Protein AF-A0A7V5EX51-F1 (afdb_monomer_lite)

Secondary structure (DSSP, 8-state):
--------------------------------------------------------------------------------------------------------------------------------TGGGGGSPPP----PPPP--------------------------------------------------------PPP-PPPP-----------------BTTTSS-EEEEETT--EEEE-HHHHHHTTTTEEEE--SSTTHHHHHHHHHHHHHHHHTT---SHHHHHHHHHH-S--HHHHHHHHHTT-SSTTBTT-SSS-TT-----SPEEEGGGSSSSS--TTPPPSS--SGGGT-TTT--EEHHHHHHHHHHHHHH----TT----TTTTSEEEE---SSHHHHHHTT----BGGGTBSSS-SS---TTSSPPPPTT-B---SSHHHHHS--SEEEEEEEEEETTEEEEEEEEEEE--B--HHHHTTGGGT-TT--EEEETT--EEE----TTS-GGGGHHHHT-SEEEEETTEEEE--HHHHHHHHHHTTS-----SEEEEEEEE--SSTT---EEEEEEEE--HHHHT-HHHHHHHHHHHHHHHHHHHHHHHHHHHHHHHTTSSGGGHHHHHHHHHHHHHHHHHHHHHHHHHHHHHHHHHHTT-TTHHHHHHHHHHHHHHHHHHHHHGGGGGSHHHHHHHHHHHHHHHHHHTSPPTT--

Structure (mmCIF, N/CA/C/O backbone):
data_AF-A0A7V5EX51-F1
#
_entry.id   AF-A0A7V5EX51-F1
#
loop_
_atom_site.group_PDB
_atom_site.id
_atom_site.type_symbol
_atom_site.label_atom_id
_atom_site.label_alt_id
_atom_site.label_comp_id
_atom_site.label_asym_id
_atom_site.label_entity_id
_atom_site.label_seq_id
_atom_site.pdbx_PDB_ins_code
_atom_site.Cartn_x
_atom_site.Cartn_y
_atom_site.Cartn_z
_atom_site.occupancy
_atom_site.B_iso_or_equiv
_atom_site.auth_seq_id
_atom_site.auth_comp_id
_atom_site.auth_asym_id
_atom_site.auth_atom_id
_atom_site.pdbx_PDB_model_num
ATOM 1 N N . MET A 1 1 ? -29.051 7.532 -65.664 1.00 37.16 1 MET A N 1
ATOM 2 C CA . MET A 1 1 ? -28.065 6.720 -64.922 1.00 37.16 1 MET A CA 1
ATOM 3 C C . MET A 1 1 ? -28.415 6.859 -63.443 1.00 37.16 1 MET A C 1
ATOM 5 O O . MET A 1 1 ? -27.952 7.794 -62.809 1.00 37.16 1 MET A O 1
ATOM 9 N N . ASP A 1 2 ? -29.380 6.133 -62.875 1.00 32.47 2 ASP A N 1
ATOM 10 C CA . ASP A 1 2 ? -29.766 4.717 -63.064 1.00 32.47 2 ASP A CA 1
ATOM 11 C C . ASP A 1 2 ? -28.610 3.771 -62.708 1.00 32.47 2 ASP A C 1
ATOM 13 O O . ASP A 1 2 ? -27.514 3.953 -63.230 1.00 32.47 2 ASP A O 1
ATOM 17 N N . LEU A 1 3 ? -28.776 2.773 -61.828 1.00 32.16 3 LEU A N 1
ATOM 18 C CA . LEU A 1 3 ? -30.020 2.095 -61.399 1.00 32.16 3 LEU A CA 1
ATOM 19 C C . LEU A 1 3 ? -30.335 2.190 -59.881 1.00 32.16 3 LEU A C 1
ATOM 21 O O . LEU A 1 3 ? -29.539 2.686 -59.087 1.00 32.16 3 LEU A O 1
ATOM 25 N N . ARG A 1 4 ? -31.529 1.711 -59.486 1.00 31.92 4 ARG A N 1
ATOM 26 C CA . ARG A 1 4 ? -32.067 1.641 -58.102 1.00 31.92 4 ARG A CA 1
ATOM 27 C C . ARG A 1 4 ? -32.339 0.169 -57.657 1.00 31.92 4 ARG A C 1
ATOM 29 O O . ARG A 1 4 ? -32.122 -0.725 -58.470 1.00 31.92 4 ARG A O 1
ATOM 36 N N . PRO A 1 5 ? -32.722 -0.119 -56.385 1.00 53.47 5 PRO A N 1
ATOM 37 C CA . PRO A 1 5 ? -32.244 -1.329 -55.688 1.00 53.47 5 PRO A CA 1
ATOM 38 C C . PRO A 1 5 ? -33.285 -2.417 -55.332 1.00 53.47 5 PRO A C 1
ATOM 40 O O . PRO A 1 5 ? -34.492 -2.192 -55.350 1.00 53.47 5 PRO A O 1
ATOM 43 N N . LEU A 1 6 ? -32.758 -3.554 -54.856 1.00 32.75 6 LEU A N 1
ATOM 44 C CA . LEU A 1 6 ? -33.371 -4.597 -54.007 1.00 32.75 6 LEU A CA 1
ATOM 45 C C . LEU A 1 6 ? -32.292 -5.038 -52.980 1.00 32.75 6 LEU A C 1
ATOM 47 O O . LEU A 1 6 ? -31.112 -4.851 -53.259 1.00 32.75 6 LEU A O 1
ATOM 51 N N . GLY A 1 7 ? -32.554 -5.615 -51.801 1.00 30.53 7 GLY A N 1
ATOM 52 C CA . GLY A 1 7 ? -33.793 -5.978 -51.097 1.00 30.53 7 GLY A CA 1
ATOM 53 C C . GLY A 1 7 ? -33.469 -6.347 -49.625 1.00 30.53 7 GLY A C 1
ATOM 54 O O . GLY A 1 7 ? -32.300 -6.424 -49.255 1.00 30.53 7 GLY A O 1
ATOM 55 N N . ALA A 1 8 ? -34.472 -6.507 -48.754 1.00 32.81 8 ALA A N 1
ATOM 56 C CA . ALA A 1 8 ? -34.288 -6.431 -47.294 1.00 32.81 8 ALA A CA 1
ATOM 57 C C . ALA A 1 8 ? -33.859 -7.726 -46.551 1.00 32.81 8 ALA A C 1
ATOM 59 O O . ALA A 1 8 ? -34.330 -8.811 -46.861 1.00 32.81 8 ALA A O 1
ATOM 60 N N . ALA A 1 9 ? -33.083 -7.517 -45.473 1.00 35.59 9 ALA A N 1
ATOM 61 C CA . ALA A 1 9 ? -33.096 -8.176 -44.150 1.00 35.59 9 ALA A CA 1
ATOM 62 C C . ALA A 1 9 ? -33.060 -9.721 -43.983 1.00 35.59 9 ALA A C 1
ATOM 64 O O . ALA A 1 9 ? -33.923 -10.455 -44.452 1.00 35.59 9 ALA A O 1
ATOM 65 N N . ALA A 1 10 ? -32.180 -10.181 -43.079 1.00 32.25 10 ALA A N 1
ATOM 66 C CA . ALA A 1 10 ? -32.257 -11.489 -42.414 1.00 32.25 10 ALA A CA 1
ATOM 67 C C . ALA A 1 10 ? -31.877 -11.380 -40.917 1.00 32.25 10 ALA A C 1
ATOM 69 O O . ALA A 1 10 ? -31.056 -10.545 -40.541 1.00 32.25 10 ALA A O 1
ATOM 70 N N . LYS A 1 11 ? -32.477 -12.219 -40.059 1.00 36.12 11 LYS A N 1
ATOM 71 C CA . LYS A 1 11 ? -32.168 -12.356 -38.616 1.00 36.12 11 LYS A CA 1
ATOM 72 C C . LYS A 1 11 ? -31.493 -13.712 -38.334 1.00 36.12 11 LYS A C 1
ATOM 74 O O . LYS A 1 11 ? -31.750 -14.656 -39.078 1.00 36.12 11 LYS A O 1
ATOM 79 N N . PRO A 1 12 ? -30.699 -13.846 -37.252 1.00 39.47 12 PRO A N 1
ATOM 80 C CA . PRO A 1 12 ? -30.144 -15.135 -36.837 1.00 39.47 12 PRO A CA 1
ATOM 81 C C . PRO A 1 12 ? -31.242 -16.118 -36.367 1.00 39.47 12 PRO A C 1
ATOM 83 O O . PRO A 1 12 ? -32.309 -15.680 -35.918 1.00 39.47 12 PRO A O 1
ATOM 86 N N . PRO A 1 13 ? -31.006 -17.441 -36.467 1.00 47.66 13 PRO A N 1
ATOM 87 C CA . PRO A 1 13 ? -32.028 -18.465 -36.253 1.00 47.66 13 PRO A CA 1
ATOM 88 C C . PRO A 1 13 ? -32.374 -18.715 -34.774 1.00 47.66 13 PRO A C 1
ATOM 90 O O . PRO A 1 13 ? -31.564 -18.512 -33.872 1.00 47.66 13 PRO A O 1
ATOM 93 N N . ARG A 1 14 ? -33.588 -19.233 -34.541 1.00 40.75 14 ARG A N 1
ATOM 94 C CA . ARG A 1 14 ? -34.043 -19.833 -33.271 1.00 40.75 14 ARG A CA 1
ATOM 95 C C . ARG A 1 14 ? -34.273 -21.345 -33.455 1.00 40.75 14 ARG A C 1
ATOM 97 O O . ARG A 1 14 ? -34.634 -21.745 -34.562 1.00 40.75 14 ARG A O 1
ATOM 104 N N . PRO A 1 15 ? -34.117 -22.175 -32.406 1.00 46.31 15 PRO A N 1
ATOM 105 C CA . PRO A 1 15 ? -34.367 -23.618 -32.478 1.00 46.31 15 PRO A CA 1
ATOM 106 C C . PRO A 1 15 ? -35.873 -23.974 -32.533 1.00 46.31 15 PRO A C 1
ATOM 108 O O . PRO A 1 15 ? -36.706 -23.168 -32.103 1.00 46.31 15 PRO A O 1
ATOM 111 N N . PRO A 1 16 ? -36.239 -25.172 -33.039 1.00 52.22 16 PRO A N 1
ATOM 112 C CA . PRO A 1 16 ? -37.628 -25.633 -33.153 1.00 52.22 16 PRO A CA 1
ATOM 113 C C . PRO A 1 16 ? -38.208 -26.231 -31.839 1.00 52.22 16 PRO A C 1
ATOM 115 O O . PRO A 1 16 ? -37.434 -26.565 -30.940 1.00 52.22 16 PRO A O 1
ATOM 118 N N . PRO A 1 17 ? -39.549 -26.385 -31.695 1.00 51.62 17 PRO A N 1
ATOM 119 C CA . PRO A 1 17 ? -40.201 -26.702 -30.409 1.00 51.62 17 PRO A CA 1
ATOM 120 C C . PRO A 1 17 ? -41.064 -27.997 -30.368 1.00 51.62 17 PRO A C 1
ATOM 122 O O . PRO A 1 17 ? -41.338 -28.597 -31.401 1.00 51.62 17 PRO A O 1
ATOM 125 N N . ALA A 1 18 ? -41.635 -28.277 -29.174 1.00 37.06 18 ALA A N 1
ATOM 126 C CA . ALA A 1 18 ? -42.811 -29.139 -28.868 1.00 37.06 18 ALA A CA 1
ATOM 127 C C . ALA A 1 18 ? -42.600 -30.682 -28.754 1.00 37.06 18 ALA A C 1
ATOM 129 O O . ALA A 1 18 ? -41.751 -31.225 -29.443 1.00 37.06 18 ALA A O 1
ATOM 130 N N . ARG A 1 19 ? -43.345 -31.467 -27.933 1.00 35.38 19 ARG A N 1
ATOM 131 C CA . ARG A 1 19 ? -44.308 -31.202 -26.814 1.00 35.38 19 ARG A CA 1
ATOM 132 C C . ARG A 1 19 ? -44.606 -32.489 -25.975 1.00 35.38 19 ARG A C 1
ATOM 134 O O . ARG A 1 19 ? -44.679 -33.562 -26.547 1.00 35.38 19 ARG A O 1
ATOM 141 N N . LEU A 1 20 ? -44.946 -32.307 -24.682 1.00 31.34 20 LEU A N 1
ATOM 142 C CA . LEU A 1 20 ? -45.872 -33.098 -23.810 1.00 31.34 20 LEU A CA 1
ATOM 143 C C . LEU A 1 20 ? -45.603 -34.586 -23.397 1.00 31.34 20 LEU A C 1
ATOM 145 O O . LEU A 1 20 ? -45.755 -35.496 -24.195 1.00 31.34 20 LEU A O 1
ATOM 149 N N . SER A 1 21 ? -45.363 -34.784 -22.080 1.00 36.44 21 SER A N 1
ATOM 150 C CA . SER A 1 21 ? -46.028 -35.671 -21.066 1.00 36.44 21 SER A CA 1
ATOM 151 C C . SER A 1 21 ? -46.704 -37.016 -21.454 1.00 36.44 21 SER A C 1
ATOM 153 O O . SER A 1 21 ? -47.440 -37.019 -22.437 1.00 36.44 21 SER A O 1
ATOM 155 N N . PRO A 1 22 ? -46.651 -38.106 -20.619 1.00 46.88 22 PRO A N 1
ATOM 156 C CA . PRO A 1 22 ? -47.034 -38.085 -19.180 1.00 46.88 22 PRO A CA 1
ATOM 157 C C . PRO A 1 22 ? -46.298 -39.054 -18.186 1.00 46.88 22 PRO A C 1
ATOM 159 O O . PRO A 1 22 ? -45.337 -39.730 -18.531 1.00 46.88 22 PRO A O 1
ATOM 162 N N . ARG A 1 23 ? -46.770 -39.101 -16.918 1.00 35.53 23 ARG A N 1
ATOM 163 C CA . ARG A 1 23 ? -46.466 -40.086 -15.825 1.00 35.53 23 ARG A CA 1
ATOM 164 C C . ARG A 1 23 ? -47.560 -41.211 -15.787 1.00 35.53 23 ARG A C 1
ATOM 166 O O . ARG A 1 23 ? -48.481 -41.069 -16.591 1.00 35.53 23 ARG A O 1
ATOM 173 N N . PRO A 1 24 ? -47.648 -42.199 -14.837 1.00 52.09 24 PRO A N 1
ATOM 174 C CA . PRO A 1 24 ? -46.779 -42.627 -13.712 1.00 52.09 24 PRO A CA 1
ATOM 175 C C . PRO A 1 24 ? -46.415 -44.167 -13.709 1.00 52.09 24 PRO A C 1
ATOM 177 O O . PRO A 1 24 ? -45.742 -44.566 -14.649 1.00 52.09 24 PRO A O 1
ATOM 180 N N . PRO A 1 25 ? -46.693 -45.036 -12.690 1.00 58.69 25 PRO A N 1
ATOM 181 C CA . PRO A 1 25 ? -45.692 -45.523 -11.706 1.00 58.69 25 PRO A CA 1
ATOM 182 C C . PRO A 1 25 ? -45.546 -47.066 -11.534 1.00 58.69 25 PRO A C 1
ATOM 184 O O . PRO A 1 25 ? -46.473 -47.796 -11.865 1.00 58.69 25 PRO A O 1
ATOM 187 N N . CYS A 1 26 ? -44.459 -47.542 -10.881 1.00 27.17 26 CYS A N 1
ATOM 188 C CA . CYS A 1 26 ? -44.299 -48.785 -10.052 1.00 27.17 26 CYS A CA 1
ATOM 189 C C . CYS A 1 26 ? -42.793 -49.131 -9.848 1.00 27.17 26 CYS A C 1
ATOM 191 O O . CYS A 1 26 ? -41.982 -48.593 -10.589 1.00 27.17 26 CYS A O 1
ATOM 193 N N . ARG A 1 27 ? -42.313 -50.058 -8.985 1.00 31.66 27 ARG A N 1
ATOM 194 C CA . ARG A 1 27 ? -42.601 -50.523 -7.589 1.00 31.66 27 ARG A CA 1
ATOM 195 C C . ARG A 1 27 ? -41.537 -51.604 -7.207 1.00 31.66 27 ARG A C 1
ATOM 197 O O . ARG A 1 27 ? -40.925 -52.146 -8.113 1.00 31.66 27 ARG A O 1
ATOM 204 N N . HIS A 1 28 ? -41.447 -51.995 -5.915 1.00 30.05 28 HIS A N 1
ATOM 205 C CA . HIS A 1 28 ? -40.775 -53.214 -5.349 1.00 30.05 28 HIS A CA 1
ATOM 206 C C . HIS A 1 28 ? -39.236 -53.205 -5.117 1.00 30.05 28 HIS A C 1
ATOM 208 O O . HIS A 1 28 ? -38.525 -52.576 -5.883 1.00 30.05 28 HIS A O 1
ATOM 214 N N . ARG A 1 29 ? -38.654 -53.908 -4.107 1.00 32.22 29 ARG A N 1
ATOM 215 C CA . ARG A 1 29 ? -39.117 -54.424 -2.770 1.00 32.22 29 ARG A CA 1
ATOM 216 C C . ARG A 1 29 ? -37.902 -54.921 -1.925 1.00 32.22 29 ARG A C 1
ATOM 218 O O . ARG A 1 29 ? -36.939 -55.386 -2.513 1.00 32.22 29 ARG A O 1
ATOM 225 N N . GLY A 1 30 ? -38.009 -54.942 -0.584 1.00 27.41 30 GLY A N 1
ATOM 226 C CA . GLY A 1 30 ? -37.037 -55.538 0.381 1.00 27.41 30 GLY A CA 1
ATOM 227 C C . GLY A 1 30 ? -36.750 -54.577 1.561 1.00 27.41 30 GLY A C 1
ATOM 228 O O . GLY A 1 30 ? -36.487 -53.418 1.272 1.00 27.41 30 GLY A O 1
ATOM 229 N N . VAL A 1 31 ? -36.924 -54.835 2.876 1.00 31.06 31 VAL A N 1
ATOM 230 C CA . VAL A 1 31 ? -36.868 -56.034 3.771 1.00 31.06 31 VAL A CA 1
ATOM 231 C C . VAL A 1 31 ? -35.411 -56.419 4.107 1.00 31.06 31 VAL A C 1
ATOM 233 O O . VAL A 1 31 ? -34.656 -56.637 3.171 1.00 31.06 31 VAL A O 1
ATOM 236 N N . ASP A 1 32 ? -34.924 -56.494 5.363 1.00 29.88 32 ASP A N 1
ATOM 237 C CA . ASP A 1 32 ? -35.535 -56.452 6.724 1.00 29.88 32 ASP A CA 1
ATOM 238 C C . ASP A 1 32 ? -34.681 -55.599 7.723 1.00 29.88 32 ASP A C 1
ATOM 240 O O . ASP A 1 32 ? -33.525 -55.307 7.440 1.00 29.88 32 ASP A O 1
ATOM 244 N N . ARG A 1 33 ? -35.243 -54.972 8.780 1.00 32.25 33 ARG A N 1
ATOM 245 C CA . ARG A 1 33 ? -35.137 -55.301 10.243 1.00 32.25 33 ARG A CA 1
ATOM 246 C C . ARG A 1 33 ? -33.731 -55.709 10.758 1.00 32.25 33 ARG A C 1
ATOM 248 O O . ARG A 1 33 ? -33.068 -56.526 10.150 1.00 32.25 33 ARG A O 1
ATOM 255 N N . VAL A 1 34 ? -33.249 -55.222 11.918 1.00 29.34 34 VAL A N 1
ATOM 256 C CA . VAL A 1 34 ? -33.768 -55.487 13.289 1.00 29.34 34 VAL A CA 1
ATOM 257 C C . VAL A 1 34 ? -33.457 -54.347 14.304 1.00 29.34 34 VAL A C 1
ATOM 259 O O . VAL A 1 34 ? -32.324 -53.909 14.418 1.00 29.34 34 VAL A O 1
ATOM 262 N N . ARG A 1 35 ? -34.512 -53.900 15.024 1.00 33.06 35 ARG A N 1
ATOM 263 C CA . ARG A 1 35 ? -34.721 -53.613 16.487 1.00 33.06 35 ARG A CA 1
ATOM 264 C C . ARG A 1 35 ? -33.523 -53.422 17.463 1.00 33.06 35 ARG A C 1
ATOM 266 O O . ARG A 1 35 ? -32.490 -54.024 17.255 1.00 33.06 35 ARG A O 1
ATOM 273 N N . LEU A 1 36 ? -33.630 -52.838 18.678 1.00 31.81 36 LEU A N 1
ATOM 274 C CA . LEU A 1 36 ? -34.553 -51.955 19.464 1.00 31.81 36 LEU A CA 1
ATOM 275 C C . LEU A 1 36 ? -33.786 -51.592 20.779 1.00 31.81 36 LEU A C 1
ATOM 277 O O . LEU A 1 36 ? -32.977 -52.397 21.221 1.00 31.81 36 LEU A O 1
ATOM 281 N N . ARG A 1 37 ? -33.999 -50.473 21.497 1.00 28.03 37 ARG A N 1
ATOM 282 C CA . ARG A 1 37 ? -35.202 -50.105 22.290 1.00 28.03 37 ARG A CA 1
ATOM 283 C C . ARG A 1 37 ? -35.220 -48.609 22.679 1.00 28.03 37 ARG A C 1
ATOM 285 O O . ARG A 1 37 ? -34.178 -47.992 22.835 1.00 28.03 37 ARG A O 1
ATOM 292 N N . ARG A 1 38 ? -36.425 -48.080 22.952 1.00 32.69 38 ARG A N 1
ATOM 293 C CA . ARG A 1 38 ? -36.694 -46.818 23.688 1.00 32.69 38 ARG A CA 1
ATOM 294 C C . ARG A 1 38 ? -37.084 -47.091 25.153 1.00 32.69 38 ARG A C 1
ATOM 296 O O . ARG A 1 38 ? -37.624 -48.169 25.412 1.00 32.69 38 ARG A O 1
ATOM 303 N N . ARG A 1 39 ? -37.026 -46.057 26.014 1.00 30.02 39 ARG A N 1
ATOM 304 C CA . ARG A 1 39 ? -38.131 -45.491 26.855 1.00 30.02 39 ARG A CA 1
ATOM 305 C C . ARG A 1 39 ? -37.597 -44.235 27.593 1.00 30.02 39 ARG A C 1
ATOM 307 O O . ARG A 1 39 ? -36.432 -44.236 27.952 1.00 30.02 39 ARG A O 1
ATOM 314 N N . HIS A 1 40 ? -38.260 -43.066 27.561 1.00 30.84 40 HIS A N 1
ATOM 315 C CA . HIS A 1 40 ? -39.415 -42.608 28.383 1.00 30.84 40 HIS A CA 1
ATOM 316 C C . HIS A 1 40 ? -39.141 -42.688 29.899 1.00 30.84 40 HIS A C 1
ATOM 318 O O . HIS A 1 40 ? -38.806 -43.776 30.352 1.00 30.84 40 HIS A O 1
ATOM 324 N N . GLY A 1 41 ? -39.321 -41.658 30.743 1.00 27.23 41 GLY A N 1
ATOM 325 C CA . GLY A 1 41 ? -39.676 -40.216 30.621 1.00 27.23 41 GLY A CA 1
ATOM 326 C C . GLY A 1 41 ? -39.102 -39.480 31.868 1.00 27.23 41 GLY A C 1
ATOM 327 O O . GLY A 1 41 ? -38.334 -40.107 32.584 1.00 27.23 41 GLY A O 1
ATOM 328 N N . GLY A 1 42 ? -39.357 -38.221 32.249 1.00 27.81 42 GLY A N 1
ATOM 329 C CA . GLY A 1 42 ? -40.384 -37.223 31.919 1.00 27.81 42 GLY A CA 1
ATOM 330 C C . GLY A 1 42 ? -40.899 -36.552 33.221 1.00 27.81 42 GLY A C 1
ATOM 331 O O . GLY A 1 42 ? -41.134 -37.269 34.186 1.00 27.81 42 GLY A O 1
ATOM 332 N N . VAL A 1 43 ? -41.145 -35.227 33.214 1.00 28.92 43 VAL A N 1
ATOM 333 C CA . VAL A 1 43 ? -41.754 -34.382 34.292 1.00 28.92 43 VAL A CA 1
ATOM 334 C C . VAL A 1 43 ? -40.820 -33.827 35.405 1.00 28.92 43 VAL A C 1
ATOM 336 O O . VAL A 1 43 ? -39.900 -34.482 35.880 1.00 28.92 43 VAL A O 1
ATOM 339 N N . GLU A 1 44 ? -41.087 -32.564 35.774 1.00 30.08 44 GLU A N 1
ATOM 340 C CA . GLU A 1 44 ? -40.418 -31.655 36.736 1.00 30.08 44 GLU A CA 1
ATOM 341 C C . GLU A 1 44 ? -40.947 -31.774 38.212 1.00 30.08 44 GLU A C 1
ATOM 343 O O . GLU A 1 44 ? -41.672 -32.720 38.515 1.00 30.08 44 GLU A O 1
ATOM 348 N N . PRO A 1 45 ? -40.793 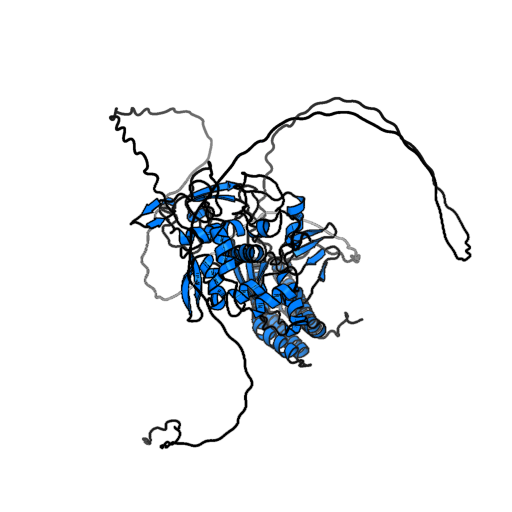-30.775 39.129 1.00 63.75 45 PRO A N 1
ATOM 349 C CA . PRO A 1 45 ? -39.579 -30.260 39.807 1.00 63.75 45 PRO A CA 1
ATOM 350 C C . PRO A 1 45 ? -39.736 -30.195 41.360 1.00 63.75 45 PRO A C 1
ATOM 352 O O . PRO A 1 45 ? -40.841 -30.402 41.860 1.00 63.75 45 PRO A O 1
ATOM 355 N N . ARG A 1 46 ? -38.705 -29.756 42.134 1.00 27.62 46 ARG A N 1
ATOM 356 C CA . ARG A 1 46 ? -38.856 -28.814 43.301 1.00 27.62 46 ARG A CA 1
ATOM 357 C C . ARG A 1 46 ? -37.577 -28.452 44.111 1.00 27.62 46 ARG A C 1
ATOM 359 O O . ARG A 1 46 ? -37.006 -29.284 44.791 1.00 27.62 46 ARG A O 1
ATOM 366 N N . ARG A 1 47 ? -37.315 -27.133 44.185 1.00 31.02 47 ARG A N 1
ATOM 367 C CA . ARG A 1 47 ? -37.082 -26.270 45.386 1.00 31.02 47 ARG A CA 1
ATOM 368 C C . ARG A 1 47 ? -36.004 -26.570 46.475 1.00 31.02 47 ARG A C 1
ATOM 370 O O . ARG A 1 47 ? -36.194 -27.446 47.303 1.00 31.02 47 ARG A O 1
ATOM 377 N N . ARG A 1 48 ? -35.164 -25.525 46.679 1.00 27.92 48 ARG A N 1
ATOM 378 C CA . ARG A 1 48 ? -34.679 -24.888 47.952 1.00 27.92 48 ARG A CA 1
ATOM 379 C C . ARG A 1 48 ? -33.476 -25.476 48.746 1.00 27.92 48 ARG A C 1
ATOM 381 O O . ARG A 1 48 ? -33.649 -26.449 49.456 1.00 27.92 48 ARG A O 1
ATOM 388 N N . ARG A 1 49 ? -32.357 -24.708 48.742 1.00 29.17 49 ARG A N 1
ATOM 389 C CA . ARG A 1 49 ? -31.746 -23.878 49.844 1.00 29.17 49 ARG A CA 1
ATOM 390 C C . ARG A 1 49 ? -31.538 -24.483 51.267 1.00 29.17 49 ARG A C 1
ATOM 392 O O . ARG A 1 49 ? -32.420 -25.219 51.689 1.00 29.17 49 ARG A O 1
ATOM 399 N N . PRO A 1 50 ? -30.618 -23.934 52.118 1.00 55.66 50 PRO A N 1
ATOM 400 C CA . PRO A 1 50 ? -29.454 -23.032 51.885 1.00 55.66 50 PRO A CA 1
ATOM 401 C C . PRO A 1 50 ? -28.201 -23.349 52.783 1.00 55.66 50 PRO A C 1
ATOM 403 O O . PRO A 1 50 ? -28.118 -24.432 53.343 1.00 55.66 50 PRO A O 1
ATOM 406 N N . GLU A 1 51 ? -27.316 -22.346 52.981 1.00 29.61 51 GLU A N 1
ATOM 407 C CA . GLU A 1 51 ? -26.357 -22.128 54.112 1.00 29.61 51 GLU A CA 1
ATOM 408 C C . GLU A 1 51 ? -24.905 -22.657 53.976 1.00 29.61 51 GLU A C 1
ATOM 410 O O . GLU A 1 51 ? -24.700 -23.708 53.384 1.00 29.61 51 GLU A O 1
ATOM 415 N N . ARG A 1 52 ? -23.842 -22.001 54.503 1.00 31.28 52 ARG A N 1
ATOM 416 C CA . ARG A 1 52 ? -23.568 -20.582 54.907 1.00 31.28 52 ARG A CA 1
ATOM 417 C C . ARG A 1 52 ? -22.055 -20.389 55.202 1.00 31.28 52 ARG A C 1
ATOM 419 O O . ARG A 1 52 ? -21.461 -21.333 55.691 1.00 31.28 52 ARG A O 1
ATOM 426 N N . LEU A 1 53 ? -21.556 -19.140 55.079 1.00 29.94 53 LEU A N 1
ATOM 427 C CA . LEU A 1 53 ? -20.421 -18.502 55.818 1.00 29.94 53 LEU A CA 1
ATOM 428 C C . LEU A 1 53 ? -19.019 -19.185 55.738 1.00 29.94 53 LEU A C 1
ATOM 430 O O . LEU A 1 53 ? -18.899 -20.371 55.992 1.00 29.94 53 LEU A O 1
ATOM 434 N N . ASP A 1 54 ? -17.906 -18.559 55.324 1.00 30.70 54 ASP A N 1
ATOM 435 C CA . ASP A 1 54 ? -17.253 -17.256 55.637 1.00 30.70 54 ASP A CA 1
ATOM 436 C C . ASP A 1 54 ? -16.036 -17.426 56.581 1.00 30.70 54 ASP A C 1
ATOM 438 O O . ASP A 1 54 ? -16.209 -17.945 57.685 1.00 30.70 54 ASP A O 1
ATOM 442 N N . ARG A 1 55 ? -14.843 -16.969 56.134 1.00 28.59 55 ARG A N 1
ATOM 443 C CA . ARG A 1 55 ? -13.758 -16.281 56.894 1.00 28.59 55 ARG A CA 1
ATOM 444 C C . ARG A 1 55 ? -12.355 -16.404 56.270 1.00 28.59 55 ARG A C 1
ATOM 446 O O . ARG A 1 55 ? -11.764 -17.478 56.242 1.00 28.59 55 ARG A O 1
ATOM 453 N N . SER A 1 56 ? -11.778 -15.248 55.948 1.00 32.78 56 SER A N 1
ATOM 454 C CA . SER A 1 56 ? -10.343 -14.927 56.142 1.00 32.78 56 SER A CA 1
ATOM 455 C C . SER A 1 56 ? -10.200 -14.177 57.500 1.00 32.78 56 SER A C 1
ATOM 457 O O . SER A 1 56 ? -11.230 -14.035 58.169 1.00 32.78 56 SER A O 1
ATOM 459 N N . PRO A 1 57 ? -9.043 -13.611 57.941 1.00 50.66 57 PRO A N 1
ATOM 460 C CA . PRO A 1 57 ? -7.664 -13.610 57.396 1.00 50.66 57 PRO A CA 1
ATOM 461 C C . PRO A 1 57 ? -6.544 -13.906 58.446 1.00 50.66 57 PRO A C 1
ATOM 463 O O . PRO A 1 57 ? -6.861 -14.087 59.620 1.00 50.66 57 PRO A O 1
ATOM 466 N N . ARG A 1 58 ? -5.246 -13.879 58.044 1.00 32.16 58 ARG A N 1
ATOM 467 C CA . ARG A 1 58 ? -4.138 -13.034 58.612 1.00 32.16 58 ARG A CA 1
ATOM 468 C C . ARG A 1 58 ? -2.684 -13.560 58.448 1.00 32.16 58 ARG A C 1
ATOM 470 O O . ARG A 1 58 ? -2.391 -14.702 58.766 1.00 32.16 58 ARG A O 1
ATOM 477 N N . ASP A 1 59 ? -1.818 -12.639 58.005 1.00 29.69 59 ASP A N 1
ATOM 478 C CA . ASP A 1 59 ? -0.501 -12.194 58.534 1.00 29.69 59 ASP A CA 1
ATOM 479 C C . ASP A 1 59 ? 0.727 -13.147 58.725 1.00 29.69 59 ASP A C 1
ATOM 481 O O . ASP A 1 59 ? 0.802 -13.925 59.670 1.00 29.69 59 ASP A O 1
ATOM 485 N N . ILE A 1 60 ? 1.731 -12.972 57.835 1.00 33.56 60 ILE A N 1
ATOM 486 C CA . ILE A 1 60 ? 3.193 -12.654 58.024 1.00 33.56 60 ILE A CA 1
ATOM 487 C C . ILE A 1 60 ? 3.719 -12.656 59.493 1.00 33.56 60 ILE A C 1
ATOM 489 O O . ILE A 1 60 ? 3.021 -12.057 60.313 1.00 33.56 60 ILE A O 1
ATOM 493 N N . PRO A 1 61 ? 4.935 -13.180 59.867 1.00 44.81 61 PRO A N 1
ATOM 494 C CA . PRO A 1 61 ? 6.285 -13.104 59.215 1.00 44.81 61 PRO A CA 1
ATOM 495 C C . PRO A 1 61 ? 7.080 -14.454 59.166 1.00 44.81 61 PRO A C 1
ATOM 497 O O . PRO A 1 61 ? 6.505 -15.485 59.495 1.00 44.81 61 PRO A O 1
ATOM 500 N N . GLY A 1 62 ? 8.374 -14.576 58.790 1.00 29.19 62 GLY A N 1
ATOM 501 C CA . GLY A 1 62 ? 9.384 -13.663 58.194 1.00 29.19 62 GLY A CA 1
ATOM 502 C C . GLY A 1 62 ? 10.859 -14.146 58.368 1.00 29.19 62 GLY A C 1
ATOM 503 O O . GLY A 1 62 ? 11.100 -15.063 59.141 1.00 29.19 62 GLY A O 1
ATOM 504 N N . GLU A 1 63 ? 11.794 -13.478 57.666 1.00 31.52 63 GLU A N 1
ATOM 505 C CA . GLU A 1 63 ? 13.275 -13.380 57.861 1.00 31.52 63 GLU A CA 1
ATOM 506 C C . GLU A 1 63 ? 14.273 -14.569 57.669 1.00 31.52 63 GLU A C 1
ATOM 508 O O . GLU A 1 63 ? 13.956 -15.747 57.797 1.00 31.52 63 GLU A O 1
ATOM 513 N N . ASP A 1 64 ? 15.506 -14.139 57.335 1.00 30.47 64 ASP A N 1
ATOM 514 C CA . ASP A 1 64 ? 16.877 -14.696 57.432 1.00 30.47 64 ASP A CA 1
ATOM 515 C C . ASP A 1 64 ? 17.442 -15.906 56.633 1.00 30.47 64 ASP A C 1
ATOM 517 O O . ASP A 1 64 ? 17.214 -17.079 56.908 1.00 30.47 64 ASP A O 1
ATOM 521 N N . ASP A 1 65 ? 18.315 -15.533 55.681 1.00 30.00 65 ASP A N 1
ATOM 522 C CA . ASP A 1 65 ? 19.772 -15.798 55.595 1.00 30.00 65 ASP A CA 1
ATOM 523 C C . ASP A 1 65 ? 20.364 -17.229 55.684 1.00 30.00 65 ASP A C 1
ATOM 525 O O . ASP A 1 65 ? 20.137 -18.002 56.610 1.00 30.00 65 ASP A O 1
ATOM 529 N N . GLY A 1 66 ? 21.266 -17.554 54.739 1.00 28.44 66 GLY A N 1
ATOM 530 C CA . GLY A 1 66 ? 22.003 -18.828 54.747 1.00 28.44 66 GLY A CA 1
ATOM 531 C C . GLY A 1 66 ? 22.866 -19.124 53.512 1.00 28.44 66 GLY A C 1
ATOM 532 O O . GLY A 1 66 ? 22.473 -19.888 52.633 1.00 28.44 66 GLY A O 1
ATOM 533 N N . ARG A 1 67 ? 24.095 -18.590 53.455 1.00 30.11 67 ARG A N 1
ATOM 534 C CA . ARG A 1 67 ? 25.159 -19.133 52.578 1.00 30.11 67 ARG A CA 1
ATOM 535 C C . ARG A 1 67 ? 25.880 -20.289 53.277 1.00 30.11 67 ARG A C 1
ATOM 537 O O . ARG A 1 67 ? 26.205 -20.131 54.446 1.00 30.11 67 ARG A O 1
ATOM 544 N N . VAL A 1 68 ? 26.292 -21.324 52.531 1.00 29.94 68 VAL A N 1
ATOM 545 C CA . VAL A 1 68 ? 27.662 -21.914 52.499 1.00 29.94 68 VAL A CA 1
ATOM 546 C C . VAL A 1 68 ? 27.697 -23.103 51.514 1.00 29.94 68 VAL A C 1
ATOM 548 O O . VAL A 1 68 ? 26.661 -23.521 51.007 1.00 29.94 68 VAL A O 1
ATOM 551 N N . ALA A 1 69 ? 28.896 -23.553 51.128 1.00 28.31 69 ALA A N 1
ATOM 552 C CA . ALA A 1 69 ? 29.149 -24.467 50.012 1.00 28.31 69 ALA A CA 1
ATOM 553 C C . ALA A 1 69 ? 29.509 -25.912 50.426 1.00 28.31 69 ALA A C 1
ATOM 555 O O . ALA A 1 69 ? 29.941 -26.153 51.550 1.00 28.31 69 ALA A O 1
ATOM 556 N N . GLY A 1 70 ? 29.457 -26.819 49.441 1.00 27.03 70 GLY A N 1
ATOM 557 C CA . GLY A 1 70 ? 30.011 -28.181 49.477 1.00 27.03 70 GLY A CA 1
ATOM 558 C C . GLY A 1 70 ? 28.981 -29.293 49.744 1.00 27.03 70 GLY A C 1
ATOM 559 O O . GLY A 1 70 ? 27.925 -29.026 50.302 1.00 27.03 70 GLY A O 1
ATOM 560 N N . SER A 1 71 ? 29.220 -30.554 49.364 1.00 27.55 71 SER A N 1
ATOM 561 C CA . SER A 1 71 ? 30.228 -31.098 48.427 1.00 27.55 71 SER A CA 1
ATOM 562 C C . SER A 1 71 ? 30.036 -32.614 48.223 1.00 27.55 71 SER A C 1
ATOM 564 O O . SER A 1 71 ? 29.671 -33.297 49.170 1.00 27.55 71 SER A O 1
ATOM 566 N N . GLN A 1 72 ? 30.457 -33.110 47.049 1.00 29.83 72 GLN A N 1
ATOM 567 C CA . GLN A 1 72 ? 30.880 -34.497 46.750 1.00 29.83 72 GLN A CA 1
ATOM 568 C C . GLN A 1 72 ? 29.854 -35.636 46.521 1.00 29.83 72 GLN A C 1
ATOM 570 O O . GLN A 1 72 ? 28.749 -35.651 47.047 1.00 29.83 72 GLN A O 1
ATOM 575 N N . ASP A 1 73 ? 30.355 -36.581 45.707 1.00 29.02 73 ASP A N 1
ATOM 576 C CA . ASP A 1 73 ? 29.978 -37.980 45.418 1.00 29.02 73 ASP A CA 1
ATOM 577 C C . ASP A 1 73 ? 28.668 -38.249 44.630 1.00 29.02 73 ASP A C 1
ATOM 579 O O . ASP A 1 73 ? 27.574 -37.936 45.080 1.00 29.02 73 ASP A O 1
ATOM 583 N N . ALA A 1 74 ? 28.715 -38.659 43.346 1.00 30.02 74 ALA A N 1
ATOM 584 C CA . ALA A 1 74 ? 29.124 -39.954 42.728 1.00 30.02 74 ALA A CA 1
ATOM 585 C C . ALA A 1 74 ? 27.883 -40.867 42.474 1.00 30.02 74 ALA A C 1
ATOM 587 O O . ALA A 1 74 ? 26.878 -40.713 43.151 1.00 30.02 74 ALA A O 1
ATOM 588 N N . VAL A 1 75 ? 27.793 -41.779 41.488 1.00 30.98 75 VAL A N 1
ATOM 589 C CA . VAL A 1 75 ? 28.780 -42.675 40.837 1.00 30.98 75 VAL A CA 1
ATOM 590 C C . VAL A 1 75 ? 28.394 -42.995 39.369 1.00 30.98 75 VAL A C 1
ATOM 592 O O . VAL A 1 75 ? 27.231 -43.273 39.101 1.00 30.98 75 VAL A O 1
ATOM 595 N N . GLY A 1 76 ? 29.393 -43.125 38.476 1.00 27.28 76 GLY A N 1
ATOM 596 C CA . GLY A 1 76 ? 29.371 -44.013 37.286 1.00 27.28 76 GLY A CA 1
ATOM 597 C C . GLY A 1 76 ? 28.618 -43.550 36.019 1.00 27.28 76 GLY A C 1
ATOM 598 O O . GLY A 1 76 ? 27.743 -42.699 36.085 1.00 27.28 76 GLY A O 1
ATOM 599 N N . SER A 1 77 ? 28.899 -44.067 34.812 1.00 30.20 77 SER A N 1
ATOM 600 C CA . SER A 1 77 ? 30.034 -44.893 34.337 1.00 30.20 77 SER A CA 1
ATOM 601 C C . SER A 1 77 ? 30.198 -44.753 32.809 1.00 30.20 77 SER A C 1
ATOM 603 O O . SER A 1 77 ? 29.205 -44.661 32.094 1.00 30.20 77 SER A O 1
ATOM 605 N N . ALA A 1 78 ? 31.438 -44.785 32.307 1.00 31.08 78 ALA A N 1
ATOM 606 C CA . ALA A 1 78 ? 31.769 -44.927 30.873 1.00 31.08 78 ALA A CA 1
ATOM 607 C C . ALA A 1 78 ? 31.992 -46.428 30.519 1.00 31.08 78 ALA A C 1
ATOM 609 O O . ALA A 1 78 ? 31.959 -47.240 31.452 1.00 31.08 78 ALA A O 1
ATOM 610 N N . PRO A 1 79 ? 32.182 -46.855 29.244 1.00 55.34 79 PRO A N 1
ATOM 611 C CA . PRO A 1 79 ? 33.301 -46.456 28.360 1.00 55.34 79 PRO A CA 1
ATOM 612 C C . PRO A 1 79 ? 32.832 -46.202 26.883 1.00 55.34 79 PRO A C 1
ATOM 614 O O . PRO A 1 79 ? 31.640 -46.014 26.679 1.00 55.34 79 PRO A O 1
ATOM 617 N N . ASP A 1 80 ? 33.634 -46.113 25.804 1.00 30.28 80 ASP A N 1
ATOM 618 C CA . ASP A 1 80 ? 35.017 -46.561 25.541 1.00 30.28 80 ASP A CA 1
ATOM 619 C C . ASP A 1 80 ? 35.658 -45.845 24.311 1.00 30.28 80 ASP A C 1
ATOM 621 O O . ASP A 1 80 ? 35.021 -45.811 23.267 1.00 30.28 80 ASP A O 1
ATOM 625 N N . ARG A 1 81 ? 36.927 -45.384 24.434 1.00 33.03 81 ARG A N 1
ATOM 626 C CA . ARG A 1 81 ? 38.034 -45.333 23.412 1.00 33.03 81 ARG A CA 1
ATOM 627 C C . ARG A 1 81 ? 37.831 -44.574 22.064 1.00 33.03 81 ARG A C 1
ATOM 629 O O . ARG A 1 81 ? 36.709 -44.377 21.637 1.00 33.03 81 ARG A O 1
ATOM 636 N N . ARG A 1 82 ? 38.826 -44.153 21.251 1.00 32.09 82 ARG A N 1
ATOM 637 C CA . ARG A 1 82 ? 40.315 -43.926 21.194 1.00 32.09 82 ARG A CA 1
ATOM 638 C C . ARG A 1 82 ? 40.586 -43.326 19.773 1.00 32.09 82 ARG A C 1
ATOM 640 O O . ARG A 1 82 ? 39.685 -43.421 18.946 1.00 32.09 82 ARG A O 1
ATOM 647 N N . ASP A 1 83 ? 41.716 -42.754 19.340 1.00 33.00 83 ASP A N 1
ATOM 648 C CA . ASP A 1 83 ? 43.010 -42.326 19.915 1.00 33.00 83 ASP A CA 1
ATOM 649 C C . ASP A 1 83 ? 43.652 -41.264 18.966 1.00 33.00 83 ASP A C 1
ATOM 651 O O . ASP A 1 83 ? 43.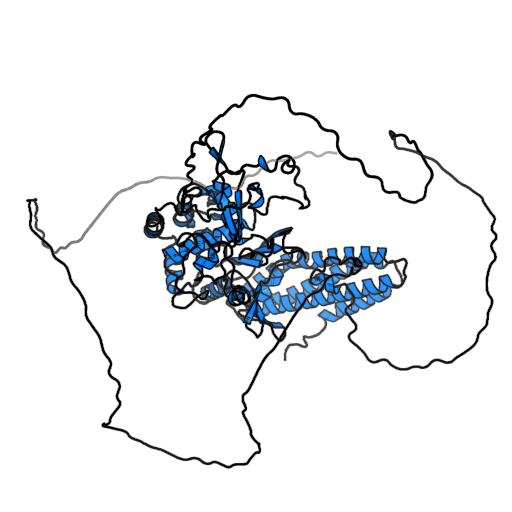161 -41.049 17.859 1.00 33.00 83 ASP A O 1
ATOM 655 N N . ASP A 1 84 ? 44.774 -40.675 19.400 1.00 29.94 84 ASP A N 1
ATOM 656 C CA . ASP A 1 84 ? 45.879 -40.065 18.623 1.00 29.94 84 ASP A CA 1
ATOM 657 C C . ASP A 1 84 ? 45.756 -38.734 17.827 1.00 29.94 84 ASP A C 1
ATOM 659 O O . ASP A 1 84 ? 44.935 -38.516 16.939 1.00 29.94 84 ASP A O 1
ATOM 663 N N . ALA A 1 85 ? 46.756 -37.879 18.093 1.00 33.12 85 ALA A N 1
ATOM 664 C CA . ALA A 1 85 ? 47.298 -36.799 17.257 1.00 33.12 85 ALA A CA 1
ATOM 665 C C . ALA A 1 85 ? 48.845 -36.889 17.317 1.00 33.12 85 ALA A C 1
ATOM 667 O O . ALA A 1 85 ? 49.365 -37.465 18.277 1.00 33.12 85 ALA A O 1
ATOM 668 N N . PRO A 1 86 ? 49.608 -36.366 16.332 1.00 48.69 86 PRO A N 1
ATOM 669 C CA . PRO A 1 86 ? 50.132 -34.982 16.401 1.00 48.69 86 PRO A CA 1
ATOM 670 C C . PRO A 1 86 ? 50.226 -34.303 15.002 1.00 48.69 86 PRO A C 1
ATOM 672 O O . PRO A 1 86 ? 49.862 -34.905 13.999 1.00 48.69 86 PRO A O 1
ATOM 675 N N . GLY A 1 87 ? 50.683 -33.057 14.800 1.00 30.53 87 GLY A N 1
ATOM 676 C CA . GLY A 1 87 ? 51.137 -32.002 15.723 1.00 30.53 87 GLY A CA 1
ATOM 677 C C . GLY A 1 87 ? 52.585 -31.530 15.469 1.00 30.53 87 GLY A C 1
ATOM 678 O O . GLY A 1 87 ? 53.509 -32.285 15.743 1.00 30.53 87 GLY A O 1
ATOM 679 N N . ASP A 1 88 ? 52.791 -30.278 15.022 1.00 28.38 88 ASP A N 1
ATOM 680 C CA . ASP A 1 88 ? 54.072 -29.540 15.157 1.00 28.38 88 ASP A CA 1
ATOM 681 C C . ASP A 1 88 ? 53.862 -27.998 15.129 1.00 28.38 88 ASP A C 1
ATOM 683 O O . ASP A 1 88 ? 52.767 -27.507 14.843 1.00 28.38 88 ASP A O 1
ATOM 687 N N . HIS A 1 89 ? 54.898 -27.228 15.476 1.00 32.00 89 HIS A N 1
ATOM 688 C CA . HIS A 1 89 ? 54.877 -25.804 15.835 1.00 32.00 89 HIS A CA 1
ATOM 689 C C . HIS A 1 89 ? 55.694 -24.890 14.899 1.00 32.00 89 HIS A C 1
ATOM 691 O O . HIS A 1 89 ? 56.681 -25.321 14.309 1.00 32.00 89 HIS A O 1
ATOM 697 N N . ARG A 1 90 ? 55.402 -23.570 14.938 1.00 28.19 90 ARG A N 1
ATOM 698 C CA . ARG A 1 90 ? 56.328 -22.472 15.369 1.00 28.19 90 ARG A CA 1
ATOM 699 C C . ARG A 1 90 ? 55.678 -21.085 15.165 1.00 28.19 90 ARG A C 1
ATOM 701 O O . ARG A 1 90 ? 55.238 -20.760 14.074 1.00 28.19 90 ARG A O 1
ATOM 708 N N . THR A 1 91 ? 55.353 -20.342 16.234 1.00 31.80 91 THR A N 1
ATOM 709 C CA . THR A 1 91 ? 56.143 -19.231 16.846 1.00 31.80 91 THR A CA 1
ATOM 710 C C . THR A 1 91 ? 56.582 -18.121 15.869 1.00 31.80 91 THR A C 1
ATOM 712 O O . THR A 1 91 ? 57.302 -18.423 14.928 1.00 31.80 91 THR A O 1
ATOM 715 N N . GLY A 1 92 ? 56.302 -16.820 16.053 1.00 28.75 92 GLY A N 1
ATOM 716 C CA . GLY A 1 92 ? 55.552 -16.086 17.096 1.00 28.75 92 GLY A CA 1
ATOM 717 C C . GLY A 1 92 ? 56.365 -14.928 17.714 1.00 28.75 92 GLY A C 1
ATOM 718 O O . GLY A 1 92 ? 57.577 -15.052 17.780 1.00 28.75 92 GLY A O 1
ATOM 719 N N . HIS A 1 93 ? 55.729 -13.837 18.180 1.00 29.48 93 HIS A N 1
ATOM 720 C CA . HIS A 1 93 ? 56.235 -12.912 19.226 1.00 29.48 93 HIS A CA 1
ATOM 721 C C . HIS A 1 93 ? 55.195 -11.826 19.603 1.00 29.48 93 HIS A C 1
ATOM 723 O O . HIS A 1 93 ? 54.419 -11.381 18.764 1.00 29.48 93 HIS A O 1
ATOM 729 N N . GLY A 1 94 ? 55.203 -11.386 20.870 1.00 26.83 94 GLY A N 1
ATOM 730 C CA . GLY A 1 94 ? 54.554 -10.151 21.359 1.00 26.83 94 GLY A CA 1
ATOM 731 C C . GLY A 1 94 ? 55.601 -9.120 21.825 1.00 26.83 94 GLY A C 1
ATOM 732 O O . GLY A 1 94 ? 56.791 -9.358 21.609 1.00 26.83 94 GLY A O 1
ATOM 733 N N . PRO A 1 95 ? 55.213 -8.040 22.543 1.00 44.59 95 PRO A N 1
ATOM 734 C CA . PRO A 1 95 ? 54.905 -8.220 23.970 1.00 44.59 95 PRO A CA 1
ATOM 735 C C . PRO A 1 95 ? 53.793 -7.319 24.575 1.00 44.59 95 PRO A C 1
ATOM 737 O O . PRO A 1 95 ? 53.151 -6.508 23.918 1.00 44.59 95 PRO A O 1
ATOM 740 N N . ARG A 1 96 ? 53.574 -7.513 25.887 1.00 29.20 96 ARG A N 1
ATOM 741 C CA . ARG A 1 96 ? 52.686 -6.763 26.815 1.00 29.20 96 ARG A CA 1
ATOM 742 C C . ARG A 1 96 ? 53.301 -5.370 27.154 1.00 29.20 96 ARG A C 1
ATOM 744 O O . ARG A 1 96 ? 54.422 -5.121 26.738 1.00 29.20 96 ARG A O 1
ATOM 751 N N . ARG A 1 97 ? 52.738 -4.427 27.939 1.00 30.06 97 ARG A N 1
ATOM 752 C CA . ARG A 1 97 ? 51.755 -4.414 29.065 1.00 30.06 97 ARG A CA 1
ATOM 753 C C . ARG A 1 97 ? 51.310 -2.938 29.303 1.00 30.06 97 ARG A C 1
ATOM 755 O O . ARG A 1 97 ? 52.083 -2.041 28.996 1.00 30.06 97 ARG A O 1
ATOM 762 N N . SER A 1 98 ? 50.149 -2.603 29.888 1.00 27.80 98 SER A N 1
ATOM 763 C CA . SER A 1 98 ? 49.991 -2.295 31.338 1.00 27.80 98 SER A CA 1
ATOM 764 C C . SER A 1 98 ? 48.686 -1.497 31.631 1.00 27.80 98 SER A C 1
ATOM 766 O O . SER A 1 98 ? 48.029 -1.037 30.704 1.00 27.80 98 SER A O 1
ATOM 768 N N . ARG A 1 99 ? 48.305 -1.338 32.916 1.00 32.44 99 ARG A N 1
ATOM 769 C CA . ARG A 1 99 ? 47.194 -0.489 33.430 1.00 32.44 99 ARG A CA 1
ATOM 770 C C . ARG A 1 99 ? 47.746 0.628 34.337 1.00 32.44 99 ARG A C 1
ATOM 772 O O . ARG A 1 99 ? 48.726 0.371 35.034 1.00 32.44 99 ARG A O 1
ATOM 779 N N . ARG A 1 100 ? 47.049 1.771 34.461 1.00 26.72 100 ARG A N 1
ATOM 780 C CA . ARG A 1 100 ? 47.102 2.696 35.626 1.00 26.72 100 ARG A CA 1
ATOM 781 C C . ARG A 1 100 ? 45.800 3.512 35.770 1.00 26.72 100 ARG A C 1
ATOM 783 O O . ARG A 1 100 ? 44.941 3.430 34.899 1.00 26.72 100 ARG A O 1
ATOM 790 N N . VAL A 1 101 ? 45.641 4.222 36.895 1.00 30.73 101 VAL A N 1
ATOM 791 C CA . VAL A 1 101 ? 44.408 4.907 37.359 1.00 30.73 101 VAL A CA 1
ATOM 792 C C . VAL A 1 101 ? 44.763 6.269 37.990 1.00 30.73 101 VAL A C 1
ATOM 794 O O . VAL A 1 101 ? 45.799 6.354 38.646 1.00 30.73 101 VAL A O 1
ATOM 797 N N . GLY A 1 102 ? 43.911 7.298 37.837 1.00 25.30 102 GLY A N 1
ATOM 798 C CA . GLY A 1 102 ? 43.985 8.587 38.562 1.00 25.30 102 GLY A CA 1
ATOM 799 C C . GLY A 1 102 ? 43.338 9.782 37.823 1.00 25.30 102 GLY A C 1
ATOM 800 O O . GLY A 1 102 ? 43.480 9.879 36.609 1.00 25.30 102 GLY A O 1
ATOM 801 N N . GLY A 1 103 ? 42.629 10.671 38.541 1.00 21.70 103 GLY A N 1
ATOM 802 C CA . GLY A 1 103 ? 42.087 11.969 38.052 1.00 21.70 103 GLY A CA 1
ATOM 803 C C . GLY A 1 103 ? 42.878 13.184 38.598 1.00 21.70 103 GLY A C 1
ATOM 804 O O . GLY A 1 103 ? 44.026 12.957 38.986 1.00 21.70 103 GLY A O 1
ATOM 805 N N . PRO A 1 104 ? 42.322 14.425 38.727 1.00 40.94 104 PRO A N 1
ATOM 806 C CA . PRO A 1 104 ? 40.925 14.878 38.530 1.00 40.94 104 PRO A CA 1
ATOM 807 C C . PRO A 1 104 ? 40.742 16.226 37.730 1.00 40.94 104 PRO A C 1
ATOM 809 O O . PRO A 1 104 ? 41.626 16.645 36.995 1.00 40.94 104 PRO A O 1
ATOM 812 N N . HIS A 1 105 ? 39.556 16.858 37.871 1.00 27.50 105 HIS A N 1
ATOM 813 C CA . HIS A 1 105 ? 38.995 18.167 37.394 1.00 27.50 105 HIS A CA 1
ATOM 814 C C . HIS A 1 105 ? 39.905 19.444 37.460 1.00 27.50 105 HIS A C 1
ATOM 816 O O . HIS A 1 105 ? 40.915 19.348 38.157 1.00 27.50 105 HIS A O 1
ATOM 822 N N . PRO A 1 106 ? 39.578 20.658 36.878 1.00 34.34 106 PRO A N 1
ATOM 823 C CA . PRO A 1 106 ? 38.244 21.324 36.760 1.00 34.34 106 PRO A CA 1
ATOM 824 C C . PRO A 1 106 ? 37.967 22.184 35.444 1.00 34.34 106 PRO A C 1
ATOM 826 O O . PRO A 1 106 ? 38.158 21.589 34.388 1.00 34.34 106 PRO A O 1
ATOM 829 N N . PRO A 1 107 ? 37.363 23.424 35.373 1.00 36.69 107 PRO A N 1
ATOM 830 C CA . PRO A 1 107 ? 36.142 23.644 34.538 1.00 36.69 107 PRO A CA 1
ATOM 831 C C . PRO A 1 107 ? 35.993 24.964 33.681 1.00 36.69 107 PRO A C 1
ATOM 833 O O . PRO A 1 107 ? 36.845 25.843 33.722 1.00 36.69 107 PRO A O 1
ATOM 836 N N . ARG A 1 108 ? 34.797 25.145 33.057 1.00 23.70 108 ARG A N 1
ATOM 837 C CA . ARG A 1 108 ? 34.096 26.386 32.552 1.00 23.70 108 ARG A CA 1
ATOM 838 C C . ARG A 1 108 ? 34.145 26.792 31.047 1.00 23.70 108 ARG A C 1
ATOM 840 O O . ARG A 1 108 ? 35.174 27.198 30.536 1.00 23.70 108 ARG A O 1
ATOM 847 N N . ALA A 1 109 ? 32.947 26.735 30.428 1.00 22.45 109 ALA A N 1
ATOM 848 C CA . ALA A 1 109 ? 32.157 27.701 29.602 1.00 22.45 109 ALA A CA 1
ATOM 849 C C . ALA A 1 109 ? 32.753 29.065 29.115 1.00 22.45 109 ALA A C 1
ATOM 851 O O . ALA A 1 109 ? 33.717 29.518 29.724 1.00 22.45 109 ALA A O 1
ATOM 852 N N . PRO A 1 110 ? 32.128 29.809 28.145 1.00 30.27 110 PRO A N 1
ATOM 853 C CA . PRO A 1 110 ? 30.770 29.660 27.562 1.00 30.27 110 PRO A CA 1
ATOM 854 C C . PRO A 1 110 ? 30.650 29.759 26.008 1.00 30.27 110 PRO A C 1
ATOM 856 O O . PRO A 1 110 ? 31.637 29.857 25.288 1.00 30.27 110 PRO A O 1
ATOM 859 N N . PHE A 1 111 ? 29.405 29.751 25.502 1.00 25.91 111 PHE A N 1
ATOM 860 C CA . PHE A 1 111 ? 29.014 30.119 24.123 1.00 25.91 111 PHE A CA 1
ATOM 861 C C . PHE A 1 111 ? 29.078 31.641 23.873 1.00 25.91 111 PHE A C 1
ATOM 863 O O . PHE A 1 111 ? 28.806 32.414 24.789 1.00 25.91 111 PHE A O 1
ATOM 870 N N . ASP A 1 112 ? 29.258 32.051 22.609 1.00 23.06 112 ASP A N 1
ATOM 871 C CA . ASP A 1 112 ? 28.984 33.418 22.125 1.00 23.06 112 ASP A CA 1
ATOM 872 C C . ASP A 1 112 ? 28.248 33.408 20.757 1.00 23.06 112 ASP A C 1
ATOM 874 O O . ASP A 1 112 ? 28.084 32.350 20.139 1.00 23.06 112 ASP A O 1
ATOM 878 N N . ARG A 1 113 ? 27.731 34.559 20.300 1.00 25.52 113 ARG A N 1
ATOM 879 C CA . ARG A 1 113 ? 26.799 34.700 19.166 1.00 25.52 113 ARG A CA 1
ATOM 880 C C . ARG A 1 113 ? 27.308 35.607 18.038 1.00 25.52 113 ARG A C 1
ATOM 882 O O . ARG A 1 113 ? 27.533 36.792 18.246 1.00 25.52 113 ARG A O 1
ATOM 889 N N . GLY A 1 114 ? 27.147 35.122 16.804 1.00 21.91 114 GLY A N 1
ATOM 890 C CA . GLY A 1 114 ? 26.643 35.948 15.696 1.00 21.91 114 GLY A CA 1
ATOM 891 C C . GLY A 1 114 ? 27.642 36.370 14.612 1.00 21.91 114 GLY A C 1
ATOM 892 O O . GLY A 1 114 ? 28.668 36.982 14.874 1.00 21.91 114 GLY A O 1
ATOM 893 N N . GLY A 1 115 ? 27.261 36.116 13.357 1.00 22.16 115 GLY A N 1
ATOM 894 C CA . GLY A 1 115 ? 27.916 36.623 12.149 1.00 22.16 115 GLY A CA 1
ATOM 895 C C . GLY A 1 115 ? 27.057 36.301 10.913 1.00 22.16 115 GLY A C 1
ATOM 896 O O . GLY A 1 115 ? 26.649 35.148 10.767 1.00 22.16 115 GLY A O 1
ATOM 897 N N . PRO A 1 116 ? 26.703 37.273 10.048 1.00 25.23 116 PRO A N 1
ATOM 898 C CA . PRO A 1 116 ? 25.762 37.042 8.950 1.00 25.23 116 PRO A CA 1
ATOM 899 C C . PRO A 1 116 ? 26.448 36.452 7.704 1.00 25.23 116 PRO A C 1
ATOM 901 O O . PRO A 1 116 ? 27.076 37.166 6.925 1.00 25.23 116 PRO A O 1
ATOM 904 N N . GLY A 1 117 ? 26.290 35.145 7.482 1.00 22.77 117 GLY A N 1
ATOM 905 C CA . GLY A 1 117 ? 26.727 34.482 6.248 1.00 22.77 117 GLY A CA 1
ATOM 906 C C . GLY A 1 117 ? 25.810 34.802 5.061 1.00 22.77 117 GLY A C 1
ATOM 907 O O . GLY A 1 117 ? 24.616 34.507 5.097 1.00 22.77 117 GLY A O 1
ATOM 908 N N . VAL A 1 118 ? 26.358 35.387 3.991 1.00 21.81 118 VAL A N 1
ATOM 909 C CA . VAL A 1 118 ? 25.602 35.730 2.774 1.00 21.81 118 VAL A CA 1
ATOM 910 C C . VAL A 1 118 ? 25.247 34.466 1.984 1.00 21.81 118 VAL A C 1
ATOM 912 O O . VAL A 1 118 ? 26.093 33.862 1.325 1.00 21.81 118 VAL A O 1
ATOM 915 N N . CYS A 1 119 ? 23.972 34.077 2.004 1.00 20.73 119 CYS A N 1
ATOM 916 C CA . CYS A 1 119 ? 23.472 32.954 1.212 1.00 20.73 119 CYS A CA 1
ATOM 917 C C . CYS A 1 119 ? 23.391 33.303 -0.283 1.00 20.73 119 CYS A C 1
ATOM 919 O O . CYS A 1 119 ? 22.378 33.827 -0.756 1.00 20.73 119 CYS A O 1
ATOM 921 N N . HIS A 1 120 ? 24.412 32.932 -1.061 1.00 22.12 120 HIS A N 1
ATOM 922 C CA . HIS A 1 120 ? 24.274 32.835 -2.515 1.00 22.12 120 HIS A CA 1
ATOM 923 C C . HIS A 1 120 ? 23.173 31.821 -2.869 1.00 22.12 120 HIS A C 1
ATOM 925 O O . HIS A 1 120 ? 23.361 30.611 -2.730 1.00 22.12 120 HIS A O 1
ATOM 931 N N . ARG A 1 121 ? 22.035 32.307 -3.382 1.00 22.39 121 ARG A N 1
ATOM 932 C CA . ARG A 1 121 ? 20.993 31.466 -3.991 1.00 22.39 121 ARG A CA 1
ATOM 933 C C . ARG A 1 121 ? 21.536 30.783 -5.254 1.00 22.39 121 ARG A C 1
ATOM 935 O O . ARG A 1 121 ? 21.358 31.285 -6.360 1.00 22.39 121 ARG A O 1
ATOM 942 N N . ARG A 1 122 ? 22.150 29.606 -5.110 1.00 22.16 122 ARG A N 1
ATOM 943 C CA . ARG A 1 122 ? 22.219 28.642 -6.216 1.00 22.16 122 ARG A CA 1
ATOM 944 C C . ARG A 1 122 ? 20.817 28.074 -6.421 1.00 22.16 122 ARG A C 1
ATOM 946 O O . ARG A 1 122 ? 20.255 27.489 -5.499 1.00 22.16 122 ARG A O 1
ATOM 953 N N . GLY A 1 123 ? 20.257 28.252 -7.616 1.00 23.97 123 GLY A N 1
ATOM 954 C CA . GLY A 1 123 ? 18.987 27.638 -8.003 1.00 23.97 123 GLY A CA 1
ATOM 955 C C . GLY A 1 123 ? 19.143 26.124 -8.127 1.00 23.97 123 GLY A C 1
ATOM 956 O O . GLY A 1 123 ? 19.483 25.619 -9.195 1.00 23.97 123 GLY A O 1
ATOM 957 N N . ALA A 1 124 ? 18.930 25.400 -7.029 1.00 23.48 124 ALA A N 1
ATOM 958 C CA . ALA A 1 124 ? 18.963 23.944 -7.004 1.00 23.48 124 ALA A CA 1
ATOM 959 C C . ALA A 1 124 ? 17.702 23.383 -7.682 1.00 23.48 124 ALA A C 1
ATOM 961 O O . ALA A 1 124 ? 16.697 23.110 -7.031 1.00 23.48 124 ALA A O 1
ATOM 962 N N . ALA A 1 125 ? 17.757 23.242 -9.010 1.00 25.47 125 ALA A N 1
ATOM 963 C CA . ALA A 1 125 ? 16.716 22.573 -9.786 1.00 25.47 125 ALA A CA 1
ATOM 964 C C . ALA A 1 125 ? 16.412 21.178 -9.215 1.00 25.47 125 ALA A C 1
ATOM 966 O O . ALA A 1 125 ? 17.323 20.493 -8.741 1.00 25.47 125 ALA A O 1
ATOM 967 N N . VAL A 1 126 ? 15.146 20.756 -9.292 1.00 28.06 126 VAL A N 1
ATOM 968 C CA . VAL A 1 126 ? 14.680 19.471 -8.751 1.00 28.06 126 VAL A CA 1
ATOM 969 C C . VAL A 1 126 ? 15.487 18.322 -9.367 1.00 28.06 126 VAL A C 1
ATOM 971 O O . VAL A 1 126 ? 15.415 18.060 -10.567 1.00 28.06 126 VAL A O 1
ATOM 974 N N . GLY A 1 127 ? 16.313 17.680 -8.540 1.00 28.16 127 GLY A N 1
ATOM 975 C CA . GLY A 1 127 ? 17.143 16.542 -8.922 1.00 28.16 127 GLY A CA 1
ATOM 976 C C . GLY A 1 127 ? 16.364 15.243 -8.777 1.00 28.16 127 GLY A C 1
ATOM 977 O O . GLY A 1 127 ? 16.340 14.662 -7.695 1.00 28.16 127 GLY A O 1
ATOM 978 N N . PHE A 1 128 ? 15.723 14.809 -9.858 1.00 42.44 128 PHE A N 1
ATOM 979 C CA . PHE A 1 128 ? 15.074 13.501 -9.946 1.00 42.44 128 PHE A CA 1
ATOM 980 C C . PHE A 1 128 ? 16.118 12.401 -10.238 1.00 42.44 128 PHE A C 1
ATOM 982 O O . PHE A 1 128 ? 17.127 12.709 -10.883 1.00 42.44 128 PHE A O 1
ATOM 989 N N . PRO A 1 129 ? 15.903 11.135 -9.818 1.00 45.50 129 PRO A N 1
ATOM 990 C CA . PRO A 1 129 ? 16.928 10.087 -9.903 1.00 45.50 129 PRO A CA 1
ATOM 991 C C . PRO A 1 129 ? 17.429 9.819 -11.330 1.00 45.50 129 PRO A C 1
ATOM 993 O O . PRO A 1 129 ? 18.624 9.952 -11.592 1.00 45.50 129 PRO A O 1
ATOM 996 N N . ASP A 1 130 ? 16.522 9.513 -12.262 1.00 44.19 130 ASP A N 1
ATOM 997 C CA . ASP A 1 130 ? 16.879 9.164 -13.644 1.00 44.19 130 ASP A CA 1
ATOM 998 C C . ASP A 1 130 ? 17.352 10.412 -14.435 1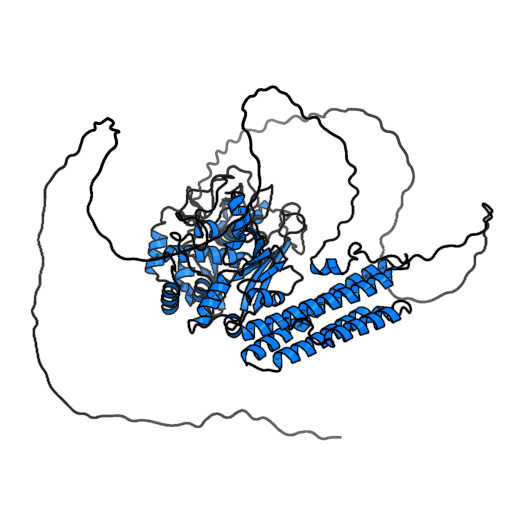.00 44.19 130 ASP A C 1
ATOM 1000 O O . ASP A 1 130 ? 18.297 10.327 -15.220 1.00 44.19 130 ASP A O 1
ATOM 1004 N N . TRP A 1 131 ? 16.781 11.601 -14.181 1.00 50.28 131 TRP A N 1
ATOM 1005 C CA . TRP A 1 131 ? 17.157 12.851 -14.874 1.00 50.28 131 TRP A CA 1
ATOM 1006 C C . TRP A 1 131 ? 18.514 13.429 -14.458 1.00 50.28 131 TRP A C 1
ATOM 1008 O O . TRP A 1 131 ? 19.082 14.239 -15.194 1.00 50.28 131 TRP A O 1
ATOM 1018 N N . GLY A 1 132 ? 19.078 13.003 -13.323 1.00 50.16 132 GLY A N 1
ATOM 1019 C CA . GLY A 1 132 ? 20.450 13.353 -12.941 1.00 50.16 132 GLY A CA 1
ATOM 1020 C C . GLY A 1 132 ? 21.496 12.921 -13.980 1.00 50.16 132 GLY A C 1
ATOM 1021 O O . GLY A 1 132 ? 22.545 13.550 -14.083 1.00 50.16 132 GLY A O 1
ATOM 1022 N N . LEU A 1 133 ? 21.182 11.904 -14.791 1.00 49.19 133 LEU A N 1
ATOM 1023 C CA . LEU A 1 133 ? 22.055 11.336 -15.823 1.00 49.19 133 LEU A CA 1
ATOM 1024 C C . LEU A 1 133 ? 22.164 12.188 -17.105 1.00 49.19 133 LEU A C 1
ATOM 1026 O O . LEU A 1 133 ? 23.076 11.960 -17.896 1.00 49.19 133 LEU A O 1
ATOM 1030 N N . LEU A 1 134 ? 21.285 13.181 -17.310 1.00 50.72 134 LEU A N 1
ATOM 1031 C CA . LEU A 1 134 ? 21.402 14.173 -18.398 1.00 50.72 134 LEU A CA 1
ATOM 1032 C C . LEU A 1 134 ? 22.344 15.343 -18.043 1.00 50.72 134 LEU A C 1
ATOM 1034 O O . LEU A 1 134 ? 22.485 16.297 -18.813 1.00 50.72 134 LEU A O 1
ATOM 1038 N N . ARG A 1 135 ? 22.983 15.298 -16.866 1.00 40.25 135 ARG A N 1
ATOM 1039 C CA . ARG A 1 135 ? 23.955 16.296 -16.406 1.00 40.25 135 ARG A CA 1
ATOM 1040 C C . ARG A 1 135 ? 25.361 15.694 -16.393 1.00 40.25 135 ARG A C 1
ATOM 1042 O O . ARG A 1 135 ? 25.510 14.541 -15.991 1.00 40.25 135 ARG A O 1
ATOM 1049 N N . PRO A 1 136 ? 26.398 16.455 -16.788 1.00 35.22 136 PRO A N 1
ATOM 1050 C CA . PRO A 1 136 ? 27.762 15.945 -16.815 1.00 35.22 136 PRO A CA 1
ATOM 1051 C C . PRO A 1 136 ? 28.219 15.552 -15.406 1.00 35.22 136 PRO A C 1
ATOM 1053 O O . PRO A 1 136 ? 28.240 16.372 -14.484 1.00 35.22 136 PRO A O 1
ATOM 1056 N N . GLY A 1 137 ? 28.581 14.278 -15.246 1.00 33.03 137 GLY A N 1
ATOM 1057 C CA . GLY A 1 137 ? 29.175 13.764 -14.017 1.00 33.03 137 GLY A CA 1
ATOM 1058 C C . GLY A 1 137 ? 30.555 14.374 -13.761 1.00 33.03 137 GLY A C 1
ATOM 1059 O O . GLY A 1 137 ? 31.295 14.682 -14.695 1.00 33.03 137 GLY A O 1
ATOM 1060 N N . GLY A 1 138 ? 30.911 14.534 -12.483 1.00 28.45 138 GLY A N 1
ATOM 1061 C CA . GLY A 1 138 ? 32.240 15.002 -12.084 1.00 28.45 138 GLY A CA 1
ATOM 1062 C C . GLY A 1 138 ? 33.357 14.106 -12.635 1.00 28.45 138 GLY A C 1
ATOM 1063 O O . GLY A 1 138 ? 33.185 12.898 -12.777 1.00 28.45 138 GLY A O 1
ATOM 1064 N N . THR A 1 139 ? 34.502 14.712 -12.949 1.00 26.03 139 THR A N 1
ATOM 1065 C CA . THR A 1 139 ? 35.612 14.102 -13.697 1.00 26.03 139 THR A CA 1
ATOM 1066 C C . THR A 1 139 ? 36.108 12.769 -13.121 1.00 26.03 139 THR A C 1
ATOM 1068 O O . THR A 1 139 ? 36.895 12.751 -12.173 1.00 26.03 139 THR A O 1
ATOM 1071 N N . GLY A 1 140 ? 35.747 11.660 -13.771 1.00 23.08 140 GLY A N 1
ATOM 1072 C CA . GLY A 1 140 ? 36.537 10.429 -13.736 1.00 23.08 140 GLY A CA 1
ATOM 1073 C C . GLY A 1 140 ? 37.791 10.616 -14.592 1.00 23.08 140 GLY A C 1
ATOM 1074 O O . GLY A 1 140 ? 37.687 10.926 -15.778 1.00 23.08 140 GLY A O 1
ATOM 1075 N N . GLY A 1 141 ? 38.975 10.505 -13.989 1.00 24.67 141 GLY A N 1
ATOM 1076 C CA . GLY A 1 141 ? 40.233 10.855 -14.651 1.00 24.67 141 GLY A CA 1
ATOM 1077 C C . GLY A 1 141 ? 40.691 9.842 -15.706 1.00 24.67 141 GLY A C 1
ATOM 1078 O O . GLY A 1 141 ? 40.717 8.643 -15.449 1.00 24.67 141 GLY A O 1
ATOM 1079 N N . TYR A 1 142 ? 41.149 10.351 -16.851 1.00 24.28 142 TYR A N 1
ATOM 1080 C CA . TYR A 1 142 ? 42.008 9.639 -17.805 1.00 24.28 142 TYR A CA 1
ATOM 1081 C C . TYR A 1 142 ? 43.319 10.428 -17.996 1.00 24.28 142 TYR A C 1
ATOM 1083 O O . TYR A 1 142 ? 43.328 11.648 -17.801 1.00 24.28 142 TYR A O 1
ATOM 1091 N N . PRO A 1 143 ? 44.447 9.763 -18.314 1.00 24.98 143 PRO A N 1
ATOM 1092 C CA . PRO A 1 143 ? 45.764 10.389 -18.273 1.00 24.98 143 PRO A CA 1
ATOM 1093 C C . PRO A 1 143 ? 45.956 11.396 -19.411 1.00 24.98 143 PRO A C 1
ATOM 1095 O O . PRO A 1 143 ? 45.616 11.131 -20.565 1.00 24.98 143 PRO A O 1
ATOM 1098 N N . ARG A 1 144 ? 46.559 12.546 -19.090 1.00 25.33 144 ARG A N 1
ATOM 1099 C CA . ARG A 1 144 ? 47.020 13.507 -20.099 1.00 25.33 144 ARG A CA 1
ATOM 1100 C C . ARG A 1 144 ? 48.166 12.900 -20.910 1.00 25.33 144 ARG A C 1
ATOM 1102 O O . ARG A 1 144 ? 49.043 12.252 -20.347 1.00 25.33 144 ARG A O 1
ATOM 1109 N N . ARG A 1 145 ? 48.185 13.173 -22.217 1.00 27.41 145 ARG A N 1
ATOM 1110 C CA . ARG A 1 145 ? 49.414 13.138 -23.019 1.00 27.41 145 ARG A CA 1
ATOM 1111 C C . ARG A 1 145 ? 49.992 14.545 -23.071 1.00 27.41 145 ARG A C 1
ATOM 1113 O O . ARG A 1 145 ? 49.259 15.483 -23.378 1.00 27.41 145 ARG A O 1
ATOM 1120 N N . ASP A 1 146 ? 51.284 14.672 -22.807 1.00 27.89 146 ASP A N 1
ATOM 1121 C CA . ASP A 1 146 ? 52.013 15.917 -23.022 1.00 27.89 146 ASP A CA 1
ATOM 1122 C C . ASP A 1 146 ? 52.306 16.121 -24.510 1.00 27.89 146 ASP A C 1
ATOM 1124 O O . ASP A 1 146 ? 52.905 15.260 -25.151 1.00 27.89 146 ASP A O 1
ATOM 1128 N N . HIS A 1 147 ? 51.967 17.299 -25.031 1.00 30.11 147 HIS A N 1
ATOM 1129 C CA . HIS A 1 147 ? 52.634 17.887 -26.192 1.00 30.11 147 HIS A CA 1
ATOM 1130 C C . HIS A 1 147 ? 52.835 19.383 -25.922 1.00 30.11 147 HIS A C 1
ATOM 1132 O O . HIS A 1 147 ? 51.920 20.074 -25.474 1.00 30.11 147 HIS A O 1
ATOM 1138 N N . GLY A 1 148 ? 54.070 19.855 -26.102 1.00 24.12 148 GLY A N 1
ATOM 1139 C CA . GLY A 1 148 ? 54.513 21.165 -25.623 1.00 24.12 148 GLY A CA 1
ATOM 1140 C C . GLY A 1 148 ? 54.228 22.328 -26.575 1.00 24.12 148 GLY A C 1
ATOM 1141 O O . GLY A 1 148 ? 54.041 22.155 -27.777 1.00 24.12 148 GLY A O 1
ATOM 1142 N N . SER A 1 149 ? 54.251 23.539 -26.020 1.00 25.80 149 SER A N 1
ATOM 1143 C CA . SER A 1 149 ? 54.207 24.798 -26.770 1.00 25.80 149 SER A CA 1
ATOM 1144 C C . SER A 1 149 ? 55.533 25.107 -27.473 1.00 25.80 149 SER A C 1
ATOM 1146 O O . SER A 1 149 ? 56.599 24.773 -26.952 1.00 25.80 149 SER A O 1
ATOM 1148 N N . PRO A 1 150 ? 55.489 25.932 -28.528 1.00 30.52 150 PRO A N 1
ATOM 1149 C CA . PRO A 1 150 ? 56.503 26.958 -28.755 1.00 30.52 150 PRO A CA 1
ATOM 1150 C C . PRO A 1 150 ? 55.950 28.386 -28.552 1.00 30.52 150 PRO A C 1
ATOM 1152 O O . PRO A 1 150 ? 54.757 28.647 -28.681 1.00 30.52 150 PRO A O 1
ATOM 1155 N N . ARG A 1 151 ? 56.853 29.318 -28.216 1.00 25.38 151 ARG A N 1
ATOM 1156 C CA . ARG A 1 151 ? 56.657 30.792 -28.234 1.00 25.38 151 ARG A CA 1
ATOM 1157 C C . ARG A 1 151 ? 56.829 31.282 -29.700 1.00 25.38 151 ARG A C 1
ATOM 1159 O O . ARG A 1 151 ? 57.280 30.483 -30.513 1.00 25.38 151 ARG A O 1
ATOM 1166 N N . ARG A 1 152 ? 56.579 32.519 -30.166 1.00 27.09 152 ARG A N 1
ATOM 1167 C CA . ARG A 1 152 ? 56.423 33.911 -29.639 1.00 27.09 152 ARG A CA 1
ATOM 1168 C C . ARG A 1 152 ? 55.674 34.719 -30.780 1.00 27.09 152 ARG A C 1
ATOM 1170 O O . ARG A 1 152 ? 55.302 34.063 -31.744 1.00 27.09 152 ARG A O 1
ATOM 1177 N N . VAL A 1 153 ? 55.379 36.034 -30.861 1.00 25.89 153 VAL A N 1
ATOM 1178 C CA . VAL A 1 153 ? 55.765 37.309 -30.200 1.00 25.89 153 VAL A CA 1
ATOM 1179 C C . VAL A 1 153 ? 54.614 38.342 -30.255 1.00 25.89 153 VAL A C 1
ATOM 1181 O O . VAL A 1 153 ? 53.770 38.289 -31.142 1.00 25.89 153 VAL A O 1
ATOM 1184 N N . ASP A 1 154 ? 54.659 39.296 -29.325 1.00 27.52 154 ASP A N 1
ATOM 1185 C CA . ASP A 1 154 ? 53.983 40.612 -29.262 1.00 27.52 154 ASP A CA 1
ATOM 1186 C C . ASP A 1 154 ? 54.525 41.618 -30.337 1.00 27.52 154 ASP A C 1
ATOM 1188 O O . ASP A 1 154 ? 55.451 41.228 -31.058 1.00 27.52 154 ASP A O 1
ATOM 1192 N N . PRO A 1 155 ? 54.088 42.911 -30.443 1.00 43.56 155 PRO A N 1
ATOM 1193 C CA . PRO A 1 155 ? 53.169 43.650 -29.554 1.00 43.56 155 PRO A CA 1
ATOM 1194 C C . PRO A 1 155 ? 52.133 44.634 -30.175 1.00 43.56 155 PRO A C 1
ATOM 1196 O O . PRO A 1 155 ? 52.370 45.261 -31.199 1.00 43.56 155 PRO A O 1
ATOM 1199 N N . GLY A 1 156 ? 51.073 44.900 -29.394 1.00 24.03 156 GLY A N 1
ATOM 1200 C CA . GLY A 1 156 ? 50.672 46.258 -28.965 1.00 24.03 156 GLY A CA 1
ATOM 1201 C C . GLY A 1 156 ? 49.837 47.174 -29.881 1.00 24.03 156 GLY A C 1
ATOM 1202 O O . GLY A 1 156 ? 50.250 47.499 -30.987 1.00 24.03 156 GLY A O 1
ATOM 1203 N N . ILE A 1 157 ? 48.730 47.705 -29.334 1.00 27.06 157 ILE A N 1
ATOM 1204 C CA . ILE A 1 157 ? 48.405 49.148 -29.156 1.00 27.06 157 ILE A CA 1
ATOM 1205 C C . ILE A 1 157 ? 47.021 49.281 -28.471 1.00 27.06 157 ILE A C 1
ATOM 1207 O O . ILE A 1 157 ? 46.193 48.380 -28.581 1.00 27.06 157 ILE A O 1
ATOM 1211 N N . ASP A 1 158 ? 46.818 50.366 -27.713 1.00 28.47 158 ASP A N 1
ATOM 1212 C CA . ASP A 1 158 ? 45.606 50.683 -26.923 1.00 28.47 158 ASP A CA 1
ATOM 1213 C C . ASP A 1 158 ? 44.746 51.782 -27.640 1.00 28.47 158 ASP A C 1
ATOM 1215 O O . ASP A 1 158 ? 44.899 51.923 -28.856 1.00 28.47 158 ASP A O 1
ATOM 1219 N N . PRO A 1 159 ? 43.773 52.498 -27.035 1.00 44.59 159 PRO A N 1
ATOM 1220 C CA . PRO A 1 159 ? 42.363 52.354 -27.397 1.00 44.59 159 PRO A CA 1
ATOM 1221 C C . PRO A 1 159 ? 41.754 53.579 -28.129 1.00 44.59 159 PRO A C 1
ATOM 1223 O O . PRO A 1 159 ? 42.452 54.467 -28.608 1.00 44.59 159 PRO A O 1
ATOM 1226 N N . ASP A 1 160 ? 40.415 53.615 -28.174 1.00 29.03 160 ASP A N 1
ATOM 1227 C CA . ASP A 1 160 ? 39.535 54.730 -28.564 1.00 29.03 160 ASP A CA 1
ATOM 1228 C C . ASP A 1 160 ? 39.601 55.274 -30.006 1.00 29.03 160 ASP A C 1
ATOM 1230 O O . ASP A 1 160 ? 40.393 56.157 -30.342 1.00 29.03 160 ASP A O 1
ATOM 1234 N N . ARG A 1 161 ? 38.574 54.919 -30.804 1.00 26.47 161 ARG A N 1
ATOM 1235 C CA . ARG A 1 161 ? 37.786 55.912 -31.570 1.00 26.47 161 ARG A CA 1
ATOM 1236 C C . ARG A 1 161 ? 36.454 55.377 -32.112 1.00 26.47 161 ARG A C 1
ATOM 1238 O O . ARG A 1 161 ? 36.398 54.343 -32.765 1.00 26.47 161 ARG A O 1
ATOM 1245 N N . VAL A 1 162 ? 35.400 56.170 -31.910 1.00 34.31 162 VAL A N 1
ATOM 1246 C CA . VAL A 1 162 ? 34.084 56.091 -32.573 1.00 34.31 162 VAL A CA 1
ATOM 1247 C C . VAL A 1 162 ? 33.870 57.438 -33.275 1.00 34.31 162 VAL A C 1
ATOM 1249 O O . VAL A 1 162 ? 34.060 58.476 -32.637 1.00 34.31 162 VAL A O 1
ATOM 1252 N N . PRO A 1 163 ? 33.617 57.448 -34.596 1.00 36.09 163 PRO A N 1
ATOM 1253 C CA . PRO A 1 163 ? 32.254 57.604 -35.136 1.00 36.09 163 PRO A CA 1
ATOM 1254 C C . PRO A 1 163 ? 31.974 56.656 -36.332 1.00 36.09 163 PRO A C 1
ATOM 1256 O O . PRO A 1 163 ? 32.901 56.101 -36.907 1.00 36.09 163 PRO A O 1
ATOM 1259 N N . GLY A 1 164 ? 30.742 56.396 -36.787 1.00 25.88 164 GLY A N 1
ATOM 1260 C CA . GLY A 1 164 ? 29.428 56.908 -36.374 1.00 25.88 164 GLY A CA 1
ATOM 1261 C C . GLY A 1 164 ? 28.776 57.817 -37.429 1.00 25.88 164 GLY A C 1
ATOM 1262 O O . GLY A 1 164 ? 29.149 58.981 -37.488 1.00 25.88 164 GLY A O 1
ATOM 1263 N N . LEU A 1 165 ? 27.818 57.297 -38.223 1.00 25.77 165 LEU A N 1
ATOM 1264 C CA . LEU A 1 165 ? 26.777 58.002 -39.021 1.00 25.77 165 LEU A CA 1
ATOM 1265 C C . LEU A 1 165 ? 26.023 57.007 -39.946 1.00 25.77 165 LEU A C 1
ATOM 1267 O O . LEU A 1 165 ? 26.603 55.997 -40.334 1.00 25.77 165 LEU A O 1
ATOM 1271 N N . GLY A 1 166 ? 24.780 57.326 -40.353 1.00 24.34 166 GLY A N 1
ATOM 1272 C CA . GLY A 1 166 ? 24.084 56.698 -41.503 1.00 24.34 166 GLY A CA 1
ATOM 1273 C C . GLY A 1 166 ? 22.683 56.109 -41.237 1.00 24.34 166 GLY A C 1
ATOM 1274 O O . GLY A 1 166 ? 22.573 55.014 -40.698 1.00 24.34 166 GLY A O 1
ATOM 1275 N N . ASN A 1 167 ? 21.619 56.795 -41.686 1.00 26.62 167 ASN A N 1
ATOM 1276 C CA . ASN A 1 167 ? 20.216 56.325 -41.687 1.00 26.62 167 ASN A CA 1
ATOM 1277 C C . ASN A 1 167 ? 19.663 56.218 -43.127 1.00 26.62 167 ASN A C 1
ATOM 1279 O O . ASN A 1 167 ? 19.910 57.136 -43.905 1.00 26.62 167 ASN A O 1
ATOM 1283 N N . ALA A 1 168 ? 18.854 55.188 -43.423 1.00 26.98 168 ALA A N 1
ATOM 1284 C CA . ALA A 1 168 ? 17.796 55.079 -44.465 1.00 26.98 168 ALA A CA 1
ATOM 1285 C C . ALA A 1 168 ? 17.243 53.625 -44.416 1.00 26.98 168 ALA A C 1
ATOM 1287 O O . ALA A 1 168 ? 18.036 52.712 -44.213 1.00 26.98 168 ALA A O 1
ATOM 1288 N N . ALA A 1 169 ? 15.931 53.348 -44.322 1.00 27.77 169 ALA A N 1
ATOM 1289 C CA . ALA A 1 169 ? 14.886 53.372 -45.373 1.00 27.77 169 ALA A CA 1
ATOM 1290 C C . ALA A 1 169 ? 15.091 52.279 -46.465 1.00 27.77 169 ALA A C 1
ATOM 1292 O O . ALA A 1 169 ? 16.225 52.041 -46.865 1.00 27.77 169 ALA A O 1
ATOM 1293 N N . ASP A 1 170 ? 14.075 51.564 -46.978 1.00 25.41 170 ASP A N 1
ATOM 1294 C CA . ASP A 1 170 ? 12.609 51.774 -46.916 1.00 25.41 170 ASP A CA 1
ATOM 1295 C C . ASP A 1 170 ? 11.786 50.460 -47.145 1.00 25.41 170 ASP A C 1
ATOM 1297 O O . ASP A 1 170 ? 12.380 49.386 -47.243 1.00 25.41 170 ASP A O 1
ATOM 1301 N N . ALA A 1 171 ? 10.451 50.578 -47.299 1.00 29.38 171 ALA A N 1
ATOM 1302 C CA . ALA A 1 171 ? 9.400 49.567 -47.588 1.00 29.38 171 ALA A CA 1
ATOM 1303 C C . ALA A 1 171 ? 8.892 48.711 -46.392 1.00 29.38 171 ALA A C 1
ATOM 1305 O O . ALA A 1 171 ? 9.675 48.269 -45.558 1.00 29.38 171 ALA A O 1
ATOM 1306 N N . GLY A 1 172 ? 7.591 48.406 -46.213 1.00 24.11 172 GLY A N 1
ATOM 1307 C CA . GLY A 1 172 ? 6.356 48.757 -46.955 1.00 24.11 172 GLY A CA 1
ATOM 1308 C C . GLY A 1 172 ? 5.801 47.609 -47.830 1.00 24.11 172 GLY A C 1
ATOM 1309 O O . GLY A 1 172 ? 6.541 47.090 -48.655 1.00 24.11 172 GLY A O 1
ATOM 1310 N N . GLY A 1 173 ? 4.533 47.171 -47.738 1.00 24.08 173 GLY A N 1
ATOM 1311 C CA . GLY A 1 173 ? 3.423 47.520 -46.826 1.00 24.08 173 GLY A CA 1
ATOM 1312 C C . GLY A 1 173 ? 2.108 46.774 -47.186 1.00 24.08 173 GLY A C 1
ATOM 1313 O O . GLY A 1 173 ? 2.085 46.075 -48.195 1.00 24.08 173 GLY A O 1
ATOM 1314 N N . MET A 1 174 ? 1.033 46.983 -46.401 1.00 24.22 174 MET A N 1
ATOM 1315 C CA . MET A 1 174 ? -0.373 46.540 -46.602 1.00 24.22 174 MET A CA 1
ATOM 1316 C C . MET A 1 174 ? -0.755 45.042 -46.490 1.00 24.22 174 MET A C 1
ATOM 1318 O O . MET A 1 174 ? 0.009 44.173 -46.895 1.00 24.22 174 MET A O 1
ATOM 1322 N N . GLU A 1 175 ? -1.990 44.658 -46.096 1.00 26.92 175 GLU A N 1
ATOM 1323 C CA . GLU A 1 175 ? -2.940 45.079 -45.012 1.00 26.92 175 GLU A CA 1
ATOM 1324 C C . GLU A 1 175 ? -4.254 44.244 -45.119 1.00 26.92 175 GLU A C 1
ATOM 1326 O O . GLU A 1 175 ? -4.540 43.698 -46.180 1.00 26.92 175 GLU A O 1
ATOM 1331 N N . GLU A 1 176 ? -5.132 44.082 -44.114 1.00 27.16 176 GLU A N 1
ATOM 1332 C CA . GLU A 1 176 ? -5.049 44.406 -42.673 1.00 27.16 176 GLU A CA 1
ATOM 1333 C C . GLU A 1 176 ? -4.908 43.096 -41.837 1.00 27.16 176 GLU A C 1
ATOM 1335 O O . GLU A 1 176 ? -3.795 42.584 -41.802 1.00 27.16 176 GLU A O 1
ATOM 1340 N N . VAL A 1 177 ? -5.874 42.428 -41.173 1.00 23.92 177 VAL A N 1
ATOM 1341 C CA . VAL A 1 177 ? -7.282 42.701 -40.788 1.00 23.92 177 VAL A CA 1
ATOM 1342 C C . VAL A 1 177 ? -7.520 42.165 -39.360 1.00 23.92 177 VAL A C 1
ATOM 1344 O O . VAL A 1 177 ? -7.287 40.980 -39.119 1.00 23.92 177 VAL A O 1
ATOM 1347 N N . GLY A 1 178 ? -8.020 42.975 -38.414 1.00 23.70 178 GLY A N 1
ATOM 1348 C CA . GLY A 1 178 ? -8.376 42.495 -37.064 1.00 23.70 178 GLY A CA 1
ATOM 1349 C C . GLY A 1 178 ? -8.699 43.577 -36.020 1.00 23.70 178 GLY A C 1
ATOM 1350 O O . GLY A 1 178 ? -7.804 44.198 -35.451 1.00 23.70 178 GLY A O 1
ATOM 1351 N N . VAL A 1 179 ? -9.987 43.754 -35.696 1.00 24.25 179 VAL A N 1
ATOM 1352 C CA . VAL A 1 179 ? -10.493 44.810 -34.790 1.00 24.25 179 VAL A CA 1
ATOM 1353 C C . VAL A 1 179 ? -10.000 44.661 -33.340 1.00 24.25 179 VAL A C 1
ATOM 1355 O O . VAL A 1 179 ? -10.085 43.587 -32.749 1.00 24.25 179 VAL A O 1
ATOM 1358 N N . ALA A 1 180 ? -9.596 45.780 -32.724 1.00 23.67 180 ALA A N 1
ATOM 1359 C CA . ALA A 1 180 ? -9.192 45.864 -31.318 1.00 23.67 180 ALA A CA 1
ATOM 1360 C C . ALA A 1 180 ? -9.911 46.993 -30.550 1.00 23.67 180 ALA A C 1
ATOM 1362 O O . ALA A 1 180 ? -10.197 48.058 -31.100 1.00 23.67 180 ALA A O 1
ATOM 1363 N N . VAL A 1 181 ? -10.125 46.795 -29.243 1.00 24.53 181 VAL A N 1
ATOM 1364 C CA . VAL A 1 181 ? -10.602 47.826 -28.298 1.00 24.53 181 VAL A CA 1
ATOM 1365 C C . VAL A 1 181 ? -9.531 48.075 -27.227 1.00 24.53 181 VAL A C 1
ATOM 1367 O O . VAL A 1 181 ? -8.839 47.159 -26.791 1.00 24.53 181 VAL A O 1
ATOM 1370 N N . ARG A 1 182 ? -9.343 49.346 -26.853 1.00 24.19 182 ARG A N 1
ATOM 1371 C CA . ARG A 1 182 ? -8.184 49.854 -26.093 1.00 24.19 182 ARG A CA 1
ATOM 1372 C C . ARG A 1 182 ? -8.363 49.784 -24.569 1.00 24.19 182 ARG A C 1
ATOM 1374 O O . ARG A 1 182 ? -9.481 49.914 -24.078 1.00 24.19 182 ARG A O 1
ATOM 1381 N N . PRO A 1 183 ? -7.244 49.842 -23.828 1.00 25.97 183 PRO A N 1
ATOM 1382 C CA . PRO A 1 183 ? -7.109 50.802 -22.727 1.00 25.97 183 PRO A CA 1
ATOM 1383 C C . PRO A 1 183 ? -6.006 51.849 -22.996 1.00 25.97 183 PRO A C 1
ATOM 1385 O O . PRO A 1 183 ? -5.145 51.672 -23.856 1.00 25.97 183 PRO A O 1
ATOM 1388 N N . SER A 1 184 ? -6.040 52.978 -22.280 1.00 25.38 184 SER A N 1
ATOM 1389 C CA . SER A 1 184 ? -5.230 54.178 -22.567 1.00 25.38 184 SER A CA 1
ATOM 1390 C C . SER A 1 184 ? -4.160 54.503 -21.513 1.00 25.38 184 SER A C 1
ATOM 1392 O O . SER A 1 184 ? -4.389 54.362 -20.315 1.00 25.38 184 SER A O 1
ATOM 1394 N N . HIS A 1 185 ? -3.013 55.036 -21.953 1.00 25.81 185 HIS A N 1
ATOM 1395 C CA . HIS A 1 185 ? -1.924 55.510 -21.085 1.00 25.81 185 HIS A CA 1
ATOM 1396 C C . HIS A 1 185 ? -2.253 56.781 -20.276 1.00 25.81 185 HIS A C 1
ATOM 1398 O O . HIS A 1 185 ? -2.876 57.704 -20.801 1.00 25.81 185 HIS A O 1
ATOM 1404 N N . ARG A 1 186 ? -1.599 56.918 -19.111 1.00 25.03 186 ARG A N 1
ATOM 1405 C CA . ARG A 1 186 ? -0.683 58.033 -18.738 1.00 25.03 186 ARG A CA 1
ATOM 1406 C C . ARG A 1 186 ? 0.168 57.562 -17.543 1.00 25.03 186 ARG A C 1
ATOM 1408 O O . ARG A 1 186 ? -0.377 57.102 -16.554 1.00 25.03 186 ARG A O 1
ATOM 1415 N N . ARG A 1 187 ? 1.491 57.399 -17.685 1.00 24.86 187 ARG A N 1
ATOM 1416 C CA . ARG A 1 187 ? 2.545 58.438 -17.594 1.00 24.86 187 ARG A CA 1
ATOM 1417 C C . ARG A 1 187 ? 2.502 59.253 -16.293 1.00 24.86 187 ARG A C 1
ATOM 1419 O O . ARG A 1 187 ? 1.659 60.131 -16.168 1.00 24.86 187 ARG A O 1
ATOM 1426 N N . LEU A 1 188 ? 3.525 59.075 -15.456 1.00 25.22 188 LEU A N 1
ATOM 1427 C CA . LEU A 1 188 ? 4.265 60.161 -14.797 1.00 25.22 188 LEU A CA 1
ATOM 1428 C C . LEU A 1 188 ? 5.700 59.680 -14.494 1.00 25.22 188 LEU A C 1
ATOM 1430 O O . LEU A 1 188 ? 5.998 58.502 -14.686 1.00 25.22 188 LEU A O 1
ATOM 1434 N N . SER A 1 189 ? 6.611 60.590 -14.142 1.00 23.30 189 SER A N 1
ATOM 1435 C CA . SER A 1 189 ? 8.061 60.362 -14.268 1.00 23.30 189 SER A CA 1
ATOM 1436 C C . SER A 1 189 ? 8.913 61.117 -13.242 1.00 23.30 189 SER A C 1
ATOM 1438 O O . SER A 1 189 ? 8.475 62.127 -12.700 1.00 23.30 189 SER A O 1
ATOM 1440 N N . SER A 1 190 ? 10.188 60.709 -13.161 1.00 25.89 190 SER A N 1
ATOM 1441 C CA . SER A 1 190 ? 11.359 61.401 -12.580 1.00 25.89 190 SER A CA 1
ATOM 1442 C C . SER A 1 190 ? 11.646 61.243 -11.075 1.00 25.89 190 SER A C 1
ATOM 1444 O O . SER A 1 190 ? 10.738 61.142 -10.263 1.00 25.89 190 SER A O 1
ATOM 1446 N N . CYS A 1 191 ? 12.959 61.191 -10.798 1.00 23.53 191 CYS A N 1
ATOM 1447 C CA . CYS A 1 191 ? 13.759 61.590 -9.624 1.00 23.53 191 CYS A CA 1
ATOM 1448 C C . CYS A 1 191 ? 13.180 61.511 -8.185 1.00 23.53 191 CYS A C 1
ATOM 1450 O O . CYS A 1 191 ? 12.072 61.945 -7.917 1.00 23.53 191 CYS A O 1
ATOM 1452 N N . GLY A 1 192 ? 13.951 61.110 -7.164 1.00 25.03 192 GLY A N 1
ATOM 1453 C CA . GLY A 1 192 ? 15.340 60.625 -7.159 1.00 25.03 192 GLY A CA 1
ATOM 1454 C C . GLY A 1 192 ? 15.993 60.668 -5.761 1.00 25.03 192 GLY A C 1
ATOM 1455 O O . GLY A 1 192 ? 15.558 61.432 -4.913 1.00 25.03 192 GLY A O 1
ATOM 1456 N N . ARG A 1 193 ? 17.030 59.837 -5.564 1.00 28.44 193 ARG A N 1
ATOM 1457 C CA . ARG A 1 193 ? 18.078 59.836 -4.509 1.00 28.44 193 ARG A CA 1
ATOM 1458 C C . ARG A 1 193 ? 17.788 60.342 -3.068 1.00 28.44 193 ARG A C 1
ATOM 1460 O O . ARG A 1 193 ? 17.695 61.534 -2.814 1.00 28.44 193 ARG A O 1
ATOM 1467 N N . ASP A 1 194 ? 18.011 59.398 -2.144 1.00 25.89 194 ASP A N 1
ATOM 1468 C CA . ASP A 1 194 ? 18.897 59.502 -0.961 1.00 25.89 194 ASP A CA 1
ATOM 1469 C C . ASP A 1 194 ? 18.462 60.075 0.406 1.00 25.89 194 ASP A C 1
ATOM 1471 O O . ASP A 1 194 ? 17.601 60.931 0.551 1.00 25.89 194 ASP A O 1
ATOM 1475 N N . MET A 1 195 ? 19.214 59.571 1.401 1.00 26.34 195 MET A N 1
ATOM 1476 C CA . MET A 1 195 ? 19.438 60.038 2.779 1.00 26.34 195 MET A CA 1
ATOM 1477 C C . MET A 1 195 ? 18.251 60.096 3.759 1.00 26.34 195 MET A C 1
ATOM 1479 O O . MET A 1 195 ? 17.323 60.891 3.660 1.00 26.34 195 MET A O 1
ATOM 1483 N N . GLY A 1 196 ? 18.338 59.257 4.799 1.00 26.78 196 GLY A N 1
ATOM 1484 C CA . GLY A 1 196 ? 17.310 59.115 5.832 1.00 26.78 196 GLY A CA 1
ATOM 1485 C C . GLY A 1 196 ? 17.424 60.080 7.020 1.00 26.78 196 GLY A C 1
ATOM 1486 O O . GLY A 1 196 ? 18.425 60.761 7.227 1.00 26.78 196 GLY A O 1
ATOM 1487 N N . GLY A 1 197 ? 16.398 60.063 7.877 1.00 24.92 197 GLY A N 1
ATOM 1488 C CA . GLY A 1 197 ? 16.364 60.823 9.127 1.00 24.92 197 GLY A CA 1
ATOM 1489 C C . GLY A 1 197 ? 15.365 60.243 10.132 1.00 24.92 197 GLY A C 1
ATOM 1490 O O . GLY A 1 197 ? 14.202 60.011 9.813 1.00 24.92 197 GLY A O 1
ATOM 1491 N N . ARG A 1 198 ? 15.806 60.006 11.374 1.00 34.06 198 ARG A N 1
ATOM 1492 C CA . ARG A 1 198 ? 14.933 59.549 12.474 1.00 34.06 198 ARG A CA 1
ATOM 1493 C C . ARG A 1 198 ? 13.964 60.660 12.897 1.00 34.06 198 ARG A C 1
ATOM 1495 O O . ARG A 1 198 ? 14.419 61.774 13.148 1.00 34.06 198 ARG A O 1
ATOM 1502 N N . ARG A 1 199 ? 12.702 60.324 13.203 1.00 27.42 199 ARG A N 1
ATOM 1503 C CA . ARG A 1 199 ? 11.926 60.971 14.289 1.00 27.42 199 ARG A CA 1
ATOM 1504 C C . ARG A 1 199 ? 10.763 60.094 14.767 1.00 27.42 199 ARG A C 1
ATOM 1506 O O . ARG A 1 199 ? 10.136 59.393 13.985 1.00 27.42 199 ARG A O 1
ATOM 1513 N N . ARG A 1 200 ? 10.503 60.126 16.079 1.00 33.56 200 ARG A N 1
ATOM 1514 C CA . ARG A 1 200 ? 9.392 59.419 16.743 1.00 33.56 200 ARG A CA 1
ATOM 1515 C C . ARG A 1 200 ? 8.109 60.254 16.665 1.00 33.56 200 ARG A C 1
ATOM 1517 O O . ARG A 1 200 ? 8.181 61.469 16.845 1.00 33.56 200 ARG A O 1
ATOM 1524 N N . ARG A 1 201 ? 6.945 59.605 16.575 1.00 27.33 201 ARG A N 1
ATOM 1525 C CA . ARG A 1 201 ? 5.679 60.109 17.144 1.00 27.33 201 ARG A CA 1
ATOM 1526 C C . ARG A 1 201 ? 4.937 58.976 17.858 1.00 27.33 201 ARG A C 1
ATOM 1528 O O . ARG A 1 201 ? 5.125 57.810 17.530 1.00 27.33 201 ARG A O 1
ATOM 1535 N N . ALA A 1 202 ? 4.172 59.351 18.879 1.00 27.56 202 ALA A N 1
ATOM 1536 C CA . ALA A 1 202 ? 3.446 58.474 19.799 1.00 27.56 202 ALA A CA 1
ATOM 1537 C C . ALA A 1 202 ? 1.917 58.752 19.684 1.00 27.56 202 ALA A C 1
ATOM 1539 O O . ALA A 1 202 ? 1.534 59.588 18.862 1.00 27.56 202 ALA A O 1
ATOM 1540 N N . PRO A 1 203 ? 1.031 58.025 20.395 1.00 33.91 203 PRO A N 1
ATOM 1541 C CA . PRO A 1 203 ? -0.253 57.610 19.824 1.00 33.91 203 PRO A CA 1
ATOM 1542 C C . PRO A 1 203 ? -1.425 58.577 20.038 1.00 33.91 203 PRO A C 1
ATOM 1544 O O . PRO A 1 203 ? -1.473 59.342 21.000 1.00 33.91 203 PRO A O 1
ATOM 1547 N N . ILE A 1 204 ? -2.442 58.430 19.184 1.00 26.34 204 ILE A N 1
ATOM 1548 C CA . ILE A 1 204 ? -3.778 58.999 19.390 1.00 26.34 204 ILE A CA 1
ATOM 1549 C C . ILE A 1 204 ? -4.578 58.060 20.305 1.00 26.34 204 ILE A C 1
ATOM 1551 O O . ILE A 1 204 ? -4.736 56.876 20.012 1.00 26.34 204 ILE A O 1
ATOM 1555 N N . ARG A 1 205 ? -5.094 58.590 21.420 1.00 25.02 205 ARG A N 1
ATOM 1556 C CA . ARG A 1 205 ? -6.042 57.891 22.303 1.00 25.02 205 ARG A CA 1
ATOM 1557 C C . ARG A 1 205 ? -7.462 58.007 21.748 1.00 25.02 205 ARG A C 1
ATOM 1559 O O . ARG A 1 205 ? -7.947 59.118 21.563 1.00 25.02 205 ARG A O 1
ATOM 1566 N N . VAL A 1 206 ? -8.164 56.882 21.642 1.00 30.14 206 VAL A N 1
ATOM 1567 C CA . VAL A 1 206 ? -9.634 56.838 21.582 1.00 30.14 206 VAL A CA 1
ATOM 1568 C C . VAL A 1 206 ? -10.136 56.278 22.916 1.00 30.14 206 VAL A C 1
ATOM 1570 O O . VAL A 1 206 ? -9.593 55.293 23.414 1.00 30.14 206 VAL A O 1
ATOM 1573 N N . ARG A 1 207 ? -11.127 56.929 23.538 1.00 25.61 207 ARG A N 1
ATOM 1574 C CA . ARG A 1 207 ? -11.768 56.435 24.771 1.00 25.61 207 ARG A CA 1
ATOM 1575 C C . ARG A 1 207 ? -12.913 55.477 24.411 1.00 25.61 207 ARG A C 1
ATOM 1577 O O . ARG A 1 207 ? -13.719 55.848 23.559 1.00 25.61 207 ARG A O 1
ATOM 1584 N N . PRO A 1 208 ? -13.058 54.318 25.077 1.00 29.77 208 PRO A N 1
ATOM 1585 C CA . PRO A 1 208 ? -14.283 53.532 24.980 1.00 29.77 208 PRO A CA 1
ATOM 1586 C C . PRO A 1 208 ? -15.441 54.264 25.678 1.00 29.77 208 PRO A C 1
ATOM 1588 O O . PRO A 1 208 ? -15.240 54.942 26.689 1.00 29.77 208 PRO A O 1
ATOM 1591 N N . ARG A 1 209 ? -16.663 54.104 25.158 1.00 25.67 209 ARG A N 1
ATOM 1592 C CA . ARG A 1 209 ? -17.897 54.387 25.909 1.00 25.67 209 ARG A CA 1
ATOM 1593 C C . ARG A 1 209 ? -18.307 53.135 26.683 1.00 25.67 209 ARG A C 1
ATOM 1595 O O . ARG A 1 209 ? -18.121 52.022 26.203 1.00 25.67 209 ARG A O 1
ATOM 1602 N N . SER A 1 210 ? -18.867 53.330 27.871 1.00 31.11 210 SER A N 1
ATOM 1603 C CA . SER A 1 210 ? -19.426 52.267 28.706 1.00 31.11 210 SER A CA 1
ATOM 1604 C C . SER A 1 210 ? -20.636 51.613 28.028 1.00 31.11 210 SER A C 1
ATOM 1606 O O . SER A 1 210 ? -21.634 52.291 27.785 1.00 31.11 210 SER A O 1
ATOM 1608 N N . GLY A 1 211 ? -20.546 50.310 27.756 1.00 25.92 211 GLY A N 1
ATOM 1609 C CA . GLY A 1 211 ? -21.656 49.456 27.324 1.00 25.92 211 GLY A CA 1
ATOM 1610 C C . GLY A 1 211 ? -21.951 48.396 28.388 1.00 25.92 211 GLY A C 1
ATOM 1611 O O . GLY A 1 211 ? -21.024 47.856 28.989 1.00 25.92 211 GLY A O 1
ATOM 1612 N N . THR A 1 212 ? -23.232 48.157 28.660 1.00 25.59 212 THR A N 1
ATOM 1613 C CA . THR A 1 212 ? -23.721 47.363 29.798 1.00 25.59 212 THR A CA 1
ATOM 1614 C C . THR A 1 212 ? -23.284 45.896 29.753 1.00 25.59 212 THR A C 1
ATOM 1616 O O . THR A 1 212 ? -23.264 45.275 28.693 1.00 25.59 212 THR A O 1
ATOM 1619 N N . VAL A 1 213 ? -23.002 45.320 30.926 1.00 31.02 213 VAL A N 1
ATOM 1620 C CA . VAL A 1 213 ? -22.758 43.881 31.093 1.00 31.02 213 VAL A CA 1
ATOM 1621 C C . VAL A 1 213 ? -24.022 43.089 30.748 1.00 31.02 213 VAL A C 1
ATOM 1623 O O . VAL A 1 213 ? -25.012 43.168 31.471 1.00 31.02 213 VAL A O 1
ATOM 1626 N N . PHE A 1 214 ? -23.957 42.263 29.704 1.00 27.78 214 PHE A N 1
ATOM 1627 C CA . PHE A 1 214 ? -24.869 41.134 29.514 1.00 27.78 214 PHE A CA 1
ATOM 1628 C C . PHE A 1 214 ? -24.140 39.837 29.858 1.00 27.78 214 PHE A C 1
ATOM 1630 O O . PHE A 1 214 ? -23.376 39.298 29.061 1.00 27.78 214 PHE A O 1
ATOM 1637 N N . GLY A 1 215 ? -24.374 39.338 31.071 1.00 34.88 215 GLY A N 1
ATOM 1638 C CA . GLY A 1 215 ? -23.912 38.018 31.486 1.00 34.88 215 GLY A CA 1
ATOM 1639 C C . GLY A 1 215 ? -24.826 36.920 30.948 1.00 34.88 215 GLY A C 1
ATOM 1640 O O . GLY A 1 215 ? -25.656 36.408 31.694 1.00 34.88 215 GLY A O 1
ATOM 1641 N N . SER A 1 216 ? -24.683 36.534 29.677 1.00 30.08 216 SER A N 1
ATOM 1642 C CA . SER A 1 216 ? -25.289 35.296 29.173 1.00 30.08 216 SER A CA 1
ATOM 1643 C C . SER A 1 216 ? -24.393 34.107 29.517 1.00 30.08 216 SER A C 1
ATOM 1645 O O . SER A 1 216 ? -23.478 33.732 28.786 1.00 30.08 216 SER A O 1
ATOM 1647 N N . GLY A 1 217 ? -24.675 33.490 30.666 1.00 28.77 217 GLY A N 1
ATOM 1648 C CA . GLY A 1 217 ? -24.093 32.209 31.055 1.00 28.77 217 GLY A CA 1
ATOM 1649 C C . GLY A 1 217 ? -24.597 31.076 30.163 1.00 28.77 217 GLY A C 1
ATOM 1650 O O . GLY A 1 217 ? -25.383 30.244 30.615 1.00 28.77 217 GLY A O 1
ATOM 1651 N N . HIS A 1 218 ? -24.143 31.031 28.907 1.00 31.83 218 HIS A N 1
ATOM 1652 C CA . HIS A 1 218 ? -24.311 29.875 28.035 1.00 31.83 218 HIS A CA 1
ATOM 1653 C C . HIS A 1 218 ? -23.515 28.705 28.615 1.00 31.83 218 HIS A C 1
ATOM 1655 O O . HIS A 1 218 ? -22.383 28.427 28.216 1.00 31.83 218 HIS A O 1
ATOM 1661 N N . ARG A 1 219 ? -24.146 27.979 29.544 1.00 31.84 219 ARG A N 1
ATOM 1662 C CA . ARG A 1 219 ? -23.861 26.559 29.720 1.00 31.84 219 ARG A CA 1
ATOM 1663 C C . ARG A 1 219 ? -24.026 25.947 28.334 1.00 31.84 219 ARG A C 1
ATOM 1665 O O . ARG A 1 219 ? -25.148 25.870 27.835 1.00 31.84 219 ARG A O 1
ATOM 1672 N N . ARG A 1 220 ? -22.920 25.561 27.691 1.00 36.22 220 ARG A N 1
ATOM 1673 C CA . ARG A 1 220 ? -23.004 24.605 26.590 1.00 36.22 220 ARG A CA 1
ATOM 1674 C C . ARG A 1 220 ? -23.749 23.405 27.157 1.00 36.22 220 ARG A C 1
ATOM 1676 O O . ARG A 1 220 ? -23.287 22.822 28.136 1.00 36.22 220 ARG A O 1
ATOM 1683 N N . ALA A 1 221 ? -24.890 23.064 26.568 1.00 35.12 221 ALA A N 1
ATOM 1684 C CA . ALA A 1 221 ? -25.329 21.687 26.649 1.00 35.12 221 ALA A CA 1
ATOM 1685 C C . ALA A 1 221 ? -24.171 20.862 26.079 1.00 35.12 221 ALA A C 1
ATOM 1687 O O . ALA A 1 221 ? -23.722 21.132 24.960 1.00 35.12 221 ALA A O 1
ATOM 1688 N N . LEU A 1 222 ? -23.635 19.941 26.876 1.00 45.56 222 LEU A N 1
ATOM 1689 C CA . LEU A 1 222 ? -22.795 18.884 26.340 1.00 45.56 222 LEU A CA 1
ATOM 1690 C C . LEU A 1 222 ? -23.731 18.047 25.476 1.00 45.56 222 LEU A C 1
ATOM 1692 O O . LEU A 1 222 ? -24.546 17.281 25.983 1.00 45.56 222 LEU A O 1
ATOM 1696 N N . VAL A 1 223 ? -23.695 18.312 24.173 1.00 52.03 223 VAL A N 1
ATOM 1697 C CA . VAL A 1 223 ? -24.315 17.438 23.191 1.00 52.03 223 VAL A CA 1
ATOM 1698 C C . VAL A 1 223 ? -23.447 16.194 23.191 1.00 52.03 223 VAL A C 1
ATOM 1700 O O . VAL A 1 223 ? -22.340 16.233 22.657 1.00 52.03 223 VAL A O 1
ATOM 1703 N N . THR A 1 224 ? -23.936 15.125 23.815 1.00 66.25 224 THR A N 1
ATOM 1704 C CA . THR A 1 224 ? -23.395 13.773 23.665 1.00 66.25 224 THR A CA 1
ATOM 1705 C C . THR A 1 224 ? -23.618 13.343 22.219 1.00 66.25 224 THR A C 1
ATOM 1707 O O . THR A 1 224 ? -24.612 12.700 21.878 1.00 66.25 224 THR A O 1
ATOM 1710 N N . ALA A 1 225 ? -22.728 13.814 21.347 1.00 86.56 225 ALA A N 1
ATOM 1711 C CA . ALA A 1 225 ? -22.503 13.225 20.046 1.00 86.56 225 ALA A CA 1
ATOM 1712 C C . ALA A 1 225 ? -21.998 11.798 20.277 1.00 86.56 225 ALA A C 1
ATOM 1714 O O . ALA A 1 225 ? -21.210 11.567 21.185 1.00 86.56 225 ALA A O 1
ATOM 1715 N N . SER A 1 226 ? -22.486 10.866 19.473 1.00 92.56 226 SER A N 1
ATOM 1716 C CA . SER A 1 226 ? -22.139 9.452 19.537 1.00 92.56 226 SER A CA 1
ATOM 1717 C C . SER A 1 226 ? -22.122 8.929 18.107 1.00 92.56 226 SER A C 1
ATOM 1719 O O . SER A 1 226 ? -22.970 9.322 17.298 1.00 92.56 226 SER A O 1
ATOM 1721 N N . PHE A 1 227 ? -21.107 8.142 17.771 1.00 96.25 227 PHE A N 1
ATOM 1722 C CA . PHE A 1 227 ? -20.923 7.533 16.459 1.00 96.25 227 PHE A CA 1
ATOM 1723 C C . PHE A 1 227 ? -20.051 6.277 16.601 1.00 96.25 227 PHE A C 1
ATOM 1725 O O . PHE A 1 227 ? -18.823 6.339 16.512 1.00 96.25 227 PHE A O 1
ATOM 1732 N N . ASP A 1 228 ? -20.693 5.137 16.862 1.00 96.38 228 ASP A N 1
ATOM 1733 C CA . ASP A 1 228 ? -20.023 3.854 17.088 1.00 96.38 228 ASP A CA 1
ATOM 1734 C C . ASP A 1 228 ? -19.533 3.235 15.770 1.00 96.38 228 ASP A C 1
ATOM 1736 O O . ASP A 1 228 ? -20.313 2.692 14.980 1.00 96.38 228 ASP A O 1
ATOM 1740 N N . VAL A 1 229 ? -18.217 3.275 15.546 1.00 97.62 229 VAL A N 1
ATOM 1741 C CA . VAL A 1 229 ? -17.582 2.802 14.308 1.00 97.62 229 VAL A CA 1
ATOM 1742 C C . VAL A 1 229 ? -17.705 1.286 14.090 1.00 97.62 229 VAL A C 1
ATOM 1744 O O . VAL A 1 229 ? -17.393 0.810 12.992 1.00 97.62 229 VAL A O 1
ATOM 1747 N N . ARG A 1 230 ? -18.187 0.514 15.081 1.00 97.06 230 ARG A N 1
ATOM 1748 C CA . ARG A 1 230 ? -18.537 -0.910 14.918 1.00 97.06 230 ARG A CA 1
ATOM 1749 C C . ARG A 1 230 ? -19.711 -1.106 13.966 1.00 97.06 230 ARG A C 1
ATOM 1751 O O . ARG A 1 230 ? -19.659 -2.010 13.129 1.00 97.06 230 ARG A O 1
ATOM 1758 N N . PHE A 1 231 ? -20.732 -0.255 14.077 1.00 96.06 231 PHE A N 1
ATOM 1759 C CA . PHE A 1 231 ? -22.043 -0.451 13.449 1.00 96.06 231 PHE A CA 1
ATOM 1760 C C . PHE A 1 231 ? -22.436 0.679 12.490 1.00 96.06 231 PHE A C 1
ATOM 1762 O O . PHE A 1 231 ? -23.042 0.404 11.454 1.00 96.06 231 PHE A O 1
ATOM 1769 N N . GLU A 1 232 ? -22.086 1.932 12.798 1.00 97.75 232 GLU A N 1
ATOM 1770 C CA . GLU A 1 232 ? -22.435 3.082 11.959 1.00 97.75 232 GLU A CA 1
ATOM 1771 C C . GLU A 1 232 ? -21.753 3.001 10.577 1.00 97.75 232 GLU A C 1
ATOM 1773 O O . GLU A 1 232 ? -20.604 2.562 10.473 1.00 97.75 232 GLU A O 1
ATOM 1778 N N . PRO A 1 233 ? -22.416 3.410 9.481 1.00 97.81 233 PRO A N 1
ATOM 1779 C CA . PRO A 1 233 ? -21.917 3.172 8.133 1.00 97.81 233 PRO A CA 1
ATOM 1780 C C . PRO A 1 233 ? -20.866 4.215 7.726 1.00 97.81 233 PRO A C 1
ATOM 1782 O O . PRO A 1 233 ? -21.209 5.266 7.183 1.00 97.81 233 PRO A O 1
ATOM 1785 N N . TRP A 1 234 ? -19.574 3.913 7.918 1.00 98.19 234 TRP A N 1
ATOM 1786 C CA . TRP A 1 234 ? -18.480 4.842 7.584 1.00 98.19 234 TRP A CA 1
ATOM 1787 C C . TRP A 1 234 ? -17.473 4.358 6.539 1.00 98.19 234 TRP A C 1
ATOM 1789 O O . TRP A 1 234 ? -17.016 5.166 5.729 1.00 98.19 234 TRP A O 1
ATOM 1799 N N . ILE A 1 235 ? -17.159 3.064 6.497 1.00 98.50 235 ILE A N 1
ATOM 1800 C CA . ILE A 1 235 ? -16.160 2.488 5.588 1.00 98.50 235 ILE A CA 1
ATOM 1801 C C . ILE A 1 235 ? -16.749 2.434 4.172 1.00 98.50 235 ILE A C 1
ATOM 1803 O O . ILE A 1 235 ? -17.713 1.692 3.970 1.00 98.50 235 ILE A O 1
ATOM 1807 N N . PRO A 1 236 ? -16.218 3.176 3.179 1.00 98.25 236 PRO A N 1
ATOM 1808 C CA . PRO A 1 236 ? -16.754 3.152 1.821 1.00 98.25 236 PRO A CA 1
ATOM 1809 C C . PRO A 1 236 ? -16.428 1.824 1.139 1.00 98.25 236 PRO A C 1
ATOM 1811 O O . PRO A 1 236 ? -15.261 1.437 1.040 1.00 98.25 236 PRO A O 1
ATOM 1814 N N . VAL A 1 237 ? -17.450 1.140 0.633 1.00 98.31 237 VAL A N 1
ATOM 1815 C CA . VAL A 1 237 ? -17.336 -0.172 -0.013 1.00 98.31 237 VAL A CA 1
ATOM 1816 C C . VAL A 1 237 ? -18.165 -0.243 -1.291 1.00 98.31 237 VAL A C 1
ATOM 1818 O O . VAL A 1 237 ? -19.187 0.431 -1.437 1.00 98.31 237 VAL A O 1
ATOM 1821 N N . ARG A 1 238 ? -17.723 -1.096 -2.215 1.00 97.75 238 ARG A N 1
ATOM 1822 C CA . ARG A 1 238 ? -18.476 -1.510 -3.398 1.00 97.75 238 ARG A CA 1
ATOM 1823 C C . ARG A 1 238 ? -18.783 -2.996 -3.280 1.00 97.75 238 ARG A C 1
ATOM 1825 O O . ARG A 1 238 ? -17.863 -3.786 -3.076 1.00 97.75 238 ARG A O 1
ATOM 1832 N N . ASP A 1 239 ? -20.043 -3.380 -3.424 1.00 94.56 239 ASP A N 1
ATOM 1833 C CA . ASP A 1 239 ? -20.454 -4.789 -3.437 1.00 94.56 239 ASP A CA 1
ATOM 1834 C C . ASP A 1 239 ? -20.266 -5.462 -4.812 1.00 94.56 239 ASP A C 1
ATOM 1836 O O . ASP A 1 239 ? -19.767 -4.862 -5.776 1.00 94.56 239 ASP A O 1
ATOM 1840 N N . SER A 1 240 ? -20.619 -6.748 -4.882 1.00 90.00 240 SER A N 1
ATOM 1841 C CA . SER A 1 240 ? -20.587 -7.566 -6.099 1.00 90.00 240 SER A CA 1
ATOM 1842 C C . SER A 1 240 ? -21.479 -7.041 -7.228 1.00 90.00 240 SER A C 1
ATOM 1844 O O . SER A 1 240 ? -21.109 -7.189 -8.391 1.00 90.00 240 SER A O 1
ATOM 1846 N N . ASP A 1 241 ? -22.601 -6.389 -6.907 1.00 91.25 241 ASP A N 1
ATOM 1847 C CA . ASP A 1 241 ? -23.507 -5.775 -7.891 1.00 91.25 241 ASP A CA 1
ATOM 1848 C C . ASP A 1 241 ? -22.998 -4.404 -8.384 1.00 91.25 241 ASP A C 1
ATOM 1850 O O . ASP A 1 241 ? -23.535 -3.823 -9.329 1.00 91.25 241 ASP A O 1
ATOM 1854 N N . GLY A 1 242 ? -21.924 -3.891 -7.773 1.00 92.94 242 GLY A N 1
ATOM 1855 C CA . GLY A 1 242 ? -21.286 -2.628 -8.132 1.00 92.94 242 GLY A CA 1
ATOM 1856 C C . GLY A 1 242 ? -21.866 -1.408 -7.417 1.00 92.94 242 GLY A C 1
ATOM 1857 O O . GLY A 1 242 ? -21.458 -0.287 -7.726 1.00 92.94 242 GLY A O 1
ATOM 1858 N N . VAL A 1 243 ? -22.778 -1.598 -6.460 1.00 95.69 243 VAL A N 1
ATOM 1859 C CA . VAL A 1 243 ? -23.396 -0.508 -5.701 1.00 95.69 243 VAL A CA 1
ATOM 1860 C C . VAL A 1 243 ? -22.404 0.024 -4.667 1.00 95.69 243 VAL A C 1
ATOM 1862 O O . VAL A 1 243 ? -21.676 -0.729 -4.018 1.00 95.69 243 VAL A O 1
ATOM 1865 N N . LEU A 1 244 ? -22.357 1.350 -4.529 1.00 97.25 244 LEU A N 1
ATOM 1866 C CA . LEU A 1 244 ? -21.540 2.036 -3.531 1.00 97.25 244 LEU A CA 1
ATOM 1867 C C . LEU A 1 244 ? -22.354 2.247 -2.251 1.00 97.25 244 LEU A C 1
ATOM 1869 O O . LEU A 1 244 ? -23.420 2.864 -2.288 1.00 97.25 244 LEU A O 1
ATOM 1873 N N . ARG A 1 245 ? -21.833 1.775 -1.117 1.00 96.56 245 ARG A N 1
ATOM 1874 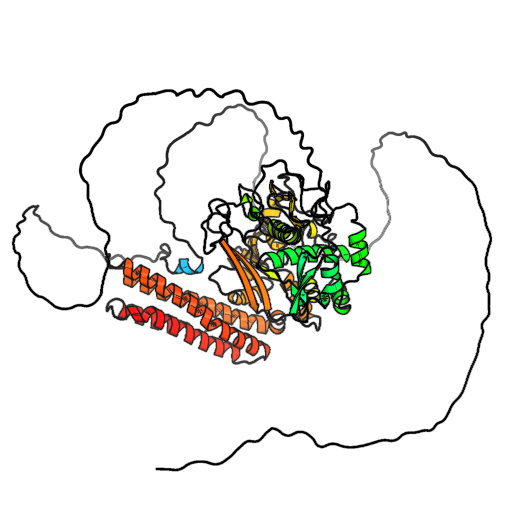C CA . ARG A 1 245 ? -22.408 1.984 0.221 1.00 96.56 245 ARG A CA 1
ATOM 1875 C C . ARG A 1 245 ? -21.308 2.257 1.249 1.00 96.56 245 ARG A C 1
ATOM 1877 O O . ARG A 1 245 ? -20.125 2.112 0.950 1.00 96.56 245 ARG A O 1
ATOM 1884 N N . LYS A 1 246 ? -21.690 2.655 2.463 1.00 98.31 246 LYS A N 1
ATOM 1885 C CA . LYS A 1 246 ? -20.792 2.668 3.627 1.00 98.31 246 LYS A CA 1
ATOM 1886 C C . LYS A 1 246 ? -21.218 1.580 4.620 1.00 98.31 246 LYS A C 1
ATOM 1888 O O . LYS A 1 246 ? -22.396 1.226 4.652 1.00 98.31 246 LYS A O 1
ATOM 1893 N N . VAL A 1 247 ? -20.278 1.045 5.398 1.00 98.50 247 VAL A N 1
ATOM 1894 C CA . VAL A 1 247 ? -20.509 0.001 6.420 1.00 98.50 247 VAL A CA 1
ATOM 1895 C C . VAL A 1 247 ? -19.729 0.285 7.707 1.00 98.50 247 VAL A C 1
ATOM 1897 O O . VAL A 1 247 ? -18.731 1.006 7.674 1.00 98.50 247 VAL A O 1
ATOM 1900 N N . GLY A 1 248 ? -20.180 -0.265 8.836 1.00 98.44 248 GLY A N 1
ATOM 1901 C CA . GLY A 1 248 ? -19.395 -0.311 10.074 1.00 98.44 248 GLY A CA 1
ATOM 1902 C C . GLY A 1 248 ? -18.312 -1.394 10.029 1.00 98.44 248 GLY A C 1
ATOM 1903 O O . GLY A 1 248 ? -18.303 -2.239 9.129 1.00 98.44 248 GLY A O 1
ATOM 1904 N N . LEU A 1 249 ? -17.403 -1.396 11.010 1.00 98.12 249 LEU A N 1
ATOM 1905 C CA . LEU A 1 249 ? -16.317 -2.385 11.106 1.00 98.12 249 LEU A CA 1
ATOM 1906 C C . LEU A 1 249 ? -16.831 -3.830 11.145 1.00 98.12 249 LEU A C 1
ATOM 1908 O O . LEU A 1 249 ? -16.268 -4.690 10.469 1.00 98.12 249 LEU A O 1
ATOM 1912 N N . ARG A 1 250 ? -17.919 -4.094 11.883 1.00 97.69 250 ARG A N 1
ATOM 1913 C CA . ARG A 1 250 ? -18.528 -5.429 11.974 1.00 97.69 250 ARG A CA 1
ATOM 1914 C C . ARG A 1 250 ? -18.922 -5.947 10.593 1.00 97.69 250 ARG A C 1
ATOM 1916 O O . ARG A 1 250 ? -18.528 -7.038 10.193 1.00 97.69 250 ARG A O 1
ATOM 1923 N N . ASP A 1 251 ? -19.668 -5.139 9.848 1.00 98.06 251 ASP A N 1
ATOM 1924 C CA . ASP A 1 251 ? -20.152 -5.500 8.518 1.00 98.06 251 ASP A CA 1
ATOM 1925 C C . ASP A 1 251 ? -19.016 -5.572 7.489 1.00 98.06 251 ASP A C 1
ATOM 1927 O O . ASP A 1 251 ? -19.052 -6.438 6.619 1.00 98.06 251 ASP A O 1
ATOM 1931 N N . ALA A 1 252 ? -17.972 -4.745 7.613 1.00 98.31 252 ALA A N 1
ATOM 1932 C CA . ALA A 1 252 ? -16.778 -4.843 6.770 1.00 98.31 252 ALA A CA 1
ATOM 1933 C C . ALA A 1 252 ? -16.017 -6.172 6.941 1.00 98.31 252 ALA A C 1
ATOM 1935 O O . ALA A 1 252 ? -15.386 -6.621 5.986 1.00 98.31 252 ALA A O 1
ATOM 1936 N N . LEU A 1 253 ? -16.080 -6.798 8.123 1.00 98.38 253 LEU A N 1
ATOM 1937 C CA . LEU A 1 253 ? -15.447 -8.090 8.412 1.00 98.38 253 LEU A CA 1
ATOM 1938 C C . LEU A 1 253 ? -16.378 -9.278 8.111 1.00 98.38 253 LEU A C 1
ATOM 1940 O O . LEU A 1 253 ? -15.984 -10.201 7.402 1.00 98.38 253 LEU A O 1
ATOM 1944 N N . VAL A 1 254 ? -17.626 -9.243 8.590 1.00 98.00 254 VAL A N 1
ATOM 1945 C CA . VAL A 1 254 ? -18.595 -10.346 8.432 1.00 98.00 254 VAL A CA 1
ATOM 1946 C C . VAL A 1 254 ? -19.127 -10.443 6.996 1.00 98.00 254 VAL A C 1
ATOM 1948 O O . VAL A 1 254 ? -19.289 -11.539 6.468 1.00 98.00 254 VAL A O 1
ATOM 1951 N N . GLN A 1 255 ? -19.368 -9.313 6.321 1.00 97.00 255 GLN A N 1
ATOM 1952 C CA . GLN A 1 255 ? -19.838 -9.290 4.926 1.00 97.00 255 GLN A CA 1
ATOM 1953 C C . GLN A 1 255 ? -18.677 -9.243 3.916 1.00 97.00 255 GLN A C 1
ATOM 1955 O O . GLN A 1 255 ? -18.914 -9.078 2.720 1.00 97.00 255 GLN A O 1
ATOM 1960 N N . ALA A 1 256 ? -17.424 -9.403 4.358 1.00 97.75 256 ALA A N 1
ATOM 1961 C CA . ALA A 1 256 ? -16.231 -9.290 3.516 1.00 97.75 256 ALA A CA 1
ATOM 1962 C C . ALA A 1 256 ? -16.260 -10.122 2.205 1.00 97.75 256 ALA A C 1
ATOM 1964 O O . ALA A 1 256 ? -15.764 -9.614 1.197 1.00 97.75 256 ALA A O 1
ATOM 1965 N N . PRO A 1 257 ? -16.868 -11.328 2.135 1.00 97.31 257 PRO A N 1
ATOM 1966 C CA . PRO A 1 257 ? -16.985 -12.076 0.876 1.00 97.31 257 PRO A CA 1
ATOM 1967 C C . PRO A 1 257 ? -17.960 -11.461 -0.147 1.00 97.31 257 PRO A C 1
ATOM 1969 O O . PRO A 1 257 ? -17.841 -11.732 -1.339 1.00 97.31 257 PRO A O 1
ATOM 1972 N N . THR A 1 258 ? -18.924 -10.633 0.284 1.00 96.75 258 THR A N 1
ATOM 1973 C CA . THR A 1 258 ? -19.901 -9.959 -0.606 1.00 96.75 258 THR A CA 1
ATOM 1974 C C . THR A 1 258 ? -19.448 -8.561 -1.040 1.00 96.75 258 THR A C 1
ATOM 1976 O O . THR A 1 258 ? -19.964 -7.992 -2.005 1.00 96.75 258 THR A O 1
ATOM 1979 N N . ILE A 1 259 ? -18.461 -8.000 -0.338 1.00 98.19 259 ILE A N 1
ATOM 1980 C CA . ILE A 1 259 ? -17.843 -6.716 -0.655 1.00 98.19 259 ILE A CA 1
ATOM 1981 C C . ILE A 1 259 ? -16.757 -6.953 -1.705 1.00 98.19 259 ILE A C 1
ATOM 1983 O O . ILE A 1 259 ? -15.736 -7.565 -1.420 1.00 98.19 259 ILE A O 1
ATOM 1987 N N . ALA A 1 260 ? -16.943 -6.443 -2.919 1.00 97.50 260 ALA A N 1
ATOM 1988 C CA . ALA A 1 260 ? -15.991 -6.624 -4.011 1.00 97.50 260 ALA A CA 1
ATOM 1989 C C . ALA A 1 260 ? -14.731 -5.747 -3.870 1.00 97.50 260 ALA A C 1
ATOM 1991 O O . ALA A 1 260 ? -13.671 -6.130 -4.353 1.00 97.50 260 ALA A O 1
ATOM 1992 N N . ALA A 1 261 ? -14.831 -4.561 -3.254 1.00 96.31 261 ALA A N 1
ATOM 1993 C CA . ALA A 1 261 ? -13.681 -3.687 -2.987 1.00 96.31 261 ALA A CA 1
ATOM 1994 C C . ALA A 1 261 ? -13.974 -2.618 -1.918 1.00 96.31 261 ALA A C 1
ATOM 1996 O O . ALA A 1 261 ? -15.126 -2.223 -1.717 1.00 96.31 261 ALA A O 1
ATOM 1997 N N . LEU A 1 262 ? -12.914 -2.060 -1.321 1.00 97.38 262 LEU A N 1
ATOM 1998 C CA . LEU A 1 262 ? -12.974 -0.737 -0.689 1.00 97.38 262 LEU A CA 1
ATOM 1999 C C . LEU A 1 262 ? -13.190 0.331 -1.779 1.00 97.38 262 LEU A C 1
ATOM 2001 O O . LEU A 1 262 ? -12.560 0.287 -2.835 1.00 97.38 262 LEU A O 1
ATOM 2005 N N . ALA A 1 263 ? -14.080 1.291 -1.531 1.00 95.75 263 ALA A N 1
ATOM 2006 C CA . ALA A 1 263 ? -14.530 2.290 -2.508 1.00 95.75 263 ALA A CA 1
ATOM 2007 C C . ALA A 1 263 ? -14.161 3.726 -2.098 1.00 95.75 263 ALA A C 1
ATOM 2009 O O . ALA A 1 263 ? -14.979 4.644 -2.153 1.00 95.75 263 ALA A O 1
ATOM 2010 N N . VAL A 1 264 ? -12.926 3.907 -1.633 1.00 94.12 264 VAL A N 1
ATOM 2011 C CA . VAL A 1 264 ? -12.396 5.202 -1.185 1.00 94.12 264 VAL A CA 1
ATOM 2012 C C . VAL A 1 264 ? -11.965 6.101 -2.347 1.00 94.12 264 VAL A C 1
ATOM 2014 O O . VAL A 1 264 ? -11.574 5.626 -3.414 1.00 94.12 264 VAL A O 1
ATOM 2017 N N . SER A 1 265 ? -12.014 7.416 -2.120 1.00 87.50 265 SER A N 1
ATOM 2018 C CA . SER A 1 265 ? -11.734 8.434 -3.142 1.00 87.50 265 SER A CA 1
ATOM 2019 C C . SER A 1 265 ? -10.250 8.769 -3.305 1.00 87.50 265 SER A C 1
ATOM 2021 O O . SER A 1 265 ? -9.840 9.132 -4.407 1.00 87.50 265 SER A O 1
ATOM 2023 N N . ASP A 1 266 ? -9.445 8.688 -2.239 1.00 92.06 266 ASP A N 1
ATOM 2024 C CA . ASP A 1 266 ? -8.007 8.963 -2.297 1.00 92.06 266 ASP A CA 1
ATOM 2025 C C . ASP A 1 266 ? -7.184 7.672 -2.126 1.00 92.06 266 ASP A C 1
ATOM 2027 O O . ASP A 1 266 ? -7.373 6.946 -1.151 1.00 92.06 266 ASP A O 1
ATOM 2031 N N . PRO A 1 267 ? -6.204 7.390 -3.010 1.00 93.06 267 PRO A N 1
ATOM 2032 C CA . PRO A 1 267 ? -5.305 6.235 -2.909 1.00 93.06 267 PRO A CA 1
ATOM 2033 C C . PRO A 1 267 ? -4.626 5.971 -1.561 1.00 93.06 267 PRO A C 1
ATOM 2035 O O . PRO A 1 267 ? -4.166 4.858 -1.338 1.00 93.06 267 PRO A O 1
ATOM 2038 N N . ILE A 1 268 ? -4.508 6.972 -0.684 1.00 94.25 268 ILE A N 1
ATOM 2039 C CA . ILE A 1 268 ? -3.907 6.817 0.649 1.00 94.25 268 ILE A CA 1
ATOM 2040 C C . ILE A 1 268 ? -4.888 6.288 1.707 1.00 94.25 268 ILE A C 1
ATOM 2042 O O . ILE A 1 268 ? -4.439 5.740 2.711 1.00 94.25 268 ILE A O 1
ATOM 2046 N N . ASP A 1 269 ? -6.199 6.383 1.477 1.00 96.25 269 ASP A N 1
ATOM 2047 C CA . ASP A 1 269 ? -7.222 5.865 2.394 1.00 96.25 269 ASP A CA 1
ATOM 2048 C C . ASP A 1 269 ? -7.261 4.326 2.404 1.00 96.25 269 ASP A C 1
ATOM 2050 O O . ASP A 1 269 ? -7.428 3.693 3.444 1.00 96.25 269 ASP A O 1
ATOM 2054 N N . GLU A 1 270 ? -7.071 3.709 1.237 1.00 96.62 270 GLU A N 1
ATOM 2055 C CA . GLU A 1 270 ? -7.212 2.265 1.011 1.00 96.62 270 GLU A CA 1
ATOM 2056 C C . GLU A 1 270 ? -6.216 1.420 1.833 1.00 96.62 270 GLU A C 1
ATOM 2058 O O . GLU A 1 270 ? -6.671 0.570 2.600 1.00 96.62 270 GLU A O 1
ATOM 2063 N N . PRO A 1 271 ? -4.886 1.656 1.785 1.00 97.50 271 PRO A N 1
ATOM 2064 C CA . PRO A 1 271 ? -3.944 0.935 2.641 1.00 97.50 271 PRO A CA 1
ATOM 2065 C C . PRO A 1 271 ? -4.035 1.340 4.123 1.00 97.50 271 PRO A C 1
ATOM 2067 O O . PRO A 1 271 ? -3.586 0.581 4.981 1.00 97.50 271 PRO A O 1
ATOM 2070 N N . ALA A 1 272 ? -4.612 2.503 4.454 1.00 97.50 272 ALA A N 1
ATOM 2071 C CA . ALA A 1 272 ? -4.846 2.896 5.844 1.00 97.50 272 ALA A CA 1
ATOM 2072 C C . ALA A 1 272 ? -6.004 2.086 6.462 1.00 97.50 272 ALA A C 1
ATOM 2074 O O . ALA A 1 272 ? -5.835 1.488 7.526 1.00 97.50 272 ALA A O 1
ATOM 2075 N N . LEU A 1 273 ? -7.134 1.976 5.752 1.00 98.31 273 LEU A N 1
ATOM 2076 C CA . LEU A 1 273 ? -8.238 1.076 6.102 1.00 98.31 273 LEU A CA 1
ATOM 2077 C C . LEU A 1 273 ? -7.807 -0.394 6.117 1.00 98.31 273 LEU A C 1
ATOM 2079 O O . LEU A 1 273 ? -8.142 -1.115 7.053 1.00 98.31 273 LEU A O 1
ATOM 2083 N N . LEU A 1 274 ? -7.043 -0.844 5.115 1.00 98.44 274 LEU A N 1
ATOM 2084 C CA . LEU A 1 274 ? -6.596 -2.235 5.036 1.00 98.44 274 LEU A CA 1
ATOM 2085 C C . LEU A 1 274 ? -5.763 -2.629 6.265 1.00 98.44 274 LEU A C 1
ATOM 2087 O O . LEU A 1 274 ? -5.970 -3.704 6.818 1.00 98.44 274 LEU A O 1
ATOM 2091 N N . ARG A 1 275 ? -4.874 -1.749 6.750 1.00 98.12 275 ARG A N 1
ATOM 2092 C CA . ARG A 1 275 ? -4.109 -1.985 7.990 1.00 98.12 275 ARG A CA 1
ATOM 2093 C C . ARG A 1 275 ? -4.975 -1.982 9.243 1.00 98.12 275 ARG A C 1
ATOM 2095 O O . ARG A 1 275 ? -4.711 -2.780 10.137 1.00 98.12 275 ARG A O 1
ATOM 2102 N N . LEU A 1 276 ? -5.993 -1.121 9.310 1.00 98.62 276 LEU A N 1
ATOM 2103 C CA . LEU A 1 276 ? -6.950 -1.112 10.417 1.00 98.62 276 LEU A CA 1
ATOM 2104 C C . LEU A 1 276 ? -7.699 -2.450 10.506 1.00 98.62 276 LEU A C 1
ATOM 2106 O O . LEU A 1 276 ? -7.759 -3.053 11.575 1.00 98.62 276 LEU A O 1
ATOM 2110 N N . LEU A 1 277 ? -8.219 -2.926 9.371 1.00 98.69 277 LEU A N 1
ATOM 2111 C CA . LEU A 1 277 ? -8.945 -4.191 9.285 1.00 98.69 277 LEU A CA 1
ATOM 2112 C C . LEU A 1 277 ? -8.022 -5.390 9.549 1.00 98.69 277 LEU A C 1
ATOM 2114 O O . LEU A 1 277 ? -8.386 -6.257 10.334 1.00 98.69 277 LEU A O 1
ATOM 2118 N N . LEU A 1 278 ? -6.807 -5.420 8.989 1.00 98.69 278 LEU A N 1
ATOM 2119 C CA . LEU A 1 278 ? -5.822 -6.475 9.278 1.00 98.69 278 LEU A CA 1
ATOM 2120 C C . LEU A 1 278 ? -5.443 -6.529 10.764 1.00 98.69 278 LEU A C 1
ATOM 2122 O O . LEU A 1 278 ? -5.335 -7.622 11.313 1.00 98.69 278 LEU A O 1
ATOM 2126 N N . ALA A 1 279 ? -5.291 -5.381 11.432 1.00 98.50 279 ALA A N 1
ATOM 2127 C CA . ALA A 1 279 ? -5.016 -5.339 12.869 1.00 98.50 279 ALA A CA 1
ATOM 2128 C C . ALA A 1 279 ? -6.165 -5.921 13.710 1.00 98.50 279 ALA A C 1
ATOM 2130 O O . ALA A 1 279 ? -5.912 -6.502 14.761 1.00 98.50 279 ALA A O 1
ATOM 2131 N N . MET A 1 280 ? -7.414 -5.802 13.246 1.00 98.00 280 MET A N 1
ATOM 2132 C CA . MET A 1 280 ? -8.553 -6.478 13.871 1.00 98.00 280 MET A CA 1
ATOM 2133 C C . MET A 1 280 ? -8.547 -7.973 13.557 1.00 98.00 280 MET A C 1
ATOM 2135 O O . MET A 1 280 ? -8.610 -8.767 14.486 1.00 98.00 280 MET A O 1
ATOM 2139 N N . VAL A 1 281 ? -8.401 -8.375 12.289 1.00 98.44 281 VAL A N 1
ATOM 2140 C CA . VAL A 1 281 ? -8.422 -9.797 11.896 1.00 98.44 281 VAL A CA 1
ATOM 2141 C C . VAL A 1 281 ? -7.333 -10.597 12.614 1.00 98.44 281 VAL A C 1
ATOM 2143 O O . VAL A 1 281 ? -7.650 -11.630 13.192 1.00 98.44 281 VAL A O 1
ATOM 2146 N N . HIS A 1 282 ? -6.087 -10.108 12.655 1.00 98.12 282 HIS A N 1
ATOM 2147 C CA . HIS A 1 282 ? -4.986 -10.769 13.373 1.00 98.12 282 HIS A CA 1
ATOM 2148 C C . HIS A 1 282 ? -5.273 -10.986 14.868 1.00 98.12 282 HIS A C 1
ATOM 2150 O O . HIS A 1 282 ? -4.840 -11.990 15.431 1.00 98.12 282 HIS A O 1
ATOM 2156 N N . HIS A 1 283 ? -5.996 -10.056 15.501 1.00 96.69 283 HIS A N 1
ATOM 2157 C CA . HIS A 1 283 ? -6.334 -10.101 16.926 1.00 96.69 283 HIS A CA 1
ATOM 2158 C C . HIS A 1 283 ? -7.550 -10.995 17.206 1.00 96.69 283 HIS A C 1
ATOM 2160 O O . HIS A 1 283 ? -7.535 -11.778 18.147 1.00 96.69 283 HIS A O 1
ATOM 2166 N N . ILE A 1 284 ? -8.567 -10.950 16.337 1.00 96.44 284 ILE A N 1
ATOM 2167 C CA . ILE A 1 284 ? -9.771 -11.800 16.399 1.00 96.44 284 ILE A CA 1
ATOM 2168 C C . ILE A 1 284 ? -9.415 -13.294 16.301 1.00 96.44 284 ILE A C 1
ATOM 2170 O O . ILE A 1 284 ? -10.058 -14.117 16.948 1.00 96.44 284 ILE A O 1
ATOM 2174 N N . ILE A 1 285 ? -8.399 -13.650 15.505 1.00 96.25 285 ILE A N 1
ATOM 2175 C CA . ILE A 1 285 ? -7.996 -15.050 15.256 1.00 96.25 285 ILE A CA 1
ATOM 2176 C C . ILE A 1 285 ? -6.724 -15.492 16.005 1.00 96.25 285 ILE A C 1
ATOM 2178 O O . ILE A 1 285 ? -6.312 -16.638 15.843 1.00 96.25 285 ILE A O 1
ATOM 2182 N N . ASP A 1 286 ? -6.064 -14.591 16.746 1.00 95.00 286 ASP A N 1
ATOM 2183 C CA . ASP A 1 286 ? -4.743 -14.801 17.375 1.00 95.00 286 ASP A CA 1
ATOM 2184 C C . ASP A 1 286 ? -3.689 -15.435 16.428 1.00 95.00 286 ASP A C 1
ATOM 2186 O O . ASP A 1 286 ? -3.008 -16.420 16.737 1.00 95.00 286 ASP A O 1
ATOM 2190 N N . GLY A 1 287 ? -3.576 -14.894 15.209 1.00 94.75 287 GLY A N 1
ATOM 2191 C CA . GLY A 1 287 ? -2.766 -15.511 14.156 1.00 94.75 287 GLY A CA 1
ATOM 2192 C C . GLY A 1 287 ? -2.911 -14.864 12.771 1.00 94.75 287 GLY A C 1
ATOM 2193 O O . GLY A 1 287 ? -3.164 -13.662 12.679 1.00 94.75 287 GLY A O 1
ATOM 2194 N N . PRO A 1 288 ? -2.728 -15.623 11.671 1.00 97.06 288 PRO A N 1
ATOM 2195 C CA . PRO A 1 288 ? -2.407 -17.050 11.626 1.00 97.06 288 PRO A CA 1
ATOM 2196 C C . PRO A 1 288 ? -0.945 -17.311 12.008 1.00 97.06 288 PRO A C 1
ATOM 2198 O O . PRO A 1 288 ? -0.035 -16.616 11.552 1.00 97.06 288 PRO A O 1
ATOM 2201 N N . ARG A 1 289 ? -0.698 -18.339 12.827 1.00 96.06 289 ARG A N 1
ATOM 2202 C CA . ARG A 1 289 ? 0.651 -18.664 13.328 1.00 96.06 289 ARG A CA 1
ATOM 2203 C C . ARG A 1 289 ? 1.458 -19.508 12.336 1.00 96.06 289 ARG A C 1
ATOM 2205 O O . ARG A 1 289 ? 2.688 -19.490 12.370 1.00 96.06 289 ARG A O 1
ATOM 2212 N N . THR A 1 290 ? 0.786 -20.202 11.420 1.00 94.94 290 THR A N 1
ATOM 2213 C CA . THR A 1 290 ? 1.357 -21.027 10.350 1.00 94.94 290 THR A CA 1
ATOM 2214 C C . THR A 1 290 ? 0.568 -20.890 9.041 1.00 94.94 290 THR A C 1
ATOM 2216 O O . THR A 1 290 ? -0.584 -20.461 9.020 1.00 94.94 290 THR A O 1
ATOM 2219 N N . GLU A 1 291 ? 1.168 -21.330 7.931 1.00 94.25 291 GLU A N 1
ATOM 2220 C CA . GLU A 1 291 ? 0.492 -21.421 6.626 1.00 94.25 291 GLU A CA 1
ATOM 2221 C C . GLU A 1 291 ? -0.742 -22.342 6.651 1.00 94.25 291 GLU A C 1
ATOM 2223 O O . GLU A 1 291 ? -1.678 -22.122 5.890 1.00 94.25 291 GLU A O 1
ATOM 2228 N N . ARG A 1 292 ? -0.788 -23.352 7.535 1.00 94.31 292 ARG A N 1
ATOM 2229 C CA . ARG A 1 292 ? -1.957 -24.242 7.646 1.00 94.31 292 ARG A CA 1
ATOM 2230 C C . ARG A 1 292 ? -3.152 -23.544 8.277 1.00 94.31 292 ARG A C 1
ATOM 2232 O O . ARG A 1 292 ? -4.269 -23.763 7.827 1.00 94.31 292 ARG A O 1
ATOM 2239 N N . ASP A 1 293 ? -2.911 -22.692 9.269 1.00 96.06 293 ASP A N 1
ATOM 2240 C CA . ASP A 1 293 ? -3.969 -21.910 9.916 1.00 96.06 293 ASP A CA 1
ATOM 2241 C C . ASP A 1 293 ? -4.539 -20.891 8.917 1.00 96.06 293 ASP A C 1
ATOM 2243 O O . ASP A 1 293 ? -5.751 -20.723 8.815 1.00 96.06 293 ASP A O 1
ATOM 2247 N N . TRP A 1 294 ? -3.665 -20.286 8.101 1.00 97.44 294 TRP A N 1
ATOM 2248 C CA . TRP A 1 294 ? -4.064 -19.425 6.985 1.00 97.44 294 TRP A CA 1
ATOM 2249 C C . TRP A 1 294 ? -4.919 -20.175 5.949 1.00 97.44 294 TRP A C 1
ATOM 2251 O O . TRP A 1 294 ? -5.966 -19.675 5.546 1.00 97.44 294 TRP A O 1
ATOM 2261 N N . VAL A 1 295 ? -4.512 -21.384 5.536 1.00 96.81 295 VAL A N 1
ATOM 2262 C CA . VAL A 1 295 ? -5.269 -22.181 4.549 1.00 96.81 295 VAL A CA 1
ATOM 2263 C C . VAL A 1 295 ? -6.613 -22.642 5.111 1.00 96.81 295 VAL A C 1
ATOM 2265 O O . VAL A 1 295 ? -7.608 -22.564 4.401 1.00 96.81 295 VAL A O 1
ATOM 2268 N N . ALA A 1 296 ? -6.685 -23.025 6.388 1.00 95.75 296 ALA A N 1
ATOM 2269 C CA . ALA A 1 296 ? -7.951 -23.373 7.032 1.00 95.75 296 ALA A CA 1
ATOM 2270 C C . ALA A 1 296 ? -8.940 -22.191 7.057 1.00 95.75 296 ALA A C 1
ATOM 2272 O O . ALA A 1 296 ? -10.132 -22.391 6.837 1.00 95.75 296 ALA A O 1
ATOM 2273 N N . LEU A 1 297 ? -8.456 -20.961 7.271 1.00 96.19 297 LEU A N 1
ATOM 2274 C CA . LEU A 1 297 ? -9.270 -19.744 7.156 1.00 96.19 297 LEU A CA 1
ATOM 2275 C C . LEU A 1 297 ? -9.693 -19.482 5.702 1.00 96.19 297 LEU A C 1
ATOM 2277 O O . LEU A 1 297 ? -10.844 -19.142 5.451 1.00 96.19 297 LEU A O 1
ATOM 2281 N N . TRP A 1 298 ? -8.798 -19.677 4.729 1.00 97.06 298 TRP A N 1
ATOM 2282 C CA . TRP A 1 298 ? -9.124 -19.525 3.306 1.00 97.06 298 TRP A CA 1
ATOM 2283 C C . TRP A 1 298 ? -10.213 -20.509 2.849 1.00 97.06 298 TRP A C 1
ATOM 2285 O O . TRP A 1 298 ? -11.165 -20.109 2.182 1.00 97.06 298 TRP A O 1
ATOM 2295 N N . GLU A 1 299 ? -10.121 -21.776 3.264 1.00 96.00 299 GLU A N 1
ATOM 2296 C CA . GLU A 1 299 ? -11.105 -22.828 2.971 1.00 96.00 299 GLU A CA 1
ATOM 2297 C C . GLU A 1 299 ? -12.480 -22.584 3.625 1.00 96.00 299 GLU A C 1
ATOM 2299 O O . GLU A 1 299 ? -13.488 -23.074 3.117 1.00 96.00 299 GLU A O 1
ATOM 2304 N N . GLN A 1 300 ? -12.554 -21.798 4.709 1.00 95.62 300 GLN A N 1
ATOM 2305 C CA . GLN A 1 300 ? -13.825 -21.375 5.318 1.00 95.62 300 GLN A CA 1
ATOM 2306 C C . GLN A 1 300 ? -14.573 -20.330 4.474 1.00 95.62 300 GLN A C 1
ATOM 2308 O O . GLN A 1 300 ? -15.796 -20.240 4.566 1.00 95.62 300 GLN A O 1
ATOM 2313 N N . GLY A 1 301 ? -13.872 -19.535 3.656 1.00 95.62 301 GLY A N 1
ATOM 2314 C CA . GLY A 1 301 ? -14.473 -18.542 2.752 1.00 95.62 301 GLY A CA 1
ATOM 2315 C C . GLY A 1 301 ? -15.111 -17.311 3.421 1.00 95.62 301 GLY A C 1
ATOM 2316 O O . GLY A 1 301 ? -15.603 -16.428 2.719 1.00 95.62 301 GLY A O 1
ATOM 2317 N N . SER A 1 302 ? -15.113 -17.232 4.754 1.00 96.31 302 SER A N 1
ATOM 2318 C CA . SER A 1 302 ? -15.618 -16.106 5.551 1.00 96.31 302 SER A CA 1
ATOM 2319 C C . SER A 1 302 ? -14.980 -16.095 6.940 1.00 96.31 302 SER A C 1
ATOM 2321 O O . SER A 1 302 ? -14.630 -17.154 7.456 1.00 96.31 302 SER A O 1
ATOM 2323 N N . LEU A 1 303 ? -14.889 -14.924 7.579 1.00 96.06 303 LEU A N 1
ATOM 2324 C CA . LEU A 1 303 ? -14.575 -14.838 9.010 1.00 96.06 303 LEU A CA 1
ATOM 2325 C C . LEU A 1 303 ? -15.779 -15.300 9.843 1.00 96.06 303 LEU A C 1
ATOM 2327 O O . LEU A 1 303 ? -16.923 -15.017 9.483 1.00 96.06 303 LEU A O 1
ATOM 2331 N N . ASP A 1 304 ? -15.519 -15.975 10.963 1.00 95.81 304 ASP A N 1
ATOM 2332 C CA . ASP A 1 304 ? -16.565 -16.397 11.898 1.00 95.81 304 ASP A CA 1
ATOM 2333 C C . ASP A 1 304 ? -17.226 -15.172 12.554 1.00 95.81 304 ASP A C 1
ATOM 2335 O O . ASP A 1 304 ? -16.572 -14.369 13.225 1.00 95.81 304 ASP A O 1
ATOM 2339 N N . ALA A 1 305 ? -18.536 -15.030 12.348 1.00 96.94 305 ALA A N 1
ATOM 2340 C CA . ALA A 1 305 ? -19.309 -13.917 12.878 1.00 96.94 305 ALA A CA 1
ATOM 2341 C C . ALA A 1 305 ? -19.400 -13.934 14.412 1.00 96.94 305 ALA A C 1
ATOM 2343 O O . ALA A 1 305 ? -19.420 -12.861 15.007 1.00 96.94 305 ALA A O 1
ATOM 2344 N N . GLU A 1 306 ? -19.405 -15.106 15.059 1.00 97.00 306 GLU A N 1
ATOM 2345 C CA . GLU A 1 306 ? -19.468 -15.194 16.525 1.00 97.00 306 GLU A CA 1
ATOM 2346 C C . GLU A 1 306 ? -18.141 -14.740 17.161 1.00 97.00 306 GLU A C 1
ATOM 2348 O O . GLU A 1 306 ? -18.154 -14.074 18.198 1.00 97.00 306 GLU A O 1
ATOM 2353 N N . LEU A 1 307 ? -17.000 -14.999 16.505 1.00 96.31 307 LEU A N 1
ATOM 2354 C CA . LEU A 1 307 ? -15.692 -14.480 16.933 1.00 96.31 307 LEU A CA 1
ATOM 2355 C C . LEU A 1 307 ? -15.563 -12.966 16.713 1.00 96.31 307 LEU A C 1
ATOM 2357 O O . LEU A 1 307 ? -15.041 -12.266 17.582 1.00 96.31 307 LEU A O 1
ATOM 2361 N N . VAL A 1 308 ? -16.050 -12.445 15.577 1.00 96.88 308 VAL A N 1
ATOM 2362 C CA . VAL A 1 308 ? -16.077 -10.993 15.318 1.00 96.88 308 VAL A CA 1
ATOM 2363 C C . VAL A 1 308 ? -16.969 -10.280 16.338 1.00 96.88 308 VAL A C 1
ATOM 2365 O O . VAL A 1 308 ? -16.559 -9.259 16.889 1.00 96.88 308 VAL A O 1
ATOM 2368 N N . ASP A 1 309 ? -18.155 -10.819 16.627 1.00 95.88 309 ASP A N 1
ATOM 2369 C CA . ASP A 1 309 ? -19.104 -10.211 17.564 1.00 95.88 309 ASP A CA 1
ATOM 2370 C C . ASP A 1 309 ? -18.568 -10.226 19.000 1.00 95.88 309 ASP A C 1
ATOM 2372 O O . ASP A 1 309 ? -18.497 -9.170 19.626 1.00 95.88 309 ASP A O 1
ATOM 2376 N N . HIS A 1 310 ? -18.073 -11.370 19.491 1.00 95.50 310 HIS A N 1
ATOM 2377 C CA . HIS A 1 310 ? -17.442 -11.470 20.814 1.00 95.50 310 HIS A CA 1
ATOM 2378 C C . HIS A 1 310 ? -16.282 -10.475 20.976 1.00 95.50 310 HIS A C 1
ATOM 2380 O O . HIS A 1 310 ? -16.211 -9.759 21.976 1.00 95.50 310 HIS A O 1
ATOM 2386 N N . TYR A 1 311 ? -15.407 -10.364 19.970 1.00 94.69 311 TYR A N 1
ATOM 2387 C CA . TYR A 1 311 ? -14.291 -9.419 19.988 1.00 94.69 311 TYR A CA 1
ATOM 2388 C C . TYR A 1 311 ? -14.745 -7.950 20.075 1.00 94.69 311 TYR A C 1
ATOM 2390 O O . TYR A 1 311 ? -14.096 -7.137 20.744 1.00 94.69 311 TYR A O 1
ATOM 2398 N N . LEU A 1 312 ? -15.838 -7.591 19.397 1.00 93.69 312 LEU A N 1
ATOM 2399 C CA . LEU A 1 312 ? -16.365 -6.226 19.374 1.00 93.69 312 LEU A CA 1
ATOM 2400 C C . LEU A 1 312 ? -17.221 -5.889 20.607 1.00 93.69 312 LEU A C 1
ATOM 2402 O O . LEU A 1 312 ? -17.216 -4.729 21.027 1.00 93.69 312 LEU A O 1
ATOM 2406 N N . ASP A 1 313 ? -17.907 -6.863 21.209 1.00 90.06 313 ASP A N 1
ATOM 2407 C CA . ASP A 1 313 ? -18.742 -6.688 22.408 1.00 90.06 313 ASP A CA 1
ATOM 2408 C C . ASP A 1 313 ? -17.925 -6.641 23.712 1.00 90.06 313 ASP A C 1
ATOM 2410 O O . ASP A 1 313 ? -18.246 -5.856 24.613 1.00 90.06 313 ASP A O 1
ATOM 2414 N N . ASP A 1 314 ? -16.804 -7.371 23.778 1.00 87.12 314 ASP A N 1
ATOM 2415 C CA . ASP A 1 314 ? -15.809 -7.293 24.866 1.00 87.12 314 ASP A CA 1
ATOM 2416 C C . ASP A 1 314 ? -15.234 -5.871 25.056 1.00 87.12 314 ASP A C 1
ATOM 2418 O O . ASP A 1 314 ? -14.659 -5.554 26.097 1.00 87.12 314 ASP A O 1
ATOM 2422 N N . ARG A 1 315 ? -15.401 -4.999 24.052 1.00 81.94 315 ARG A N 1
ATOM 2423 C CA . ARG A 1 315 ? -14.914 -3.608 23.988 1.00 81.94 315 ARG A CA 1
ATOM 2424 C C . ARG A 1 315 ? -16.069 -2.602 24.044 1.00 81.94 315 ARG A C 1
ATOM 2426 O O . ARG A 1 315 ? -16.119 -1.619 23.307 1.00 81.94 315 ARG A O 1
ATOM 2433 N N . SER A 1 316 ? -17.035 -2.881 24.916 1.00 71.69 316 SER A N 1
ATOM 2434 C CA . SER A 1 316 ? -18.243 -2.076 25.151 1.00 71.69 316 SER A CA 1
ATOM 2435 C C . SER A 1 316 ? -18.028 -0.840 26.047 1.00 71.69 316 SER A C 1
ATOM 2437 O O . SER A 1 316 ? -18.993 -0.171 26.408 1.00 71.69 316 SER A O 1
ATOM 2439 N N . ASP A 1 317 ? -16.780 -0.485 26.365 1.00 79.94 317 ASP A N 1
ATOM 2440 C CA . ASP A 1 317 ? -16.375 0.636 27.229 1.00 79.94 317 ASP A CA 1
ATOM 2441 C C . ASP A 1 317 ? -16.140 1.965 26.474 1.00 79.94 317 ASP A C 1
ATOM 2443 O O . ASP A 1 317 ? -15.352 2.805 26.904 1.00 79.94 317 ASP A O 1
ATOM 2447 N N . GLY A 1 318 ? -16.814 2.158 25.335 1.00 85.31 318 GLY A N 1
ATOM 2448 C CA . GLY A 1 318 ? -16.777 3.402 24.550 1.00 85.31 318 GLY A CA 1
ATOM 2449 C C . GLY A 1 318 ? -15.620 3.519 23.549 1.00 85.31 318 GLY A C 1
ATOM 2450 O O . GLY A 1 318 ? -15.661 4.391 22.686 1.00 85.31 318 GLY A O 1
ATOM 2451 N N . ARG A 1 319 ? -14.637 2.604 23.565 1.00 91.25 319 ARG A N 1
ATOM 2452 C CA . ARG A 1 319 ? -13.413 2.646 22.724 1.00 91.25 319 ARG A CA 1
ATOM 2453 C C . ARG A 1 319 ? -13.629 2.709 21.207 1.00 91.25 319 ARG A C 1
ATOM 2455 O O . ARG A 1 319 ? -12.698 3.054 20.478 1.00 91.25 319 ARG A O 1
ATOM 2462 N N . PHE A 1 320 ? -14.827 2.373 20.731 1.00 95.75 320 PHE A N 1
ATOM 2463 C CA . PHE A 1 320 ? -15.230 2.454 19.324 1.00 95.75 320 PHE A CA 1
ATOM 2464 C C . PHE A 1 320 ? -16.223 3.586 19.006 1.00 95.75 320 PHE A C 1
ATOM 2466 O O . PHE A 1 320 ? -16.593 3.749 17.847 1.00 95.75 320 PHE A O 1
ATOM 2473 N N . ASP A 1 321 ? -16.631 4.414 19.968 1.00 96.31 321 ASP A N 1
ATOM 2474 C CA . ASP A 1 321 ? -17.356 5.645 19.646 1.00 96.31 321 ASP A CA 1
ATOM 2475 C C . ASP A 1 321 ? -16.356 6.746 19.255 1.00 96.31 321 ASP A C 1
ATOM 2477 O O . ASP A 1 321 ? -15.390 7.035 19.965 1.00 96.31 321 ASP A O 1
ATOM 2481 N N . LEU A 1 322 ? -16.569 7.373 18.097 1.00 96.62 322 LEU A N 1
ATOM 2482 C CA . LEU A 1 322 ? -15.735 8.466 17.593 1.00 96.62 322 LEU A CA 1
ATOM 2483 C C . LEU A 1 322 ? -15.763 9.716 18.498 1.00 96.62 322 LEU A C 1
ATOM 2485 O O . LEU A 1 322 ? -14.886 10.574 18.374 1.00 96.62 322 LEU A O 1
ATOM 2489 N N . PHE A 1 323 ? -16.745 9.836 19.394 1.00 95.94 323 PHE A N 1
ATOM 2490 C CA . PHE A 1 323 ? -16.969 11.008 20.241 1.00 95.94 323 PHE A CA 1
ATOM 2491 C C . PHE A 1 323 ? -17.119 10.690 21.738 1.00 95.94 323 PHE A C 1
ATOM 2493 O O . PHE A 1 323 ? -17.603 11.550 22.473 1.00 95.94 323 PHE A O 1
ATOM 2500 N N . ASP A 1 324 ? -16.680 9.511 22.199 1.00 93.81 324 ASP A N 1
ATOM 2501 C CA . ASP A 1 324 ? -16.693 9.165 23.629 1.00 93.81 324 ASP A CA 1
ATOM 2502 C C . ASP A 1 324 ? -15.979 10.221 24.502 1.00 93.81 324 ASP A C 1
ATOM 2504 O O . ASP A 1 324 ? -14.947 10.784 24.121 1.00 93.81 324 ASP A O 1
ATOM 2508 N N . ASP A 1 325 ? -16.515 10.482 25.698 1.00 89.69 325 ASP A N 1
ATOM 2509 C CA . ASP A 1 325 ? -15.981 11.489 26.629 1.00 89.69 325 ASP A CA 1
ATOM 2510 C C . ASP A 1 325 ? -14.624 11.081 27.258 1.00 89.69 325 ASP A C 1
ATOM 2512 O O . ASP A 1 325 ? -13.906 11.941 27.781 1.00 89.69 325 ASP A O 1
ATOM 2516 N N . VAL A 1 326 ? -14.256 9.791 27.228 1.00 89.88 326 VAL A N 1
ATOM 2517 C CA . VAL A 1 326 ? -13.095 9.209 27.933 1.00 89.88 326 VAL A CA 1
ATOM 2518 C C . VAL A 1 326 ? -12.127 8.494 26.981 1.00 89.88 326 VAL A C 1
ATOM 2520 O O . VAL A 1 326 ? -10.914 8.726 27.044 1.00 89.88 326 VAL A O 1
ATOM 2523 N N . HIS A 1 327 ? -12.643 7.649 26.088 1.00 91.69 327 HIS A N 1
ATOM 2524 C CA . HIS A 1 327 ? -11.884 6.777 25.186 1.00 91.69 327 HIS A CA 1
ATOM 2525 C C . HIS A 1 327 ? -12.266 6.943 23.694 1.00 91.69 327 HIS A C 1
ATOM 2527 O O . HIS A 1 327 ? -12.477 5.942 23.011 1.00 91.69 327 HIS A O 1
ATOM 2533 N N . PRO A 1 328 ? -12.329 8.174 23.141 1.00 94.88 328 PRO A N 1
ATOM 2534 C CA . PRO A 1 328 ? -12.788 8.392 21.769 1.00 94.88 328 PRO A CA 1
ATOM 2535 C C . PRO A 1 328 ? -11.894 7.679 20.744 1.00 94.88 328 PRO A C 1
ATOM 2537 O O . PRO A 1 328 ? -10.661 7.776 20.796 1.00 94.88 328 PRO A O 1
ATOM 2540 N N . PHE A 1 329 ? -12.519 6.986 19.788 1.00 96.62 329 PHE A N 1
ATOM 2541 C CA . PHE A 1 329 ? -11.843 6.097 18.840 1.00 96.62 329 PHE A CA 1
ATOM 2542 C C . PHE A 1 329 ? -10.670 6.788 18.123 1.00 96.62 329 PHE A C 1
ATOM 2544 O O . PHE A 1 329 ? -10.835 7.840 17.495 1.00 96.62 329 PHE A O 1
ATOM 2551 N N . LEU A 1 330 ? -9.479 6.181 18.238 1.00 95.88 330 LEU A N 1
ATOM 2552 C CA . LEU A 1 330 ? -8.185 6.636 17.693 1.00 95.88 330 LEU A CA 1
ATOM 2553 C C . LEU A 1 330 ? -7.825 8.110 17.989 1.00 95.88 330 LEU A C 1
ATOM 2555 O O . LEU A 1 330 ? -7.137 8.766 17.198 1.00 95.88 330 LEU A O 1
ATOM 2559 N N . GLN A 1 331 ? -8.273 8.632 19.132 1.00 95.00 331 GLN A N 1
ATOM 2560 C CA . GLN A 1 331 ? -8.058 10.009 19.579 1.00 95.00 331 GLN A CA 1
ATOM 2561 C C . GLN A 1 331 ? -7.432 10.076 20.979 1.00 95.00 331 GLN A C 1
ATOM 2563 O O . GLN A 1 331 ? -7.194 9.069 21.643 1.00 95.00 331 GLN A O 1
ATOM 2568 N N . ALA A 1 332 ? -7.138 11.296 21.434 1.00 92.44 332 ALA A N 1
ATOM 2569 C CA . ALA A 1 332 ? -6.782 11.572 22.822 1.00 92.44 332 ALA A CA 1
ATOM 2570 C C . ALA A 1 332 ? -7.199 13.005 23.216 1.00 92.44 332 ALA A C 1
ATOM 2572 O O . ALA A 1 332 ? -7.234 13.879 22.348 1.00 92.44 332 ALA A O 1
ATOM 2573 N N . PRO A 1 333 ? -7.444 13.311 24.505 1.00 87.75 333 PRO A N 1
ATOM 2574 C CA . PRO A 1 333 ? -7.710 14.681 24.954 1.00 87.75 333 PRO A CA 1
ATOM 2575 C C . PRO A 1 333 ? -6.507 15.610 24.713 1.00 87.75 333 PRO A C 1
ATOM 2577 O O . PRO A 1 333 ? -5.418 15.370 25.239 1.00 87.75 333 PRO A O 1
ATOM 2580 N N . VAL A 1 334 ? -6.682 16.673 23.923 1.00 87.94 334 VAL A N 1
ATOM 2581 C CA . VAL A 1 334 ? -5.611 17.588 23.478 1.00 87.94 334 VAL A CA 1
ATOM 2582 C C . VAL A 1 334 ? -5.847 18.987 24.048 1.00 87.94 334 VAL A C 1
ATOM 2584 O O . VAL A 1 334 ? -6.947 19.519 23.924 1.00 87.94 334 VAL A O 1
ATOM 2587 N N . GLU A 1 335 ? -4.821 19.617 24.626 1.00 82.12 335 GLU A N 1
ATOM 2588 C CA . GLU A 1 335 ? -4.915 20.988 25.165 1.00 82.12 335 GLU A CA 1
ATOM 2589 C C . GLU A 1 335 ? -4.502 22.056 24.140 1.00 82.12 335 GLU A C 1
ATOM 2591 O O . GLU A 1 335 ? -4.853 23.231 24.272 1.00 82.12 335 GLU A O 1
ATOM 2596 N N . GLY A 1 336 ? -3.776 21.646 23.095 1.00 80.19 336 GLY A N 1
ATOM 2597 C CA . GLY A 1 336 ? -3.303 22.499 22.011 1.00 80.19 336 GLY A CA 1
ATOM 2598 C C . GLY A 1 336 ? -4.379 23.295 21.255 1.00 80.19 336 GLY A C 1
ATOM 2599 O O . GLY A 1 336 ? -5.587 23.066 21.340 1.00 80.19 336 GLY A O 1
ATOM 2600 N N . ALA A 1 337 ? -3.900 24.261 20.466 1.00 85.56 337 ALA A N 1
ATOM 2601 C CA . ALA A 1 337 ? -4.741 25.192 19.722 1.00 85.56 337 ALA A CA 1
ATOM 2602 C C . ALA A 1 337 ? -5.730 24.486 18.775 1.00 85.56 337 ALA A C 1
ATOM 2604 O O . ALA A 1 337 ? -5.375 23.547 18.058 1.00 85.56 337 ALA A O 1
ATOM 2605 N N . VAL A 1 338 ? -6.959 25.006 18.748 1.00 90.00 338 VAL A N 1
ATOM 2606 C CA . VAL A 1 338 ? -8.016 24.581 17.823 1.00 90.00 338 VAL A CA 1
ATOM 2607 C C . VAL A 1 338 ? -7.653 24.985 16.392 1.00 90.00 338 VAL A C 1
ATOM 2609 O O . VAL A 1 338 ? -7.068 26.046 16.167 1.00 90.00 338 VAL A O 1
ATOM 2612 N N . ARG A 1 339 ? -7.980 24.115 15.437 1.00 87.88 339 ARG A N 1
ATOM 2613 C CA . ARG A 1 339 ? -7.634 24.194 14.015 1.00 87.88 339 ARG A CA 1
ATOM 2614 C C . ARG A 1 339 ? -8.834 23.814 13.139 1.00 87.88 339 ARG A C 1
ATOM 2616 O O . ARG A 1 339 ? -9.662 23.026 13.604 1.00 87.88 339 ARG A O 1
ATOM 2623 N N . PRO A 1 340 ? -8.919 24.304 11.890 1.00 88.62 340 PRO A N 1
ATOM 2624 C CA . PRO A 1 340 ? -9.874 23.809 10.901 1.00 88.62 340 PRO A CA 1
ATOM 2625 C C . PRO A 1 340 ? -9.759 22.294 10.700 1.00 88.62 340 PRO A C 1
ATOM 2627 O O . PRO A 1 340 ? -8.648 21.760 10.634 1.00 88.62 340 PRO A O 1
ATOM 2630 N N . ALA A 1 341 ? -10.891 21.600 10.561 1.00 89.25 341 ALA A N 1
ATOM 2631 C CA . ALA A 1 341 ? -10.905 20.147 10.383 1.00 89.25 341 ALA A CA 1
ATOM 2632 C C . ALA A 1 341 ? -10.145 19.692 9.127 1.00 89.25 341 ALA A C 1
ATOM 2634 O O . ALA A 1 341 ? -9.516 18.639 9.161 1.00 89.25 341 ALA A O 1
ATOM 2635 N N . VAL A 1 342 ? -10.098 20.518 8.072 1.00 86.56 342 VAL A N 1
ATOM 2636 C CA . VAL A 1 342 ? -9.364 20.224 6.824 1.00 86.56 342 VAL A CA 1
ATOM 2637 C C . VAL A 1 342 ? -7.879 19.892 7.029 1.00 86.56 342 VAL A C 1
ATOM 2639 O O . VAL A 1 342 ? -7.303 19.206 6.194 1.00 86.56 342 VAL A O 1
ATOM 2642 N N . GLU A 1 343 ? -7.243 20.317 8.134 1.00 85.69 343 GLU A N 1
ATOM 2643 C CA . GLU A 1 343 ? -5.834 19.986 8.417 1.00 85.69 343 GLU A CA 1
ATOM 2644 C C . GLU A 1 343 ? -5.587 18.478 8.663 1.00 85.69 343 GLU A C 1
ATOM 2646 O O . GLU A 1 343 ? -4.432 18.024 8.590 1.00 85.69 343 GLU A O 1
ATOM 2651 N N . ILE A 1 344 ? -6.640 17.699 8.961 1.00 87.38 344 ILE A N 1
ATOM 2652 C CA . ILE A 1 344 ? -6.540 16.262 9.257 1.00 87.38 344 ILE A CA 1
ATOM 2653 C C . ILE A 1 344 ? -6.040 15.471 8.039 1.00 87.38 344 ILE A C 1
ATOM 2655 O O . ILE A 1 344 ? -5.050 14.742 8.147 1.00 87.38 344 ILE A O 1
ATOM 2659 N N . HIS A 1 345 ? -6.649 15.689 6.869 1.00 85.25 345 HIS A N 1
ATOM 2660 C CA . HIS A 1 345 ? -6.408 14.912 5.657 1.00 85.25 345 HIS A CA 1
ATOM 2661 C C . HIS A 1 345 ? -5.547 15.670 4.638 1.00 85.25 345 HIS A C 1
ATOM 2663 O O . HIS A 1 345 ? -5.461 16.894 4.671 1.00 85.25 345 HIS A O 1
ATOM 2669 N N . LYS A 1 346 ? -4.858 14.952 3.740 1.00 78.75 346 LYS A N 1
ATOM 2670 C CA . LYS A 1 346 ? -3.898 15.561 2.796 1.00 78.75 346 LYS A CA 1
ATOM 2671 C C . LYS A 1 346 ? -4.455 15.873 1.416 1.00 78.75 346 LYS A C 1
ATOM 2673 O O . LYS A 1 346 ? -3.778 16.576 0.674 1.00 78.75 346 LYS A O 1
ATOM 2678 N N . ARG A 1 347 ? -5.699 15.468 1.139 1.00 76.50 347 ARG A N 1
ATOM 2679 C CA . ARG A 1 347 ? -6.503 15.976 0.019 1.00 76.50 347 ARG A CA 1
ATOM 2680 C C . ARG A 1 347 ? -6.642 17.503 0.051 1.00 76.50 347 ARG A C 1
ATOM 2682 O O . ARG A 1 347 ? -6.529 18.144 -0.984 1.00 76.50 347 ARG A O 1
ATOM 2689 N N . PHE A 1 348 ? -6.885 18.070 1.234 1.00 72.75 348 PHE A N 1
ATOM 2690 C CA . PHE A 1 348 ? -7.276 19.471 1.386 1.00 72.75 348 PHE A CA 1
ATOM 2691 C C . PHE A 1 348 ? -6.071 20.397 1.583 1.00 72.75 348 PHE A C 1
ATOM 2693 O O . PHE A 1 348 ? -5.216 20.177 2.449 1.00 72.75 348 PHE A O 1
ATOM 2700 N N . VAL A 1 349 ? -6.026 21.479 0.807 1.00 62.69 349 VAL A N 1
ATOM 2701 C CA . VAL A 1 349 ? -4.978 22.499 0.914 1.00 62.69 349 VAL A CA 1
ATOM 2702 C C . VAL A 1 349 ? -5.269 23.417 2.106 1.00 62.69 349 VAL A C 1
ATOM 2704 O O . VAL A 1 349 ? -6.367 23.946 2.252 1.00 62.69 349 VAL A O 1
ATOM 2707 N N . SER A 1 350 ? -4.280 23.625 2.978 1.00 55.19 350 SER A N 1
ATOM 2708 C CA . SER A 1 350 ? -4.412 24.485 4.162 1.00 55.19 350 SER A CA 1
ATOM 2709 C C . SER A 1 350 ? -3.136 25.281 4.453 1.00 55.19 350 SER A C 1
ATOM 2711 O O . SER A 1 350 ? -2.019 24.873 4.124 1.00 55.19 350 SER A O 1
ATOM 2713 N N . GLY A 1 351 ? -3.297 26.452 5.077 1.00 57.12 351 GLY A N 1
ATOM 2714 C CA . GLY A 1 351 ? -2.185 27.341 5.416 1.00 57.12 351 GLY A CA 1
ATOM 2715 C C . GLY A 1 351 ? -1.543 27.988 4.185 1.00 57.12 351 GLY A C 1
ATOM 2716 O O . GLY A 1 351 ? -2.216 28.652 3.410 1.00 57.12 351 GLY A O 1
ATOM 2717 N N . THR A 1 352 ? -0.225 27.839 4.024 1.00 47.75 352 THR A N 1
ATOM 2718 C CA . THR A 1 352 ? 0.569 28.521 2.979 1.00 47.75 352 THR A CA 1
ATOM 2719 C C . THR A 1 352 ? 0.972 27.600 1.821 1.00 47.75 352 THR A C 1
ATOM 2721 O O . THR A 1 352 ? 2.035 27.791 1.229 1.00 47.75 352 THR A O 1
ATOM 2724 N N . ALA A 1 353 ? 0.201 26.545 1.559 1.00 52.06 353 ALA A N 1
ATOM 2725 C CA . ALA A 1 353 ? 0.417 25.669 0.411 1.00 52.06 353 ALA A CA 1
ATOM 2726 C C . ALA A 1 353 ? -0.217 26.273 -0.856 1.00 52.06 353 ALA A C 1
ATOM 2728 O O . ALA A 1 353 ? -1.256 26.927 -0.788 1.00 52.06 353 ALA A O 1
ATOM 2729 N N . GLU A 1 354 ? 0.428 26.084 -2.007 1.00 46.41 354 GLU A N 1
ATOM 2730 C CA . GLU A 1 354 ? -0.048 26.612 -3.289 1.00 46.41 354 GLU A CA 1
ATOM 2731 C C . GLU A 1 354 ? -1.244 25.790 -3.792 1.00 46.41 354 GLU A C 1
ATOM 2733 O O . GLU A 1 354 ? -1.175 24.563 -3.870 1.00 46.41 354 GLU A O 1
ATOM 2738 N N . LEU A 1 355 ? -2.347 26.472 -4.118 1.00 49.41 355 LEU A N 1
ATOM 2739 C CA . LEU A 1 355 ? -3.552 25.855 -4.673 1.00 49.41 355 LEU A CA 1
ATOM 2740 C C . LEU A 1 355 ? -3.318 25.465 -6.137 1.00 49.41 355 LEU A C 1
ATOM 2742 O O . LEU A 1 355 ? -3.063 26.326 -6.980 1.00 49.41 355 LEU A O 1
ATOM 2746 N N . PHE A 1 356 ? -3.492 24.182 -6.447 1.00 43.78 356 PHE A N 1
ATOM 2747 C CA . PHE A 1 356 ? -3.578 23.686 -7.817 1.00 43.78 356 PHE A CA 1
ATOM 2748 C C . PHE A 1 356 ? -5.011 23.207 -8.084 1.00 43.78 356 PHE A C 1
ATOM 2750 O O . PHE A 1 356 ? -5.457 22.214 -7.521 1.00 43.78 356 PHE A O 1
ATOM 2757 N N . PHE A 1 357 ? -5.721 23.932 -8.952 1.00 41.91 357 PHE A N 1
ATOM 2758 C CA . PHE A 1 357 ? -7.046 23.606 -9.514 1.00 41.91 357 PHE A CA 1
ATOM 2759 C C . PHE A 1 357 ? -8.268 23.556 -8.569 1.00 41.91 357 PHE A C 1
ATOM 2761 O O . PHE A 1 357 ? -9.387 23.439 -9.069 1.00 41.91 357 PHE A O 1
ATOM 2768 N N . GLU A 1 358 ? -8.128 23.736 -7.252 1.00 43.25 358 GLU A N 1
ATOM 2769 C CA . GLU A 1 358 ? -9.290 23.990 -6.382 1.00 43.25 358 GLU A CA 1
ATOM 2770 C C . GLU A 1 358 ? -9.830 25.425 -6.564 1.00 43.25 358 GLU A C 1
ATOM 2772 O O . GLU A 1 358 ? -9.149 26.410 -6.277 1.00 43.25 358 GLU A O 1
ATOM 2777 N N . HIS A 1 359 ? -11.081 25.536 -7.030 1.00 47.12 359 HIS A N 1
ATOM 2778 C CA . HIS A 1 359 ? -11.848 26.790 -7.146 1.00 47.12 359 HIS A CA 1
ATOM 2779 C C . HIS A 1 359 ? -12.877 26.985 -6.015 1.00 47.12 359 HIS A C 1
ATOM 2781 O O . HIS A 1 359 ? -13.746 27.852 -6.093 1.00 47.12 359 HIS A O 1
ATOM 2787 N N . THR A 1 360 ? -12.802 26.171 -4.968 1.00 45.03 360 THR A N 1
ATOM 2788 C CA . THR A 1 360 ? -13.606 26.297 -3.754 1.00 45.03 360 THR A CA 1
ATOM 2789 C C . THR A 1 360 ? -13.232 27.562 -2.970 1.00 45.03 360 THR A C 1
ATOM 2791 O O . THR A 1 360 ? -12.061 27.907 -2.835 1.00 45.03 360 THR A O 1
ATOM 2794 N N . ASP A 1 361 ? -14.218 28.224 -2.353 1.00 46.50 361 ASP A N 1
ATOM 2795 C CA . ASP A 1 361 ? -13.996 29.320 -1.386 1.00 46.50 361 ASP A CA 1
ATOM 2796 C C . ASP A 1 361 ? -13.423 28.812 -0.031 1.00 46.50 361 ASP A C 1
ATOM 2798 O O . ASP A 1 361 ? -13.467 29.510 0.983 1.00 46.50 361 ASP A O 1
ATOM 2802 N N . THR A 1 362 ? -12.821 27.613 -0.004 1.00 48.12 362 THR A N 1
ATOM 2803 C CA . THR A 1 362 ? -12.165 26.974 1.156 1.00 48.12 362 THR A CA 1
ATOM 2804 C C . THR A 1 362 ? -11.087 27.846 1.791 1.00 48.12 362 THR A C 1
ATOM 2806 O O . THR A 1 362 ? -10.833 27.713 2.983 1.00 48.12 362 THR A O 1
ATOM 2809 N N . TYR A 1 363 ? -10.471 28.762 1.035 1.00 44.28 363 TYR A N 1
ATOM 2810 C CA . TYR A 1 363 ? -9.517 29.735 1.578 1.00 44.28 363 TYR A CA 1
ATOM 2811 C C . TYR A 1 363 ? -10.187 30.983 2.188 1.00 44.28 363 TYR A C 1
ATOM 2813 O O . TYR A 1 363 ? -9.583 31.651 3.027 1.00 44.28 363 TYR A O 1
ATOM 2821 N N . ARG A 1 364 ? -11.423 31.327 1.791 1.00 46.78 364 ARG A N 1
ATOM 2822 C CA . ARG A 1 364 ? -12.168 32.454 2.382 1.00 46.78 364 ARG A CA 1
ATOM 2823 C C . ARG A 1 364 ? -12.758 32.114 3.743 1.00 46.78 364 ARG A C 1
ATOM 2825 O O . ARG A 1 364 ? -12.758 32.985 4.607 1.00 46.78 364 ARG A O 1
ATOM 2832 N N . ASP A 1 365 ? -13.239 30.886 3.924 1.00 58.06 365 ASP A N 1
ATOM 2833 C CA . ASP A 1 365 ? -13.757 30.421 5.211 1.00 58.06 365 ASP A CA 1
ATOM 2834 C C . ASP A 1 365 ? -13.399 28.949 5.471 1.00 58.06 365 ASP A C 1
ATOM 2836 O O . ASP A 1 365 ? -14.223 28.036 5.400 1.00 58.06 365 ASP A O 1
ATOM 2840 N N . VAL A 1 366 ? -12.120 28.721 5.787 1.00 58.91 366 VAL A N 1
ATOM 2841 C CA . VAL A 1 366 ? -11.597 27.402 6.189 1.00 58.91 366 VAL A CA 1
ATOM 2842 C C . VAL A 1 366 ? -12.287 26.870 7.455 1.00 58.91 366 VAL A C 1
ATOM 2844 O O . VAL A 1 366 ? -12.323 25.664 7.684 1.00 58.91 366 VAL A O 1
ATOM 2847 N N . ASP A 1 367 ? -12.827 27.773 8.277 1.00 58.50 367 ASP A N 1
ATOM 2848 C CA . ASP A 1 367 ? -13.524 27.512 9.539 1.00 58.50 367 ASP A CA 1
ATOM 2849 C C . ASP A 1 367 ? -15.001 27.094 9.344 1.00 58.50 367 ASP A C 1
ATOM 2851 O O . ASP A 1 367 ? -15.620 26.588 10.290 1.00 58.50 367 ASP A O 1
ATOM 2855 N N . ALA A 1 368 ? -15.559 27.285 8.141 1.00 64.88 368 ALA A N 1
ATOM 2856 C CA . ALA A 1 368 ? -16.907 26.859 7.755 1.00 64.88 368 ALA A CA 1
ATOM 2857 C C . ALA A 1 368 ? -16.964 25.462 7.111 1.00 64.88 368 ALA A C 1
ATOM 2859 O O . ALA A 1 368 ? -18.047 24.884 7.015 1.00 64.88 368 ALA A O 1
ATOM 2860 N N . VAL A 1 369 ? -15.828 24.888 6.696 1.00 80.31 369 VAL A N 1
ATOM 2861 C CA . VAL A 1 369 ? -15.786 23.515 6.165 1.00 80.31 369 VAL A CA 1
ATOM 2862 C C . VAL A 1 369 ? -16.044 22.529 7.305 1.00 80.31 369 VAL A C 1
ATOM 2864 O O . VAL A 1 369 ? -15.224 22.394 8.212 1.00 80.31 369 VAL A O 1
ATOM 2867 N N . ALA A 1 370 ? -17.183 21.840 7.257 1.00 87.31 370 ALA A N 1
ATOM 2868 C CA . ALA A 1 370 ? -17.593 20.843 8.238 1.00 87.31 370 ALA A CA 1
ATOM 2869 C C . ALA A 1 370 ? -17.781 19.482 7.560 1.00 87.31 370 ALA A C 1
ATOM 2871 O O . ALA A 1 370 ? -18.545 19.372 6.603 1.00 87.31 370 ALA A O 1
ATOM 2872 N N . PHE A 1 371 ? -17.108 18.455 8.072 1.00 92.56 371 PHE A N 1
ATOM 2873 C CA . PHE A 1 371 ? -17.225 17.083 7.576 1.00 92.56 371 PHE A CA 1
ATOM 2874 C C . PHE A 1 371 ? -18.208 16.276 8.431 1.00 92.56 371 PHE A C 1
ATOM 2876 O O . PHE A 1 371 ? -18.258 16.493 9.645 1.00 92.56 371 PHE A O 1
ATOM 2883 N N . PRO A 1 372 ? -18.976 15.342 7.851 1.00 95.12 372 PRO A N 1
ATOM 2884 C CA . PRO A 1 372 ? -19.779 14.401 8.624 1.00 95.12 372 PRO A CA 1
ATOM 2885 C C . PRO A 1 372 ? -18.889 13.399 9.391 1.00 95.12 372 PRO A C 1
ATOM 2887 O O . PRO A 1 372 ? -17.711 13.210 9.078 1.00 95.12 372 PRO A O 1
ATOM 2890 N N . ALA A 1 373 ? -19.441 12.786 10.442 1.00 96.31 373 ALA A N 1
ATOM 2891 C CA . ALA A 1 373 ? -18.696 11.902 11.349 1.00 96.31 373 ALA A CA 1
ATOM 2892 C C . ALA A 1 373 ? -18.052 10.687 10.650 1.00 96.31 373 ALA A C 1
ATOM 2894 O O . ALA A 1 373 ? -16.926 10.307 10.969 1.00 96.31 373 ALA A O 1
ATOM 2895 N N . ASP A 1 374 ? -18.736 10.128 9.656 1.00 96.62 374 ASP A N 1
ATOM 2896 C CA . ASP A 1 374 ? -18.303 8.983 8.859 1.00 96.62 374 ASP A CA 1
ATOM 2897 C C . ASP A 1 374 ? -17.056 9.275 8.001 1.00 96.62 374 ASP A C 1
ATOM 2899 O O . ASP A 1 374 ? -16.118 8.479 7.962 1.00 96.62 374 ASP A O 1
ATOM 2903 N N . GLU A 1 375 ? -16.994 10.440 7.352 1.00 95.69 375 GLU A N 1
ATOM 2904 C CA . GLU A 1 375 ? -15.781 10.908 6.664 1.00 95.69 375 GLU A CA 1
ATOM 2905 C C . GLU A 1 375 ? -14.637 11.188 7.646 1.00 95.69 375 GLU A C 1
ATOM 2907 O O . GLU A 1 375 ? -13.478 10.897 7.350 1.00 95.69 375 GLU A O 1
ATOM 2912 N N . MET A 1 376 ? -14.941 11.697 8.841 1.00 95.50 376 MET A N 1
ATOM 2913 C CA . MET A 1 376 ? -13.917 11.994 9.844 1.00 95.50 376 MET A CA 1
ATOM 2914 C C . MET A 1 376 ? -13.307 10.746 10.484 1.00 95.50 376 MET A C 1
ATOM 2916 O O . MET A 1 376 ? -12.112 10.767 10.779 1.00 95.50 376 MET A O 1
ATOM 2920 N N . ALA A 1 377 ? -14.068 9.657 10.639 1.00 97.56 377 ALA A N 1
ATOM 2921 C CA . ALA A 1 377 ? -13.523 8.353 11.021 1.00 97.56 377 ALA A CA 1
ATOM 2922 C C . ALA A 1 377 ? -12.481 7.867 9.994 1.00 97.56 377 ALA A C 1
ATOM 2924 O O . ALA A 1 377 ? -11.362 7.507 10.367 1.00 97.56 377 ALA A O 1
ATOM 2925 N N . LEU A 1 378 ? -12.801 7.957 8.696 1.00 97.38 378 LEU A N 1
ATOM 2926 C CA . LEU A 1 378 ? -11.873 7.622 7.611 1.00 97.38 378 LEU A CA 1
ATOM 2927 C C . LEU A 1 378 ? -10.621 8.507 7.632 1.00 97.38 378 LEU A C 1
ATOM 2929 O O . LEU A 1 378 ? -9.498 8.007 7.695 1.00 97.38 378 LEU A O 1
ATOM 2933 N N . TYR A 1 379 ? -10.802 9.827 7.637 1.00 95.88 379 TYR A N 1
ATOM 2934 C CA . TYR A 1 379 ? -9.685 10.764 7.579 1.00 95.88 379 TYR A CA 1
ATOM 2935 C C . TYR A 1 379 ? -8.769 10.705 8.808 1.00 95.88 379 TYR A C 1
ATOM 2937 O O . TYR A 1 379 ? -7.577 10.990 8.683 1.00 95.88 379 TYR A O 1
ATOM 2945 N N . LEU A 1 380 ? -9.282 10.318 9.980 1.00 96.31 380 LEU A N 1
ATOM 2946 C CA . LEU A 1 380 ? -8.486 10.075 11.184 1.00 96.31 380 LEU A CA 1
ATOM 2947 C C . LEU A 1 380 ? -7.553 8.863 11.020 1.00 96.31 380 LEU A C 1
ATOM 2949 O O . LEU A 1 380 ? -6.363 8.958 11.333 1.00 96.31 380 LEU A O 1
ATOM 2953 N N . VAL A 1 381 ? -8.064 7.757 10.469 1.00 97.31 381 VAL A N 1
ATOM 2954 C CA . VAL A 1 381 ? -7.282 6.546 10.164 1.00 97.31 381 VAL A CA 1
ATOM 2955 C C . VAL A 1 381 ? -6.189 6.862 9.134 1.00 97.31 381 VAL A C 1
ATOM 2957 O O . VAL A 1 381 ? -5.007 6.594 9.376 1.00 97.31 381 VAL A O 1
ATOM 2960 N N . THR A 1 382 ? -6.540 7.536 8.033 1.00 95.75 382 THR A N 1
ATOM 2961 C CA . THR A 1 382 ? -5.570 7.966 7.010 1.00 95.75 382 THR A CA 1
ATOM 2962 C C . THR A 1 382 ? -4.542 8.956 7.565 1.00 95.75 382 THR A C 1
ATOM 2964 O O . THR A 1 382 ? -3.357 8.886 7.219 1.00 95.75 382 THR A O 1
ATOM 2967 N N . ALA A 1 383 ? -4.943 9.857 8.470 1.00 92.75 383 ALA A N 1
ATOM 2968 C CA . ALA A 1 383 ? -4.028 10.797 9.107 1.00 92.75 383 ALA A CA 1
ATOM 2969 C C . ALA A 1 383 ? -2.945 10.078 9.923 1.00 92.75 383 ALA A C 1
ATOM 2971 O O . ALA A 1 383 ? -1.767 10.399 9.757 1.00 92.75 383 ALA A O 1
ATOM 2972 N N . HIS A 1 384 ? -3.288 9.090 10.754 1.00 93.94 384 HIS A N 1
ATOM 2973 C CA . HIS A 1 384 ? -2.284 8.326 11.508 1.00 93.94 384 HIS A CA 1
ATOM 2974 C C . HIS A 1 384 ? -1.309 7.578 10.578 1.00 93.94 384 HIS A C 1
ATOM 2976 O O . HIS A 1 384 ? -0.094 7.634 10.788 1.00 93.94 384 HIS A O 1
ATOM 2982 N N . ALA A 1 385 ? -1.805 6.994 9.482 1.00 94.38 385 ALA A N 1
ATOM 2983 C CA . ALA A 1 385 ? -0.984 6.281 8.498 1.00 94.38 385 ALA A CA 1
ATOM 2984 C C . ALA A 1 385 ? -0.052 7.186 7.655 1.00 94.38 385 ALA A C 1
ATOM 2986 O O . ALA A 1 385 ? 1.065 6.770 7.322 1.00 94.38 385 ALA A O 1
ATOM 2987 N N . TYR A 1 386 ? -0.459 8.426 7.335 1.00 91.00 386 TYR A N 1
ATOM 2988 C CA . TYR A 1 386 ? 0.221 9.285 6.342 1.00 91.00 386 TYR A CA 1
ATOM 2989 C C . TYR A 1 386 ? 0.606 10.713 6.791 1.00 91.00 386 TYR A C 1
ATOM 2991 O O . TYR A 1 386 ? 1.096 11.496 5.972 1.00 91.00 386 TYR A O 1
ATOM 2999 N N . GLN A 1 387 ? 0.458 11.093 8.066 1.00 85.25 387 GLN A N 1
ATOM 3000 C CA . GLN A 1 387 ? 0.798 12.452 8.527 1.00 85.25 387 GLN A CA 1
ATOM 3001 C C . GLN A 1 387 ? 2.252 12.863 8.210 1.00 85.25 387 GLN A C 1
ATOM 3003 O O . GLN A 1 387 ? 3.195 12.096 8.408 1.00 85.25 387 GLN A O 1
ATOM 3008 N N . THR A 1 388 ? 2.457 14.110 7.773 1.00 78.44 388 THR A N 1
ATOM 3009 C CA . THR A 1 388 ? 3.766 14.629 7.334 1.00 78.44 388 THR A CA 1
ATOM 3010 C C . THR A 1 388 ? 4.673 15.082 8.485 1.00 78.44 388 THR A C 1
ATOM 3012 O O . THR A 1 388 ? 4.225 15.303 9.615 1.00 78.44 388 THR A O 1
ATOM 3015 N N . ILE A 1 389 ? 5.977 15.245 8.207 1.00 63.31 389 ILE A N 1
ATOM 3016 C CA . ILE A 1 389 ? 7.001 15.628 9.200 1.00 63.31 389 ILE A CA 1
ATOM 3017 C C . ILE A 1 389 ? 6.928 17.136 9.486 1.00 63.31 389 ILE A C 1
ATOM 3019 O O . ILE A 1 389 ? 7.793 17.923 9.098 1.00 63.31 389 ILE A O 1
ATOM 3023 N N . TYR A 1 390 ? 5.876 17.558 10.182 1.00 63.19 390 TYR A N 1
ATOM 3024 C CA . TYR A 1 390 ? 5.746 18.917 10.699 1.00 63.19 390 TYR A CA 1
ATOM 3025 C C . TYR A 1 390 ? 6.443 19.044 12.064 1.00 63.19 390 TYR A C 1
ATOM 3027 O O . TYR A 1 390 ? 6.309 18.170 12.916 1.00 63.19 390 TYR A O 1
ATOM 3035 N N . ARG A 1 391 ? 7.206 20.129 12.277 1.00 60.91 391 ARG A N 1
ATOM 3036 C CA . ARG A 1 391 ? 7.899 20.481 13.544 1.00 60.91 391 ARG A CA 1
ATOM 3037 C C . ARG A 1 391 ? 8.758 19.371 14.188 1.00 60.91 391 ARG A C 1
ATOM 3039 O O . ARG A 1 391 ? 8.947 19.369 15.405 1.00 60.91 391 ARG A O 1
ATOM 3046 N N . GLY A 1 392 ? 9.307 18.449 13.396 1.00 63.38 392 GLY A N 1
ATOM 3047 C CA . GLY A 1 392 ? 10.136 17.355 13.918 1.00 63.38 392 GLY A CA 1
ATOM 3048 C C . GLY A 1 392 ? 9.341 16.372 14.782 1.00 63.38 392 GLY A C 1
ATOM 3049 O O . GLY A 1 392 ? 9.806 15.975 15.847 1.00 63.38 392 GLY A O 1
ATOM 3050 N N . VAL A 1 393 ? 8.119 16.050 14.356 1.00 74.06 393 VAL A N 1
ATOM 3051 C CA . VAL A 1 393 ? 7.319 14.924 14.853 1.00 74.06 393 VAL A CA 1
ATOM 3052 C C . VAL A 1 393 ? 7.391 13.803 13.815 1.00 74.06 393 VAL A C 1
ATOM 3054 O O . VAL A 1 393 ? 7.415 14.083 12.613 1.00 74.06 393 VAL A O 1
ATOM 3057 N N . GLN A 1 394 ? 7.410 12.550 14.265 1.00 81.62 394 GLN A N 1
ATOM 3058 C CA . GLN A 1 394 ? 7.379 11.347 13.433 1.00 81.62 394 GLN A CA 1
ATOM 3059 C C . GLN A 1 394 ? 6.331 11.428 12.296 1.00 81.62 394 GLN A C 1
ATOM 3061 O O . GLN A 1 394 ? 5.216 11.912 12.526 1.00 81.62 394 GLN A O 1
ATOM 3066 N N . PRO A 1 395 ? 6.658 10.978 11.068 1.00 86.56 395 PRO A N 1
ATOM 3067 C CA . PRO A 1 395 ? 5.666 10.783 10.013 1.00 86.56 395 PRO A CA 1
ATOM 3068 C C . PRO A 1 395 ? 4.763 9.574 10.290 1.00 86.56 395 PRO A C 1
ATOM 3070 O O . PRO A 1 395 ? 5.134 8.680 11.047 1.00 86.56 395 PRO A O 1
ATOM 3073 N N . GLY A 1 396 ? 3.623 9.506 9.606 1.00 90.38 396 GLY A N 1
ATOM 3074 C CA . GLY A 1 396 ? 2.827 8.281 9.531 1.00 90.38 396 GLY A CA 1
ATOM 3075 C C . GLY A 1 396 ? 3.631 7.083 9.004 1.00 90.38 396 GLY A C 1
ATOM 3076 O O . GLY A 1 396 ? 4.586 7.241 8.230 1.00 90.38 396 GLY A O 1
ATOM 3077 N N . THR A 1 397 ? 3.267 5.880 9.451 1.00 93.25 397 THR A N 1
ATOM 3078 C CA . THR A 1 397 ? 4.014 4.632 9.207 1.00 93.25 397 THR A CA 1
ATOM 3079 C C . THR A 1 397 ? 4.139 4.276 7.728 1.00 93.25 397 THR A C 1
ATOM 3081 O O . THR A 1 397 ? 5.163 3.713 7.341 1.00 93.25 397 THR A O 1
ATOM 3084 N N . LEU A 1 398 ? 3.209 4.707 6.871 1.00 93.88 398 LEU A N 1
ATOM 3085 C CA . LEU A 1 398 ? 3.233 4.456 5.425 1.00 93.88 398 LEU A CA 1
ATOM 3086 C C . LEU A 1 398 ? 3.873 5.582 4.592 1.00 93.88 398 LEU A C 1
ATOM 3088 O O . LEU A 1 398 ? 4.295 5.353 3.457 1.00 93.88 398 LEU A O 1
ATOM 3092 N N . LEU A 1 399 ? 4.025 6.792 5.142 1.00 89.94 399 LEU A N 1
ATOM 3093 C CA . LEU A 1 399 ? 4.527 7.942 4.380 1.00 89.94 399 LEU A CA 1
ATOM 3094 C C . LEU A 1 399 ? 5.960 7.717 3.853 1.00 89.94 399 LEU A C 1
ATOM 3096 O O . LEU A 1 399 ? 6.843 7.247 4.580 1.00 89.94 399 LEU A O 1
ATOM 3100 N N . LYS A 1 400 ? 6.196 8.118 2.596 1.00 85.38 400 LYS A N 1
ATOM 3101 C CA . LYS A 1 400 ? 7.448 7.939 1.830 1.00 85.38 400 LYS A CA 1
ATOM 3102 C C . LYS A 1 400 ? 7.852 6.478 1.587 1.00 85.38 400 LYS A C 1
ATOM 3104 O O . LYS A 1 400 ? 9.027 6.205 1.353 1.00 85.38 400 LYS A O 1
ATOM 3109 N N . GLY A 1 401 ? 6.906 5.546 1.668 1.00 89.44 401 GLY A N 1
ATOM 3110 C CA . GLY A 1 401 ? 7.043 4.205 1.107 1.00 89.44 401 GLY A CA 1
ATOM 3111 C C . GLY A 1 401 ? 6.283 4.063 -0.211 1.00 89.44 401 GLY A C 1
ATOM 3112 O O . GLY A 1 401 ? 5.396 4.863 -0.519 1.00 89.44 401 GLY A O 1
ATOM 3113 N N . MET A 1 402 ? 6.628 3.021 -0.964 1.00 94.19 402 MET A N 1
ATOM 3114 C CA . MET A 1 402 ? 5.712 2.335 -1.870 1.00 94.19 402 MET A CA 1
ATOM 3115 C C . MET A 1 402 ? 5.058 1.212 -1.065 1.00 94.19 402 MET A C 1
ATOM 3117 O O . MET A 1 402 ? 5.720 0.237 -0.733 1.00 94.19 402 MET A O 1
ATOM 3121 N N . VAL A 1 403 ? 3.789 1.378 -0.713 1.00 97.44 403 VAL A N 1
ATOM 3122 C CA . VAL A 1 403 ? 2.996 0.366 -0.012 1.00 97.44 403 VAL A CA 1
ATOM 3123 C C . VAL A 1 403 ? 2.490 -0.627 -1.046 1.00 97.44 403 VAL A C 1
ATOM 3125 O O . VAL A 1 403 ? 1.885 -0.212 -2.034 1.00 97.44 403 VAL A O 1
ATOM 3128 N N . LEU A 1 404 ? 2.766 -1.909 -0.835 1.00 97.69 404 LEU A N 1
ATOM 3129 C CA . LEU A 1 404 ? 2.377 -3.003 -1.715 1.00 97.69 404 LEU A CA 1
ATOM 3130 C C . LEU A 1 404 ? 1.395 -3.921 -0.996 1.00 97.69 404 LEU A C 1
ATOM 3132 O O . LEU A 1 404 ? 1.636 -4.305 0.146 1.00 97.69 404 LEU A O 1
ATOM 3136 N N . PHE A 1 405 ? 0.308 -4.276 -1.677 1.00 97.56 405 PHE A N 1
ATOM 3137 C CA . PHE A 1 405 ? -0.682 -5.220 -1.172 1.00 97.56 405 PHE A CA 1
ATOM 3138 C C . PHE A 1 405 ? -1.330 -6.032 -2.299 1.00 97.56 405 PHE A C 1
ATOM 3140 O O . PHE A 1 405 ? -1.388 -5.618 -3.460 1.00 97.56 405 PHE A O 1
ATOM 3147 N N . ASN A 1 406 ? -1.791 -7.226 -1.944 1.00 97.56 406 ASN A N 1
ATOM 3148 C CA . ASN A 1 406 ? -2.589 -8.097 -2.798 1.00 97.56 406 ASN A CA 1
ATOM 3149 C C . ASN A 1 406 ? -4.052 -7.628 -2.831 1.00 97.56 406 ASN A C 1
ATOM 3151 O O . ASN A 1 406 ? -4.530 -7.042 -1.862 1.00 97.56 406 ASN A O 1
ATOM 3155 N N . VAL A 1 407 ? -4.772 -7.926 -3.914 1.00 96.56 407 VAL A N 1
ATOM 3156 C CA . VAL A 1 407 ? -6.222 -7.700 -4.044 1.00 96.56 407 VAL A CA 1
ATOM 3157 C C . VAL A 1 407 ? -6.846 -8.975 -4.606 1.00 96.56 407 VAL A C 1
ATOM 3159 O O . VAL A 1 407 ? -6.356 -9.492 -5.608 1.00 96.56 407 VAL A O 1
ATOM 3162 N N . GLY A 1 408 ? -7.873 -9.500 -3.938 1.00 96.00 408 GLY A N 1
ATOM 3163 C CA . GLY A 1 408 ? -8.635 -10.673 -4.381 1.00 96.00 408 GLY A CA 1
ATOM 3164 C C . GLY A 1 408 ? -9.896 -10.297 -5.164 1.00 96.00 408 GLY A C 1
ATOM 3165 O O . GLY A 1 408 ? -10.086 -9.139 -5.536 1.00 96.00 408 GLY A O 1
ATOM 3166 N N . ALA A 1 409 ? -10.794 -11.258 -5.383 1.00 95.75 409 ALA A N 1
ATOM 3167 C CA . ALA A 1 409 ? -12.102 -11.014 -5.998 1.00 95.75 409 ALA A CA 1
ATOM 3168 C C . ALA A 1 409 ? -13.085 -10.267 -5.068 1.00 95.75 409 ALA A C 1
ATOM 3170 O O . ALA A 1 409 ? -14.080 -9.707 -5.533 1.00 95.75 409 ALA A O 1
ATOM 3171 N N . ASN A 1 410 ? -12.807 -10.260 -3.762 1.00 97.56 410 ASN A N 1
ATOM 3172 C CA . ASN A 1 410 ? -13.591 -9.611 -2.709 1.00 97.56 410 ASN A CA 1
ATOM 3173 C C . ASN A 1 410 ? -12.688 -9.141 -1.546 1.00 97.56 410 ASN A C 1
ATOM 3175 O O . ASN A 1 410 ? -11.467 -9.343 -1.549 1.00 97.56 410 ASN A O 1
ATOM 3179 N N . LEU A 1 411 ? -13.281 -8.489 -0.543 1.00 98.19 411 LEU A N 1
ATOM 3180 C CA . LEU A 1 411 ? -12.586 -7.951 0.625 1.00 98.19 411 LEU A CA 1
ATOM 3181 C C . LEU A 1 411 ? -12.066 -9.057 1.554 1.00 98.19 411 LEU A C 1
ATOM 3183 O O . LEU A 1 411 ? -11.005 -8.873 2.140 1.00 98.19 411 LEU A O 1
ATOM 3187 N N . PHE A 1 412 ? -12.743 -10.205 1.653 1.00 98.19 412 PHE A N 1
ATOM 3188 C CA . PHE A 1 412 ? -12.265 -11.341 2.452 1.00 98.19 412 PHE A CA 1
ATOM 3189 C C . PHE A 1 412 ? -10.945 -11.888 1.897 1.00 98.19 412 PHE A C 1
ATOM 3191 O O . PHE A 1 412 ? -9.942 -11.930 2.608 1.00 98.19 412 PHE A O 1
ATOM 3198 N N . GLU A 1 413 ? -10.903 -12.195 0.600 1.00 97.88 413 GLU A N 1
ATOM 3199 C CA . GLU A 1 413 ? -9.677 -12.605 -0.087 1.00 97.88 413 GLU A CA 1
ATOM 3200 C C . GLU A 1 413 ? -8.601 -11.513 -0.018 1.00 97.88 413 GLU A C 1
ATOM 3202 O O . GLU A 1 413 ? -7.434 -11.803 0.229 1.00 97.88 413 GLU A O 1
ATOM 3207 N N . THR A 1 414 ? -8.980 -10.242 -0.183 1.00 98.19 414 THR A N 1
ATOM 3208 C CA . THR A 1 414 ? -8.052 -9.101 -0.075 1.00 98.19 414 THR A CA 1
ATOM 3209 C C . THR A 1 414 ? -7.450 -8.976 1.327 1.00 98.19 414 THR A C 1
ATOM 3211 O O . THR A 1 414 ? -6.269 -8.656 1.452 1.00 98.19 414 THR A O 1
ATOM 3214 N N . LEU A 1 415 ? -8.212 -9.256 2.387 1.00 98.44 415 LEU A N 1
ATOM 3215 C CA . LEU A 1 415 ? -7.683 -9.324 3.748 1.00 98.44 415 LEU A CA 1
ATOM 3216 C C . LEU A 1 415 ? -6.737 -10.520 3.880 1.00 98.44 415 LEU A C 1
ATOM 3218 O O . LEU A 1 415 ? -5.561 -10.320 4.177 1.00 98.44 415 LEU A O 1
ATOM 3222 N N . LEU A 1 416 ? -7.193 -11.740 3.582 1.00 97.75 416 LEU A N 1
ATOM 3223 C CA . LEU A 1 416 ? -6.386 -12.952 3.764 1.00 97.75 416 LEU A CA 1
ATOM 3224 C C . LEU A 1 416 ? -5.085 -12.925 2.946 1.00 97.75 416 LEU A C 1
ATOM 3226 O O . LEU A 1 416 ? -4.026 -13.245 3.480 1.00 97.75 416 LEU A O 1
ATOM 3230 N N . LEU A 1 417 ? -5.095 -12.460 1.695 1.00 97.81 417 LEU A N 1
ATOM 3231 C CA . LEU A 1 417 ? -3.881 -12.359 0.871 1.00 97.81 417 LEU A CA 1
ATOM 3232 C C . LEU A 1 417 ? -2.841 -11.355 1.412 1.00 97.81 417 LEU A C 1
ATOM 3234 O O . LEU A 1 417 ? -1.701 -11.362 0.949 1.00 97.81 417 LEU A O 1
ATOM 3238 N N . ASN A 1 418 ? -3.193 -10.505 2.381 1.00 98.38 418 ASN A N 1
ATOM 3239 C CA . ASN A 1 418 ? -2.265 -9.619 3.099 1.00 98.38 418 ASN A CA 1
ATOM 3240 C C . ASN A 1 418 ? -2.090 -9.992 4.586 1.00 98.38 41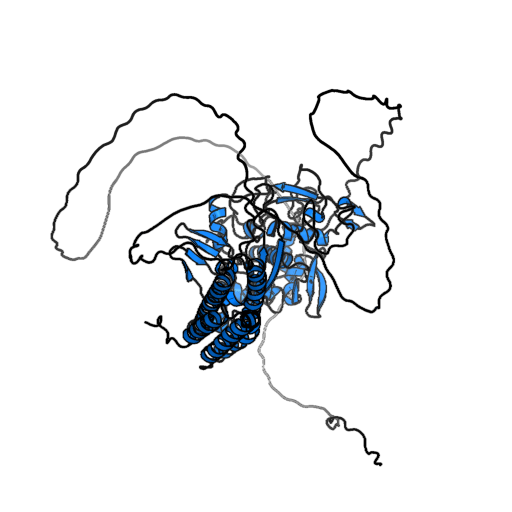8 ASN A C 1
ATOM 3242 O O . ASN A 1 418 ? -1.258 -9.403 5.278 1.00 98.38 418 ASN A O 1
ATOM 3246 N N . LEU A 1 419 ? -2.838 -10.990 5.061 1.00 97.75 419 LEU A N 1
ATOM 3247 C CA . LEU A 1 419 ? -2.800 -11.553 6.406 1.00 97.75 419 LEU A CA 1
ATOM 3248 C C . LEU A 1 419 ? -1.605 -12.512 6.528 1.00 97.75 419 LEU A C 1
ATOM 3250 O O . LEU A 1 419 ? -1.747 -13.732 6.477 1.00 97.75 419 LEU A O 1
ATOM 3254 N N . VAL A 1 420 ? -0.401 -11.945 6.619 1.00 96.56 420 VAL A N 1
ATOM 3255 C CA . VAL A 1 420 ? 0.849 -12.710 6.774 1.00 96.56 420 VAL A CA 1
ATOM 3256 C C . VAL A 1 420 ? 0.880 -13.496 8.092 1.00 96.56 420 VAL A C 1
ATOM 3258 O O . VAL A 1 420 ? 0.049 -13.280 8.972 1.00 96.56 420 VAL A O 1
ATOM 3261 N N . ARG A 1 421 ? 1.870 -14.381 8.278 1.00 96.56 421 ARG A N 1
ATOM 3262 C CA . ARG A 1 421 ? 2.092 -15.015 9.588 1.00 96.56 421 ARG A CA 1
ATOM 3263 C C . ARG A 1 421 ? 2.212 -13.953 10.692 1.00 96.56 421 ARG A C 1
ATOM 3265 O O . ARG A 1 421 ? 2.987 -13.008 10.555 1.00 96.56 421 ARG A O 1
ATOM 3272 N N . TYR A 1 422 ? 1.508 -14.171 11.794 1.00 97.38 422 TYR A N 1
ATOM 3273 C CA . TYR A 1 422 ? 1.538 -13.356 13.006 1.00 97.38 422 TYR A CA 1
ATOM 3274 C C . TYR A 1 422 ? 1.768 -14.272 14.212 1.00 97.38 422 TYR A C 1
ATOM 3276 O O . TYR A 1 422 ? 1.089 -15.286 14.368 1.00 97.38 422 TYR A O 1
ATOM 3284 N N . ASP A 1 423 ? 2.790 -13.966 15.011 1.00 95.94 423 ASP A N 1
ATOM 3285 C CA . ASP A 1 423 ? 3.228 -14.797 16.133 1.00 95.94 423 ASP A CA 1
ATOM 3286 C C . ASP A 1 423 ? 4.012 -13.952 17.165 1.00 95.94 423 ASP A C 1
ATOM 3288 O O . ASP A 1 423 ? 5.247 -13.912 17.116 1.00 95.94 423 ASP A O 1
ATOM 3292 N N . PRO A 1 424 ? 3.329 -13.261 18.104 1.00 92.12 424 PRO A N 1
ATOM 3293 C CA . PRO A 1 424 ? 3.972 -12.365 19.079 1.00 92.12 424 PRO A CA 1
ATOM 3294 C C . PRO A 1 424 ? 4.985 -13.059 19.994 1.00 92.12 424 PRO A C 1
ATOM 3296 O O . PRO A 1 424 ? 6.011 -12.485 20.347 1.00 92.12 424 PRO A O 1
ATOM 3299 N N . ALA A 1 425 ? 4.742 -14.326 20.341 1.00 92.19 425 ALA A N 1
ATOM 3300 C CA . ALA A 1 425 ? 5.672 -15.131 21.135 1.00 92.19 425 ALA A CA 1
ATOM 3301 C C . ALA A 1 425 ? 6.968 -15.465 20.369 1.00 92.19 425 ALA A C 1
ATOM 3303 O O . ALA A 1 425 ? 7.996 -15.739 20.987 1.00 92.19 425 ALA A O 1
ATOM 3304 N N . GLY A 1 426 ? 6.919 -15.430 19.033 1.00 92.31 426 GLY A N 1
ATOM 3305 C CA . GLY A 1 426 ? 8.067 -15.545 18.136 1.00 92.31 426 GLY A CA 1
ATOM 3306 C C . GLY A 1 426 ? 8.596 -14.205 17.608 1.00 92.31 426 GLY A C 1
ATOM 3307 O O . GLY A 1 426 ? 9.424 -14.231 16.698 1.00 92.31 426 GLY A O 1
ATOM 3308 N N . GLU A 1 427 ? 8.120 -13.063 18.127 1.00 92.44 427 GLU A N 1
ATOM 3309 C CA . GLU A 1 427 ? 8.482 -11.706 17.673 1.00 92.44 427 GLU A CA 1
ATOM 3310 C C . GLU A 1 427 ? 8.322 -11.502 16.145 1.00 92.44 427 GLU A C 1
ATOM 3312 O O . GLU A 1 427 ? 9.160 -10.885 15.476 1.00 92.44 427 GLU A O 1
ATOM 3317 N N . PHE A 1 428 ? 7.247 -12.061 15.566 1.00 93.00 428 PHE A N 1
ATOM 3318 C CA . PHE A 1 428 ? 7.007 -12.073 14.119 1.00 93.00 428 PHE A CA 1
ATOM 3319 C C . PHE A 1 428 ? 5.635 -11.475 13.734 1.00 93.00 428 PHE A C 1
ATOM 3321 O O . PHE A 1 428 ? 4.626 -11.841 14.339 1.00 93.00 428 PHE A O 1
ATOM 3328 N N . PRO A 1 429 ? 5.547 -10.605 12.701 1.00 94.75 429 PRO A N 1
ATOM 3329 C CA . PRO A 1 429 ? 6.623 -10.152 11.801 1.00 94.75 429 PRO A CA 1
ATOM 3330 C C . PRO A 1 429 ? 7.534 -9.061 12.396 1.00 94.75 429 PRO A C 1
ATOM 3332 O O . PRO A 1 429 ? 8.516 -8.662 11.763 1.00 94.75 429 PRO A O 1
ATOM 3335 N N . MET A 1 430 ? 7.216 -8.571 13.596 1.00 94.56 430 MET A N 1
ATOM 3336 C CA . MET A 1 430 ? 7.853 -7.421 14.232 1.00 94.56 430 MET A CA 1
ATOM 3337 C C . MET A 1 430 ? 8.188 -7.717 15.707 1.00 94.56 430 MET A C 1
ATOM 3339 O O . MET A 1 430 ? 7.380 -8.367 16.366 1.00 94.56 430 MET A O 1
ATOM 3343 N N . PRO A 1 431 ? 9.327 -7.218 16.236 1.00 92.88 431 PRO A N 1
ATOM 3344 C CA . PRO A 1 431 ? 9.675 -7.339 17.652 1.00 92.88 431 PRO A CA 1
ATOM 3345 C C . PRO A 1 431 ? 8.624 -6.765 18.600 1.00 92.88 431 PRO A C 1
ATOM 3347 O O . PRO A 1 431 ? 8.026 -5.728 18.306 1.00 92.88 431 PRO A O 1
ATOM 3350 N N . GLY A 1 432 ? 8.482 -7.408 19.758 1.00 90.81 432 GLY A N 1
ATOM 3351 C CA . GLY A 1 432 ? 7.447 -7.120 20.752 1.00 90.81 432 GLY A CA 1
ATOM 3352 C C . GLY A 1 432 ? 6.450 -8.274 20.915 1.00 90.81 432 GLY A C 1
ATOM 3353 O O . GLY A 1 432 ? 6.177 -9.007 19.966 1.00 90.81 432 GLY A O 1
ATOM 3354 N N . SER A 1 433 ? 5.959 -8.467 22.143 1.00 88.12 433 SER A N 1
ATOM 3355 C CA . SER A 1 433 ? 5.142 -9.628 22.530 1.00 88.12 433 SER A CA 1
ATOM 3356 C C . SER A 1 433 ? 3.944 -9.324 23.445 1.00 88.12 433 SER A C 1
ATOM 3358 O O . SER A 1 433 ? 3.102 -10.201 23.619 1.00 88.12 433 SER A O 1
ATOM 3360 N N . ASP A 1 434 ? 3.810 -8.098 23.973 1.00 92.38 434 ASP A N 1
ATOM 3361 C CA . ASP A 1 434 ? 2.565 -7.589 24.590 1.00 92.38 434 ASP A CA 1
ATOM 3362 C C . ASP A 1 434 ? 1.804 -6.741 23.554 1.00 92.38 434 ASP A C 1
ATOM 3364 O O . ASP A 1 434 ? 1.512 -5.556 23.741 1.00 92.38 434 ASP A O 1
ATOM 3368 N N . ASP A 1 435 ? 1.598 -7.345 22.383 1.00 96.00 435 ASP A N 1
ATOM 3369 C CA . ASP A 1 435 ? 1.107 -6.661 21.195 1.00 96.00 435 ASP A CA 1
ATOM 3370 C C . ASP A 1 435 ? -0.402 -6.431 21.266 1.00 96.00 435 ASP A C 1
ATOM 3372 O O . ASP A 1 435 ? -1.186 -7.355 21.486 1.00 96.00 435 ASP A O 1
ATOM 3376 N N . ARG A 1 436 ? -0.813 -5.176 21.085 1.00 95.38 436 ARG A N 1
ATOM 3377 C CA . ARG A 1 436 ? -2.208 -4.739 21.194 1.00 95.38 436 ARG A CA 1
ATOM 3378 C C . ARG A 1 436 ? -2.454 -3.588 20.223 1.00 95.38 436 ARG A C 1
ATOM 3380 O O . ARG A 1 436 ? -1.631 -2.674 20.171 1.00 95.38 436 ARG A O 1
ATOM 3387 N N . PRO A 1 437 ? -3.574 -3.558 19.487 1.00 96.69 437 PRO A N 1
ATOM 3388 C CA . PRO A 1 437 ? -3.907 -2.412 18.653 1.00 96.69 437 PRO A CA 1
ATOM 3389 C C . PRO A 1 437 ? -4.240 -1.185 19.510 1.00 96.69 437 PRO A C 1
ATOM 3391 O O . PRO A 1 437 ? -4.614 -1.301 20.673 1.00 96.69 437 PRO A O 1
ATOM 3394 N N . ALA A 1 438 ? -4.148 0.010 18.932 1.00 96.06 438 ALA A N 1
ATOM 3395 C CA . ALA A 1 438 ? -4.178 1.267 19.678 1.00 96.06 438 ALA A CA 1
ATOM 3396 C C . ALA A 1 438 ? -5.504 1.605 20.393 1.00 96.06 438 ALA A C 1
ATOM 3398 O O . ALA A 1 438 ? -5.508 2.534 21.197 1.00 96.06 438 ALA A O 1
ATOM 3399 N N . TRP A 1 439 ? -6.603 0.882 20.142 1.00 95.19 439 TRP A N 1
ATOM 3400 C CA . TRP A 1 439 ? -7.822 0.970 20.963 1.00 95.19 439 TRP A CA 1
ATOM 3401 C C . TRP A 1 439 ? -7.738 0.123 22.243 1.00 95.19 439 TRP A C 1
ATOM 3403 O O . TRP A 1 439 ? -8.275 0.544 23.257 1.00 95.19 439 TRP A O 1
ATOM 3413 N N . ASP A 1 440 ? -6.984 -0.980 22.268 1.00 94.00 440 ASP A N 1
ATOM 3414 C CA . ASP A 1 440 ? -6.764 -1.842 23.452 1.00 94.00 440 ASP A CA 1
ATOM 3415 C C . ASP A 1 440 ? -5.695 -1.287 24.420 1.00 94.00 440 ASP A C 1
ATOM 3417 O O . ASP A 1 440 ? -5.214 -1.978 25.324 1.00 94.00 440 ASP A O 1
ATOM 3421 N N . ARG A 1 441 ? -5.269 -0.039 24.203 1.00 91.81 441 ARG A N 1
ATOM 3422 C CA . ARG A 1 441 ? -4.167 0.625 24.907 1.00 91.81 441 ARG A CA 1
ATOM 3423 C C . ARG A 1 441 ? -4.675 1.851 25.666 1.00 91.81 441 ARG A C 1
ATOM 3425 O O . ARG A 1 441 ? -5.781 2.341 25.439 1.00 91.81 441 ARG A O 1
ATOM 3432 N N . GLU A 1 442 ? -3.854 2.357 26.578 1.00 88.50 442 GLU A N 1
ATOM 3433 C CA . GLU A 1 442 ? -4.082 3.679 27.165 1.00 88.50 442 GLU A CA 1
ATOM 3434 C C . GLU A 1 442 ? -3.822 4.791 26.144 1.00 88.50 442 GLU A C 1
ATOM 3436 O O . GLU A 1 442 ? -2.991 4.645 25.242 1.00 88.50 442 GLU A O 1
ATOM 3441 N N . ALA A 1 443 ? -4.524 5.918 26.295 1.00 85.50 443 ALA A N 1
ATOM 3442 C CA . ALA A 1 443 ? -4.465 7.014 25.330 1.00 85.50 443 ALA A CA 1
ATOM 3443 C C . ALA A 1 443 ? -3.020 7.546 25.156 1.00 85.50 443 ALA A C 1
ATOM 3445 O O . ALA A 1 443 ? -2.325 7.794 26.149 1.00 85.50 443 ALA A O 1
ATOM 3446 N N . PRO A 1 444 ? -2.543 7.771 23.913 1.00 86.62 444 PRO A N 1
ATOM 3447 C CA . PRO A 1 444 ? -1.130 8.034 23.641 1.00 86.62 444 PRO A CA 1
ATOM 3448 C C . PRO A 1 444 ? -0.602 9.279 24.362 1.00 86.62 444 PRO A C 1
ATOM 3450 O O . PRO A 1 444 ? -1.176 10.371 24.279 1.00 86.62 444 PRO A O 1
ATOM 3453 N N . VAL A 1 445 ? 0.541 9.132 25.036 1.00 88.06 445 VAL A N 1
ATOM 3454 C CA . VAL A 1 445 ? 1.181 10.202 25.818 1.00 88.06 445 VAL A CA 1
ATOM 3455 C C . VAL A 1 445 ? 1.970 11.143 24.901 1.00 88.06 445 VAL A C 1
ATOM 3457 O O . VAL A 1 445 ? 2.762 10.710 24.062 1.00 88.06 445 VAL A O 1
ATOM 3460 N N . ALA A 1 446 ? 1.772 12.454 25.067 1.00 89.69 446 ALA A N 1
ATOM 3461 C CA . ALA A 1 446 ? 2.284 13.472 24.150 1.00 89.69 446 ALA A CA 1
ATOM 3462 C C . ALA A 1 446 ? 3.814 13.460 24.006 1.00 89.69 446 ALA A C 1
ATOM 3464 O O . ALA A 1 446 ? 4.549 13.862 24.906 1.00 89.69 446 ALA A O 1
ATOM 3465 N N . GLY A 1 447 ? 4.300 13.030 22.837 1.00 88.06 447 GLY A N 1
ATOM 3466 C CA . GLY A 1 447 ? 5.729 12.964 22.533 1.00 88.06 447 GLY A CA 1
ATOM 3467 C C . GLY A 1 447 ? 6.509 11.866 23.266 1.00 88.06 447 GLY A C 1
ATOM 3468 O O . GLY A 1 447 ? 7.739 11.913 23.227 1.00 88.06 447 GLY A O 1
ATOM 3469 N N . ARG A 1 448 ? 5.843 10.893 23.911 1.00 93.00 448 ARG A N 1
ATOM 3470 C CA . ARG A 1 448 ? 6.504 9.725 24.525 1.00 93.00 448 ARG A CA 1
ATOM 3471 C C . ARG A 1 448 ? 7.325 8.976 23.476 1.00 93.00 448 ARG A C 1
ATOM 3473 O O . ARG A 1 448 ? 6.847 8.745 22.368 1.00 93.00 448 ARG A O 1
ATOM 3480 N N . VAL A 1 449 ? 8.554 8.608 23.837 1.00 95.38 449 VAL A N 1
ATOM 3481 C CA . VAL A 1 449 ? 9.462 7.831 22.985 1.00 95.38 449 VAL A CA 1
ATOM 3482 C C . VAL A 1 449 ? 9.411 6.364 23.412 1.00 95.38 449 VAL A C 1
ATOM 3484 O O . VAL A 1 449 ? 9.675 6.074 24.578 1.00 95.38 449 VAL A O 1
ATOM 3487 N N . ARG A 1 450 ? 9.057 5.460 22.493 1.00 94.56 450 ARG A N 1
ATOM 3488 C CA . ARG A 1 450 ? 9.034 3.998 22.689 1.00 94.56 450 ARG A CA 1
ATOM 3489 C C . ARG A 1 450 ? 9.048 3.263 21.336 1.00 94.56 450 ARG A C 1
ATOM 3491 O O . ARG A 1 450 ? 8.591 3.849 20.353 1.00 94.56 450 ARG A O 1
ATOM 3498 N N . PRO A 1 451 ? 9.485 1.998 21.260 1.00 95.06 451 PRO A N 1
ATOM 3499 C CA . PRO A 1 451 ? 9.118 1.133 20.143 1.00 95.06 451 PRO A CA 1
ATOM 3500 C C . PRO A 1 451 ? 7.625 0.760 20.234 1.00 95.06 451 PRO A C 1
ATOM 3502 O O . PRO A 1 451 ? 7.032 0.861 21.316 1.00 95.06 451 PRO A O 1
ATOM 3505 N N . PRO A 1 452 ? 7.010 0.288 19.137 1.00 95.50 452 PRO A N 1
ATOM 3506 C CA . PRO A 1 452 ? 5.829 -0.558 19.219 1.00 95.50 452 PRO A CA 1
ATOM 3507 C C . PRO A 1 452 ? 6.062 -1.760 20.137 1.00 95.50 452 PRO A C 1
ATOM 3509 O O . PRO A 1 452 ? 7.174 -2.275 20.229 1.00 95.50 452 PRO A O 1
ATOM 3512 N N . GLU A 1 453 ? 5.002 -2.204 20.801 1.00 95.38 453 GLU A N 1
ATOM 3513 C CA . GLU A 1 453 ? 4.998 -3.422 21.623 1.00 95.38 453 GLU A CA 1
ATOM 3514 C C . GLU A 1 453 ? 4.618 -4.673 20.803 1.00 95.38 453 GLU A C 1
ATOM 3516 O O . GLU A 1 453 ? 4.620 -5.780 21.336 1.00 95.38 453 GLU A O 1
ATOM 3521 N N . GLY A 1 454 ? 4.408 -4.491 19.491 1.00 96.56 454 GLY A N 1
ATOM 3522 C CA . GLY A 1 454 ? 4.393 -5.521 18.454 1.00 96.56 454 GLY A CA 1
ATOM 3523 C C . GLY A 1 454 ? 3.899 -4.986 17.099 1.00 96.56 454 GLY A C 1
ATOM 3524 O O . GLY A 1 454 ? 4.031 -3.797 16.786 1.00 96.56 454 GLY A O 1
ATOM 3525 N N . TYR A 1 455 ? 3.344 -5.872 16.273 1.00 97.94 455 TYR A N 1
ATOM 3526 C CA . TYR A 1 455 ? 2.828 -5.582 14.937 1.00 97.94 455 TYR A CA 1
ATOM 3527 C C . TYR A 1 455 ? 1.455 -4.886 14.933 1.00 97.94 455 TYR A C 1
ATOM 3529 O O . TYR A 1 455 ? 1.271 -3.973 14.132 1.00 97.94 455 TYR A O 1
ATOM 3537 N N . LEU A 1 456 ? 0.507 -5.231 15.810 1.00 98.12 456 LEU A N 1
ATOM 3538 C CA . LEU A 1 456 ? -0.823 -4.597 15.871 1.00 98.12 456 LEU A CA 1
ATOM 3539 C C . LEU A 1 456 ? -0.726 -3.130 16.311 1.00 98.12 456 LEU A C 1
ATOM 3541 O O . LEU A 1 456 ? -1.329 -2.243 15.695 1.00 98.12 456 LEU A O 1
ATOM 3545 N N . ASP A 1 457 ? 0.098 -2.858 17.322 1.00 97.62 457 ASP A N 1
ATOM 3546 C CA . ASP A 1 457 ? 0.455 -1.506 17.775 1.00 97.62 457 ASP A CA 1
ATOM 3547 C C . ASP A 1 457 ? 1.149 -0.700 16.655 1.00 97.62 457 ASP A C 1
ATOM 3549 O O . ASP A 1 457 ? 0.913 0.495 16.481 1.00 97.62 457 ASP A O 1
ATOM 3553 N N . TYR A 1 458 ? 1.946 -1.358 15.805 1.00 97.56 458 TYR A N 1
ATOM 3554 C CA . TYR A 1 458 ? 2.565 -0.740 14.626 1.00 97.56 458 TYR A CA 1
ATOM 3555 C C . TYR A 1 458 ? 1.603 -0.533 13.436 1.00 97.56 458 TYR A C 1
ATOM 3557 O O . TYR A 1 458 ? 1.711 0.459 12.699 1.00 97.56 458 TYR A O 1
ATOM 3565 N N . LEU A 1 459 ? 0.645 -1.439 13.222 1.00 97.88 459 LEU A N 1
ATOM 3566 C CA . LEU A 1 459 ? -0.413 -1.286 12.222 1.00 97.88 459 LEU A CA 1
ATOM 3567 C C . LEU A 1 459 ? -1.295 -0.073 12.539 1.00 97.88 459 LEU A C 1
ATOM 3569 O O . LEU A 1 459 ? -1.667 0.655 11.619 1.00 97.88 459 LEU A O 1
ATOM 3573 N N . THR A 1 460 ? -1.549 0.165 13.829 1.00 97.44 460 THR A N 1
ATOM 3574 C CA . THR A 1 460 ? -2.489 1.166 14.365 1.00 97.44 460 THR A CA 1
ATOM 3575 C C . THR A 1 460 ? -1.812 2.380 15.024 1.00 97.44 460 THR A C 1
ATOM 3577 O O . THR A 1 460 ? -2.474 3.186 15.681 1.00 97.44 460 THR A O 1
ATOM 3580 N N . TRP A 1 461 ? -0.496 2.532 14.836 1.00 96.25 461 TRP A N 1
ATOM 3581 C CA . TRP A 1 461 ? 0.340 3.521 15.524 1.00 96.25 461 TRP A CA 1
ATOM 3582 C C . TRP A 1 461 ? -0.188 4.957 15.413 1.00 96.25 461 TRP A C 1
ATOM 3584 O O . TRP A 1 461 ? -0.465 5.436 14.313 1.00 96.25 461 TRP A O 1
ATOM 3594 N N . GLN A 1 462 ? -0.217 5.685 16.536 1.00 93.94 462 GLN A N 1
ATOM 3595 C CA . GLN A 1 462 ? -0.706 7.067 16.611 1.00 93.94 462 GLN A CA 1
ATOM 3596 C C . GLN A 1 462 ? 0.448 8.095 16.706 1.00 93.94 462 GLN A C 1
ATOM 3598 O O . GLN A 1 462 ? 0.844 8.508 17.803 1.00 93.94 462 GLN A O 1
ATOM 3603 N N . PRO A 1 463 ? 1.005 8.590 15.577 1.00 91.81 463 PRO A N 1
ATOM 3604 C CA . PRO A 1 463 ? 2.089 9.575 15.593 1.00 91.81 463 PRO A CA 1
ATOM 3605 C C . PRO A 1 463 ? 1.596 10.990 15.949 1.00 91.81 463 PRO A C 1
ATOM 3607 O O . PRO A 1 463 ? 2.404 11.908 16.143 1.00 91.81 463 PRO A O 1
ATOM 3610 N N . ARG A 1 464 ? 0.279 11.219 16.007 1.00 89.69 464 ARG A N 1
ATOM 3611 C CA . ARG A 1 464 ? -0.362 12.455 16.482 1.00 89.69 464 ARG A CA 1
ATOM 3612 C C . ARG A 1 464 ? -1.342 12.126 17.598 1.00 89.69 464 ARG A C 1
ATOM 3614 O O . ARG A 1 464 ? -1.932 11.057 17.596 1.00 89.69 464 ARG A O 1
ATOM 3621 N N . ARG A 1 465 ? -1.558 13.085 18.496 1.00 92.44 465 ARG A N 1
ATOM 3622 C CA . ARG A 1 465 ? -2.777 13.132 19.311 1.00 92.44 465 ARG A CA 1
ATOM 3623 C C . ARG A 1 465 ? -3.753 14.006 18.547 1.00 92.44 465 ARG A C 1
ATOM 3625 O O . ARG A 1 465 ? -3.392 15.127 18.182 1.00 92.44 465 ARG A O 1
ATOM 3632 N N . VAL A 1 466 ? -4.932 13.484 18.251 1.00 93.00 466 VAL A N 1
ATOM 3633 C CA . VAL A 1 466 ? -6.006 14.214 17.572 1.00 93.00 466 VAL A CA 1
ATOM 3634 C C . VAL A 1 466 ? -7.202 14.232 18.509 1.00 93.00 466 VAL A C 1
ATOM 3636 O O . VAL A 1 466 ? -7.462 13.241 19.184 1.00 93.00 466 VAL A O 1
ATOM 3639 N N . GLN A 1 467 ? -7.908 15.356 18.548 1.00 95.12 467 GLN A N 1
ATOM 3640 C CA . GLN A 1 467 ? -9.215 15.469 19.183 1.00 95.12 467 GLN A CA 1
ATOM 3641 C C . GLN A 1 467 ? -10.166 16.121 18.184 1.00 95.12 467 GLN A C 1
ATOM 3643 O O . GLN A 1 467 ? -9.906 17.241 17.728 1.00 95.12 467 GLN A O 1
ATOM 3648 N N . LEU A 1 468 ? -11.245 15.430 17.829 1.00 95.38 468 LEU A N 1
ATOM 3649 C CA . LEU A 1 468 ? -12.331 15.995 17.039 1.00 95.38 468 LEU A CA 1
ATOM 3650 C C . LEU A 1 468 ? -13.214 16.872 17.938 1.00 95.38 468 LEU A C 1
ATOM 3652 O O . LEU A 1 468 ? -13.376 16.598 19.125 1.00 95.38 468 LEU A O 1
ATOM 3656 N N . ILE A 1 469 ? -13.767 17.958 17.394 1.00 94.12 469 ILE A N 1
ATOM 3657 C CA . ILE A 1 469 ? -14.719 18.817 18.111 1.00 94.12 469 ILE A CA 1
ATOM 3658 C C . ILE A 1 469 ? -16.072 18.711 17.398 1.00 94.12 469 ILE A C 1
ATOM 3660 O O . ILE A 1 469 ? -16.295 19.445 16.428 1.00 94.12 469 ILE A O 1
ATOM 3664 N N . PRO A 1 470 ? -16.965 17.802 17.834 1.00 94.50 470 PRO A N 1
ATOM 3665 C CA . PRO A 1 470 ? -18.276 17.659 17.225 1.00 94.50 470 PRO A CA 1
ATOM 3666 C C . PRO A 1 470 ? -19.144 18.901 17.452 1.00 94.50 470 PRO A C 1
ATOM 3668 O O . PRO A 1 470 ? -19.099 19.568 18.489 1.00 94.50 470 PRO A O 1
ATOM 3671 N N . ALA A 1 471 ? -19.978 19.179 16.460 1.00 91.81 471 ALA A N 1
ATOM 3672 C CA . ALA A 1 471 ? -21.115 20.079 16.521 1.00 91.81 471 ALA A CA 1
ATOM 3673 C C . ALA A 1 471 ? -22.328 19.370 15.903 1.00 91.81 471 ALA A C 1
ATOM 3675 O O . ALA A 1 471 ? -22.168 18.420 15.136 1.00 91.81 471 ALA A O 1
ATOM 3676 N N . GLN A 1 472 ? -23.538 19.842 16.203 1.00 89.62 472 GLN A N 1
ATOM 3677 C CA . GLN A 1 472 ? -24.729 19.436 15.458 1.00 89.62 472 GLN A CA 1
ATOM 3678 C C . GLN A 1 472 ? -25.213 20.568 14.555 1.00 89.62 472 GLN A C 1
ATOM 3680 O O . GLN A 1 472 ? -25.327 21.715 14.988 1.00 89.62 472 GLN A O 1
ATOM 3685 N N . VAL A 1 473 ? -25.504 20.217 13.304 1.00 87.00 473 VAL A N 1
ATOM 3686 C CA . VAL A 1 473 ? -26.109 21.079 12.281 1.00 87.00 473 VAL A CA 1
ATOM 3687 C C . VAL A 1 473 ? -27.231 20.274 11.635 1.00 87.00 473 VAL A C 1
ATOM 3689 O O . VAL A 1 473 ? -27.014 19.133 11.237 1.00 87.00 473 VAL A O 1
ATOM 3692 N N . ASP A 1 474 ? -28.444 20.827 11.604 1.00 86.56 474 ASP A N 1
ATOM 3693 C CA . ASP A 1 474 ? -29.647 20.192 11.038 1.00 86.56 474 ASP A CA 1
ATOM 3694 C C . ASP A 1 474 ? -29.885 18.739 11.509 1.00 86.56 474 ASP A C 1
ATOM 3696 O O . ASP A 1 474 ? -30.288 17.858 10.749 1.00 86.56 474 ASP A O 1
ATOM 3700 N N . GLY A 1 475 ? -29.601 18.480 12.793 1.00 84.94 475 GLY A N 1
ATOM 3701 C CA . GLY A 1 475 ? -29.741 17.167 13.435 1.00 84.94 475 GLY A CA 1
ATOM 3702 C C . GLY A 1 475 ? -28.624 16.160 13.129 1.00 84.94 475 GLY A C 1
ATOM 3703 O O . GLY A 1 475 ? -28.680 15.038 13.622 1.00 84.94 475 GLY A O 1
ATOM 3704 N N . ARG A 1 476 ? -27.604 16.536 12.349 1.00 88.69 476 ARG A N 1
ATOM 3705 C CA . ARG A 1 476 ? -26.454 15.687 11.993 1.00 88.69 476 ARG A CA 1
ATOM 3706 C C . ARG A 1 476 ? -25.212 16.089 12.779 1.00 88.69 476 ARG A C 1
ATOM 3708 O O . ARG A 1 476 ? -24.981 17.278 12.994 1.00 88.69 476 ARG A O 1
ATOM 3715 N N . ILE A 1 477 ? -24.394 15.110 13.165 1.00 93.19 477 ILE A N 1
ATOM 3716 C CA . ILE A 1 477 ? -23.082 15.364 13.772 1.00 93.19 477 ILE A CA 1
ATOM 3717 C C . ILE A 1 477 ? -22.087 15.726 12.666 1.00 93.19 477 ILE A C 1
ATOM 3719 O O . ILE A 1 477 ? -21.927 14.986 11.694 1.00 93.19 477 ILE A O 1
ATOM 3723 N N . VAL A 1 478 ? -21.413 16.863 12.830 1.00 94.06 478 VAL A N 1
ATOM 3724 C CA . VAL A 1 478 ? -20.378 17.362 11.919 1.00 94.06 478 VAL A CA 1
ATOM 3725 C C . VAL A 1 478 ? -19.168 17.881 12.695 1.00 94.06 478 VAL A C 1
ATOM 3727 O O . VAL A 1 478 ? -19.287 18.332 13.834 1.00 94.06 478 VAL A O 1
ATOM 3730 N N . VAL A 1 479 ? -17.996 17.865 12.066 1.00 93.69 479 VAL A N 1
ATOM 3731 C CA . VAL A 1 479 ? -16.737 18.357 12.631 1.00 93.69 479 VAL A CA 1
ATOM 3732 C C . VAL A 1 479 ? -16.133 19.385 11.676 1.00 93.69 479 VAL A C 1
ATOM 3734 O O . VAL A 1 479 ? -15.624 19.037 10.613 1.00 93.69 479 VAL A O 1
ATOM 3737 N N . SER A 1 480 ? -16.165 20.663 12.061 1.00 91.19 480 SER A N 1
ATOM 3738 C CA . SER A 1 480 ? -15.406 21.731 11.381 1.00 91.19 480 SER A CA 1
ATOM 3739 C C . SER A 1 480 ? -14.106 22.097 12.086 1.00 91.19 480 SER A C 1
ATOM 3741 O O . SER A 1 480 ? -13.281 22.830 11.539 1.00 91.19 480 SER A O 1
ATOM 3743 N N . ARG A 1 481 ? -13.889 21.589 13.306 1.00 91.88 481 ARG A N 1
ATOM 3744 C CA . ARG A 1 481 ? -12.729 21.931 14.131 1.00 91.88 481 ARG A CA 1
ATOM 3745 C C . ARG A 1 481 ? -12.130 20.716 14.819 1.00 91.88 481 ARG A C 1
ATOM 3747 O O . ARG A 1 481 ? -12.836 19.818 15.263 1.00 91.88 481 ARG A O 1
ATOM 3754 N N . ILE A 1 482 ? -10.811 20.731 14.932 1.00 93.50 482 ILE A N 1
ATOM 3755 C CA . ILE A 1 482 ? -10.001 19.700 15.581 1.00 93.50 482 ILE A CA 1
ATOM 3756 C C . ILE A 1 482 ? -8.951 20.354 16.480 1.00 93.50 482 ILE A C 1
ATOM 3758 O O . ILE A 1 482 ? -8.680 21.553 16.378 1.00 93.50 482 ILE A O 1
ATOM 3762 N N . ARG A 1 483 ? -8.294 19.562 17.321 1.00 92.38 483 ARG A N 1
ATOM 3763 C CA . ARG A 1 483 ? -6.989 19.899 17.901 1.00 92.38 483 ARG A CA 1
ATOM 3764 C C . ARG A 1 483 ? -5.982 18.815 17.530 1.00 92.38 483 ARG A C 1
ATOM 3766 O O . ARG A 1 483 ? -6.351 17.649 17.408 1.00 92.38 483 ARG A O 1
ATOM 3773 N N . VAL A 1 484 ? -4.716 19.195 17.343 1.00 89.19 484 VAL A N 1
ATOM 3774 C CA . VAL A 1 484 ? -3.647 18.268 16.930 1.00 89.19 484 VAL A CA 1
ATOM 3775 C C . VAL A 1 484 ? -2.355 18.537 17.702 1.00 89.19 484 VAL A C 1
ATOM 3777 O O . VAL A 1 484 ? -1.845 19.657 17.716 1.00 89.19 484 VAL A O 1
ATOM 3780 N N . GLU A 1 485 ? -1.796 17.481 18.283 1.00 89.38 485 GLU A N 1
ATOM 3781 C CA . GLU A 1 485 ? -0.586 17.473 19.110 1.00 89.38 485 GLU A CA 1
ATOM 3782 C C . GLU A 1 485 ? 0.413 16.386 18.659 1.00 89.38 485 GLU A C 1
ATOM 3784 O O . GLU A 1 485 ? 0.152 15.594 17.746 1.00 89.38 485 GLU A O 1
ATOM 3789 N N . ARG A 1 486 ? 1.590 16.335 19.301 1.00 89.38 486 ARG A N 1
ATOM 3790 C CA . ARG A 1 486 ? 2.552 15.236 19.104 1.00 89.38 486 ARG A CA 1
ATOM 3791 C C . ARG A 1 486 ? 1.983 13.945 19.699 1.00 89.38 486 ARG A C 1
ATOM 3793 O O . ARG A 1 486 ? 1.649 13.938 20.877 1.00 89.38 486 ARG A O 1
ATOM 3800 N N . GLY A 1 487 ? 1.917 12.874 18.913 1.00 91.25 487 GLY A N 1
ATOM 3801 C CA . GLY A 1 487 ? 1.664 11.519 19.414 1.00 91.25 487 GLY A CA 1
ATOM 3802 C C . GLY A 1 487 ? 2.950 10.843 19.863 1.00 91.25 487 GLY A C 1
ATOM 3803 O O . GLY A 1 487 ? 3.964 11.511 20.098 1.00 91.25 487 GLY A O 1
ATOM 3804 N N . GLU A 1 488 ? 2.921 9.521 19.948 1.00 92.31 488 GLU A N 1
ATOM 3805 C CA . GLU A 1 488 ? 4.091 8.737 20.334 1.00 92.31 488 GLU A CA 1
ATOM 3806 C C . GLU A 1 488 ? 5.134 8.708 19.205 1.00 92.31 488 GLU A C 1
ATOM 3808 O O . GLU A 1 488 ? 4.828 8.884 18.019 1.00 92.31 488 GLU A O 1
ATOM 3813 N N . GLN A 1 489 ? 6.399 8.577 19.595 1.00 93.50 489 GLN A N 1
ATOM 3814 C CA . GLN A 1 489 ? 7.565 8.598 18.720 1.00 93.50 489 GLN A CA 1
ATOM 3815 C C . GLN A 1 489 ? 8.336 7.284 18.875 1.00 93.50 489 GLN A C 1
ATOM 3817 O O . GLN A 1 489 ? 8.601 6.859 19.995 1.00 93.50 489 GLN A O 1
ATOM 3822 N N . PHE A 1 490 ? 8.764 6.686 17.769 1.00 94.44 490 PHE A N 1
ATOM 3823 C CA . PHE A 1 490 ? 9.740 5.604 17.767 1.00 94.44 490 PHE A CA 1
ATOM 3824 C C . PHE A 1 490 ? 11.056 6.075 18.395 1.00 94.44 490 PHE A C 1
ATOM 3826 O O . PHE A 1 490 ? 11.536 7.175 18.089 1.00 94.44 490 PHE A O 1
ATOM 3833 N N . ASP A 1 491 ? 11.671 5.226 19.219 1.00 94.75 491 ASP A N 1
ATOM 3834 C CA . ASP A 1 491 ? 13.081 5.377 19.574 1.00 94.75 491 ASP A CA 1
ATOM 3835 C C . ASP A 1 491 ? 13.971 5.240 18.325 1.00 94.75 491 ASP A C 1
ATOM 3837 O O . ASP A 1 491 ? 13.563 4.681 17.304 1.00 94.75 491 ASP A O 1
ATOM 3841 N N . ASP A 1 492 ? 15.200 5.752 18.385 1.00 93.44 492 ASP A N 1
ATOM 3842 C CA . ASP A 1 492 ? 16.077 5.779 17.213 1.00 93.44 492 ASP A CA 1
ATOM 3843 C C . ASP A 1 492 ? 16.526 4.387 16.726 1.00 93.44 492 ASP A C 1
ATOM 3845 O O . ASP A 1 492 ? 16.818 4.246 15.538 1.00 93.44 492 ASP A O 1
ATOM 3849 N N . ALA A 1 493 ? 16.528 3.348 17.572 1.00 93.94 493 ALA A N 1
ATOM 3850 C CA . ALA A 1 493 ? 16.927 1.996 17.176 1.00 93.94 493 ALA A CA 1
ATOM 3851 C C . ALA A 1 493 ? 15.811 1.275 16.401 1.00 93.94 493 ALA A C 1
ATOM 3853 O O . ALA A 1 493 ? 16.076 0.696 15.344 1.00 93.94 493 ALA A O 1
ATOM 3854 N N . PHE A 1 494 ? 14.558 1.369 16.860 1.00 94.69 494 PHE A N 1
ATOM 3855 C CA . PHE A 1 494 ? 13.401 0.894 16.098 1.00 94.69 494 PHE A CA 1
ATOM 3856 C C . PHE A 1 494 ? 13.212 1.725 14.819 1.00 94.69 494 PHE A C 1
ATOM 3858 O O . PHE A 1 494 ? 13.096 1.184 13.716 1.00 94.69 494 PHE A O 1
ATOM 3865 N N . LYS A 1 495 ? 13.272 3.058 14.931 1.00 93.62 495 LYS A N 1
ATOM 3866 C CA . LYS A 1 495 ? 13.120 4.015 13.820 1.00 93.62 495 LYS A CA 1
ATOM 3867 C C . LYS A 1 495 ? 14.140 3.823 12.697 1.00 93.62 495 LYS A C 1
ATOM 3869 O O . LYS A 1 495 ? 13.795 4.049 11.538 1.00 93.62 495 LYS A O 1
ATOM 3874 N N . ALA A 1 496 ? 15.365 3.406 13.020 1.00 94.44 496 ALA A N 1
ATOM 3875 C CA . ALA A 1 496 ? 16.397 3.088 12.037 1.00 94.44 496 ALA A CA 1
ATOM 3876 C C . ALA A 1 496 ? 16.160 1.756 11.304 1.00 94.44 496 ALA A C 1
ATOM 3878 O O . ALA A 1 496 ? 16.796 1.525 10.279 1.00 94.44 496 ALA A O 1
ATOM 3879 N N . ARG A 1 497 ? 15.287 0.871 11.808 1.00 95.12 497 ARG A N 1
ATOM 3880 C CA . ARG A 1 497 ? 15.181 -0.528 11.353 1.00 95.12 497 ARG A CA 1
ATOM 3881 C C . ARG A 1 497 ? 13.800 -0.939 10.845 1.00 95.12 497 ARG A C 1
ATOM 3883 O O . ARG A 1 497 ? 13.740 -1.794 9.967 1.00 95.12 497 ARG A O 1
ATOM 3890 N N . TYR A 1 498 ? 12.711 -0.321 11.305 1.00 94.56 498 TYR A N 1
ATOM 3891 C CA . TYR A 1 498 ? 11.346 -0.805 11.050 1.00 94.56 498 TYR A CA 1
ATOM 3892 C C . TYR A 1 498 ? 10.925 -1.049 9.589 1.00 94.56 498 TYR A C 1
ATOM 3894 O O . TYR A 1 498 ? 10.121 -1.959 9.390 1.00 94.56 498 TYR A O 1
ATOM 3902 N N . PRO A 1 499 ? 11.447 -0.360 8.547 1.00 94.94 499 PRO A N 1
ATOM 3903 C CA . PRO A 1 499 ? 11.078 -0.680 7.166 1.00 94.94 499 PRO A CA 1
ATOM 3904 C C . PRO A 1 499 ? 11.388 -2.121 6.734 1.00 94.94 499 PRO A C 1
ATOM 3906 O O . PRO A 1 499 ? 10.836 -2.558 5.737 1.00 94.94 499 PRO A O 1
ATOM 3909 N N . ARG A 1 500 ? 12.241 -2.862 7.462 1.00 93.38 500 ARG A N 1
ATOM 3910 C CA . ARG A 1 500 ? 12.516 -4.291 7.205 1.00 93.38 500 ARG A CA 1
ATOM 3911 C C . ARG A 1 500 ? 11.486 -5.265 7.802 1.00 93.38 500 ARG A C 1
ATOM 3913 O O . ARG A 1 500 ? 11.612 -6.460 7.566 1.00 93.38 500 ARG A O 1
ATOM 3920 N N . TRP A 1 501 ? 10.587 -4.776 8.658 1.00 95.12 501 TRP A N 1
ATOM 3921 C CA . TRP A 1 501 ? 9.608 -5.575 9.412 1.00 95.12 501 TRP A CA 1
ATOM 3922 C C . TRP A 1 501 ? 8.163 -5.325 8.961 1.00 95.12 501 TRP A C 1
ATOM 3924 O O . TRP A 1 501 ? 7.293 -6.127 9.272 1.00 95.12 501 TRP A O 1
ATOM 3934 N N . ASP A 1 502 ? 7.887 -4.225 8.251 1.00 97.19 502 ASP A N 1
ATOM 3935 C CA . ASP A 1 502 ? 6.561 -3.957 7.686 1.00 97.19 502 ASP A CA 1
ATOM 3936 C C . ASP A 1 502 ? 6.324 -4.853 6.451 1.00 97.19 502 ASP A C 1
ATOM 3938 O O . ASP A 1 502 ? 7.005 -4.667 5.437 1.00 97.19 502 ASP A O 1
ATOM 3942 N N . PRO A 1 503 ? 5.363 -5.798 6.481 1.00 97.00 503 PRO A N 1
ATOM 3943 C CA . PRO A 1 503 ? 5.156 -6.738 5.382 1.00 97.00 503 PRO A CA 1
ATOM 3944 C C . PRO A 1 503 ? 4.683 -6.088 4.076 1.00 97.00 503 PRO A C 1
ATOM 3946 O O . PRO A 1 503 ? 4.777 -6.724 3.028 1.00 97.00 503 PRO A O 1
ATOM 3949 N N . MET A 1 504 ? 4.192 -4.846 4.113 1.00 97.62 504 MET A N 1
ATOM 3950 C CA . MET A 1 504 ? 3.720 -4.096 2.944 1.00 97.62 504 MET A CA 1
ATOM 3951 C C . MET A 1 504 ? 4.785 -3.162 2.349 1.00 97.62 504 MET A C 1
ATOM 3953 O O . MET A 1 504 ? 4.542 -2.557 1.304 1.00 97.62 504 MET A O 1
ATOM 3957 N N . LEU A 1 505 ? 5.955 -3.003 2.984 1.00 95.94 505 LEU A N 1
ATOM 3958 C CA . LEU A 1 505 ? 6.993 -2.072 2.529 1.00 95.94 505 LEU A CA 1
ATOM 3959 C C . LEU A 1 505 ? 8.230 -2.802 1.970 1.00 95.94 505 LEU A C 1
ATOM 3961 O O . LEU A 1 505 ? 8.865 -3.578 2.677 1.00 95.94 505 LEU A O 1
ATOM 3965 N N . PRO A 1 506 ? 8.659 -2.505 0.729 1.00 94.88 506 PRO A N 1
ATOM 3966 C CA . PRO A 1 506 ? 9.977 -2.887 0.245 1.00 94.88 506 PRO A CA 1
ATOM 3967 C C . PRO A 1 506 ? 11.042 -1.984 0.880 1.00 94.88 506 PRO A C 1
ATOM 3969 O O . PRO A 1 506 ? 10.864 -0.762 0.971 1.00 94.88 506 PRO A O 1
ATOM 3972 N N . ALA A 1 507 ? 12.184 -2.558 1.255 1.00 94.12 507 ALA A N 1
ATOM 3973 C CA . ALA A 1 507 ? 13.256 -1.817 1.915 1.00 94.12 507 ALA A CA 1
ATOM 3974 C C . ALA A 1 507 ? 14.647 -2.078 1.327 1.00 94.12 507 ALA A C 1
ATOM 3976 O O . ALA A 1 507 ? 14.930 -3.114 0.728 1.00 94.12 507 ALA A O 1
ATOM 3977 N N . GLU A 1 508 ? 15.535 -1.109 1.530 1.00 93.50 508 GLU A N 1
ATOM 3978 C CA . GLU A 1 508 ? 16.979 -1.251 1.370 1.00 93.50 508 GLU A CA 1
ATOM 3979 C C . GLU A 1 508 ? 17.622 -1.283 2.762 1.00 93.50 508 GLU A C 1
ATOM 3981 O O . GLU A 1 508 ? 17.423 -0.359 3.553 1.00 93.50 508 GLU A O 1
ATOM 3986 N N . VAL A 1 509 ? 18.378 -2.343 3.057 1.00 93.31 509 VAL A N 1
ATOM 3987 C CA . VAL A 1 509 ? 19.033 -2.583 4.350 1.00 93.31 509 VAL A CA 1
ATOM 3988 C C . VAL A 1 509 ? 20.550 -2.578 4.185 1.00 93.31 509 VAL A C 1
ATOM 3990 O O . VAL A 1 509 ? 21.073 -3.270 3.308 1.00 93.31 509 VAL A O 1
ATOM 3993 N N . ASP A 1 510 ? 21.256 -1.812 5.016 1.00 93.31 510 ASP A N 1
ATOM 3994 C CA . ASP A 1 510 ? 22.723 -1.739 5.016 1.00 93.31 510 ASP A CA 1
ATOM 3995 C C . ASP A 1 510 ? 23.399 -2.825 5.881 1.00 93.31 510 ASP A C 1
ATOM 3997 O O . ASP A 1 510 ? 22.743 -3.678 6.489 1.00 93.31 510 ASP A O 1
ATOM 4001 N N . ASP A 1 511 ? 24.735 -2.841 5.884 1.00 89.81 511 ASP A N 1
ATOM 4002 C CA . ASP A 1 511 ? 25.544 -3.806 6.643 1.00 89.81 511 ASP A CA 1
ATOM 4003 C C . ASP A 1 511 ? 25.335 -3.694 8.172 1.00 89.81 511 ASP A C 1
ATOM 4005 O O . ASP A 1 511 ? 25.396 -4.706 8.870 1.00 89.81 511 ASP A O 1
ATOM 4009 N N . ASP A 1 512 ? 25.015 -2.496 8.681 1.00 90.44 512 ASP A N 1
ATOM 4010 C CA . ASP A 1 512 ? 24.708 -2.216 10.098 1.00 90.44 512 ASP A CA 1
ATOM 4011 C C . ASP A 1 512 ? 23.244 -2.572 10.471 1.00 90.44 512 ASP A C 1
ATOM 4013 O O . ASP A 1 512 ? 22.811 -2.472 11.630 1.00 90.44 512 ASP A O 1
ATOM 4017 N N . GLY A 1 513 ? 22.459 -3.005 9.480 1.00 90.50 513 GLY A N 1
ATOM 4018 C CA . GLY A 1 513 ? 21.067 -3.416 9.617 1.00 90.50 513 GLY A CA 1
ATOM 4019 C C . GLY A 1 513 ? 20.060 -2.265 9.645 1.00 90.50 513 GLY A C 1
ATOM 4020 O O . GLY A 1 513 ? 18.899 -2.516 9.972 1.00 90.50 513 GLY A O 1
ATOM 4021 N N . ASN A 1 514 ? 20.458 -1.028 9.327 1.00 95.12 514 ASN A N 1
ATOM 4022 C CA . ASN A 1 514 ? 19.512 0.079 9.175 1.00 95.12 514 ASN A CA 1
ATOM 4023 C C . ASN A 1 514 ? 18.730 -0.096 7.871 1.00 95.12 514 ASN A C 1
ATOM 4025 O O . ASN A 1 514 ? 19.296 -0.479 6.848 1.00 95.12 514 ASN A O 1
ATOM 4029 N N . ALA A 1 515 ? 17.440 0.223 7.890 1.00 95.00 515 ALA A N 1
ATOM 4030 C CA . ALA A 1 515 ? 16.521 0.008 6.784 1.00 95.00 515 ALA A CA 1
ATOM 4031 C C . ALA A 1 515 ? 15.893 1.324 6.308 1.00 95.00 515 ALA A C 1
ATOM 4033 O O . ALA A 1 515 ? 15.430 2.146 7.101 1.00 95.00 515 ALA A O 1
ATOM 4034 N N . LYS A 1 516 ? 15.836 1.514 4.990 1.00 93.81 516 LYS A N 1
ATOM 4035 C CA . LYS A 1 516 ? 15.196 2.659 4.328 1.00 93.81 516 LYS A CA 1
ATOM 4036 C C . LYS A 1 516 ? 14.059 2.153 3.452 1.00 93.81 516 LYS A C 1
ATOM 4038 O O . LYS A 1 516 ? 14.247 1.200 2.702 1.00 93.81 516 LYS A O 1
ATOM 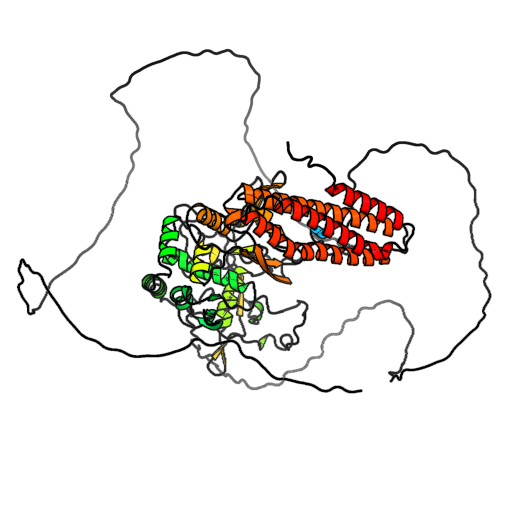4043 N N . LYS A 1 517 ? 12.896 2.807 3.521 1.00 93.19 517 LYS A N 1
ATOM 4044 C CA . LYS A 1 517 ? 11.772 2.516 2.621 1.00 93.19 517 LYS A CA 1
ATOM 4045 C C . LYS A 1 517 ? 12.185 2.772 1.174 1.00 93.19 517 LYS A C 1
ATOM 4047 O O . LYS A 1 517 ? 12.747 3.827 0.870 1.00 93.19 517 LYS A O 1
ATOM 4052 N N . ILE A 1 518 ? 11.841 1.850 0.287 1.00 91.56 518 ILE A N 1
ATOM 4053 C CA . ILE A 1 518 ? 11.833 2.100 -1.151 1.00 91.56 518 ILE A CA 1
ATOM 4054 C C . ILE A 1 518 ? 10.489 2.755 -1.500 1.00 91.56 518 ILE A C 1
ATOM 4056 O O . ILE A 1 518 ? 9.443 2.410 -0.951 1.00 91.56 518 ILE A O 1
ATOM 4060 N N . TRP A 1 519 ? 10.530 3.739 -2.394 1.00 88.88 519 TRP A N 1
ATOM 4061 C CA . TRP A 1 519 ? 9.378 4.500 -2.879 1.00 88.88 519 TRP A CA 1
ATOM 4062 C C . TRP A 1 519 ? 9.395 4.511 -4.407 1.00 88.88 519 TRP A C 1
ATOM 4064 O O . TRP A 1 519 ? 10.466 4.458 -5.012 1.00 88.88 519 TRP A O 1
ATOM 4074 N N . LEU A 1 520 ? 8.218 4.594 -5.029 1.00 88.31 520 LEU A N 1
ATOM 4075 C CA . LEU A 1 520 ? 8.087 4.721 -6.480 1.00 88.31 520 LEU A CA 1
ATOM 4076 C C . LEU A 1 520 ? 8.004 6.209 -6.850 1.00 88.31 520 LEU A C 1
ATOM 4078 O O . LEU A 1 520 ? 7.037 6.857 -6.435 1.00 88.31 520 LEU A O 1
ATOM 4082 N N . PRO A 1 521 ? 8.960 6.766 -7.617 1.00 85.00 521 PRO A N 1
ATOM 4083 C CA . PRO A 1 521 ? 8.867 8.126 -8.136 1.00 85.00 521 PRO A CA 1
ATOM 4084 C C . PRO A 1 521 ? 7.656 8.335 -9.049 1.00 85.00 521 PRO A C 1
ATOM 4086 O O . PRO A 1 521 ? 7.246 7.431 -9.771 1.00 85.00 521 PRO A O 1
ATOM 4089 N N . PHE A 1 522 ? 7.120 9.556 -9.059 1.00 81.75 522 PHE A N 1
ATOM 4090 C CA . PHE A 1 522 ? 5.963 9.935 -9.879 1.00 81.75 522 PHE A CA 1
ATOM 4091 C C . PHE A 1 522 ? 6.148 9.635 -11.377 1.00 81.75 522 PHE A C 1
ATOM 4093 O O . PHE A 1 522 ? 5.242 9.137 -12.028 1.00 81.75 522 PHE A O 1
ATOM 4100 N N . GLU A 1 523 ? 7.349 9.875 -11.903 1.00 79.12 523 GLU A N 1
ATOM 4101 C CA . GLU A 1 523 ? 7.699 9.687 -13.320 1.00 79.12 523 GLU A CA 1
ATOM 4102 C C . GLU A 1 523 ? 8.146 8.248 -13.659 1.00 79.12 523 GLU A C 1
ATOM 4104 O O . GLU A 1 523 ? 8.431 7.939 -14.813 1.00 79.12 523 GLU A O 1
ATOM 4109 N N . ARG A 1 524 ? 8.257 7.352 -12.666 1.00 86.12 524 ARG A N 1
ATOM 4110 C CA . ARG A 1 524 ? 8.698 5.964 -12.870 1.00 86.12 524 ARG A CA 1
ATOM 4111 C C . ARG A 1 524 ? 7.474 5.066 -13.034 1.00 86.12 524 ARG A C 1
ATOM 4113 O O . ARG A 1 524 ? 6.674 4.964 -12.110 1.00 86.12 524 ARG A O 1
ATOM 4120 N N . VAL A 1 525 ? 7.319 4.411 -14.184 1.00 90.19 525 VAL A N 1
ATOM 4121 C CA . VAL A 1 525 ? 6.269 3.392 -14.387 1.00 90.19 525 VAL A CA 1
ATOM 4122 C C . VAL A 1 525 ? 6.469 2.217 -13.420 1.00 90.19 525 VAL A C 1
ATOM 4124 O O . VAL A 1 525 ? 7.607 1.788 -13.202 1.00 90.19 525 VAL A O 1
ATOM 4127 N N . ALA A 1 526 ? 5.391 1.721 -12.806 1.00 92.81 526 ALA A N 1
ATOM 4128 C CA . ALA A 1 526 ? 5.490 0.791 -11.679 1.00 92.81 526 ALA A CA 1
ATOM 4129 C C . ALA A 1 526 ? 5.989 -0.613 -12.072 1.00 92.81 526 ALA A C 1
ATOM 4131 O O . ALA A 1 526 ? 6.762 -1.215 -11.324 1.00 92.81 526 ALA A O 1
ATOM 4132 N N . TRP A 1 527 ? 5.664 -1.092 -13.280 1.00 94.25 527 TRP A N 1
ATOM 4133 C CA . TRP A 1 527 ? 6.104 -2.399 -13.800 1.00 94.25 527 TRP A CA 1
ATOM 4134 C C . TRP A 1 527 ? 7.636 -2.578 -13.866 1.00 94.25 527 TRP A C 1
ATOM 4136 O O . TRP A 1 527 ? 8.132 -3.703 -13.836 1.00 94.25 527 TRP A O 1
ATOM 4146 N N . ARG A 1 528 ? 8.429 -1.490 -13.838 1.00 92.38 528 ARG A N 1
ATOM 4147 C CA . ARG A 1 528 ? 9.900 -1.568 -13.683 1.00 92.38 528 ARG A CA 1
ATOM 4148 C C . ARG A 1 528 ? 10.330 -2.249 -12.377 1.00 92.38 528 ARG A C 1
ATOM 4150 O O . ARG A 1 528 ? 11.438 -2.785 -12.318 1.00 92.38 528 ARG A O 1
ATOM 4157 N N . GLU A 1 529 ? 9.496 -2.240 -11.334 1.00 92.31 529 GLU A N 1
ATOM 4158 C CA . GLU A 1 529 ? 9.828 -2.832 -10.031 1.00 92.31 529 GLU A CA 1
ATOM 4159 C C . GLU A 1 529 ? 9.548 -4.341 -9.948 1.00 92.31 529 GLU A C 1
ATOM 4161 O O . GLU A 1 529 ? 10.079 -4.993 -9.044 1.00 92.31 529 GLU A O 1
ATOM 4166 N N . THR A 1 530 ? 8.847 -4.930 -10.929 1.00 94.69 530 THR A N 1
ATOM 4167 C CA . THR A 1 530 ? 8.655 -6.388 -11.071 1.00 94.69 530 THR A CA 1
ATOM 4168 C C . THR A 1 530 ? 9.976 -7.152 -10.923 1.00 94.69 530 THR A C 1
ATOM 4170 O O . THR A 1 530 ? 10.043 -8.146 -10.201 1.00 94.69 530 THR A O 1
ATOM 4173 N N . ARG A 1 531 ? 11.081 -6.635 -11.489 1.00 90.56 531 ARG A N 1
ATOM 4174 C CA . ARG A 1 531 ? 12.422 -7.252 -11.390 1.00 90.56 531 ARG A CA 1
ATOM 4175 C C . ARG A 1 531 ? 12.972 -7.390 -9.966 1.00 90.56 531 ARG A C 1
ATOM 4177 O O . ARG A 1 531 ? 13.881 -8.187 -9.755 1.00 90.56 531 ARG A O 1
ATOM 4184 N N . ARG A 1 532 ? 12.494 -6.582 -9.011 1.00 89.25 532 ARG A N 1
ATOM 4185 C CA . ARG A 1 532 ? 12.880 -6.697 -7.594 1.00 89.25 532 ARG A CA 1
ATOM 4186 C C . ARG A 1 532 ? 11.991 -7.696 -6.869 1.00 89.25 532 ARG A C 1
ATOM 4188 O O . ARG A 1 532 ? 12.492 -8.491 -6.092 1.00 89.25 532 ARG A O 1
ATOM 4195 N N . LEU A 1 533 ? 10.691 -7.658 -7.150 1.00 93.00 533 LEU A N 1
ATOM 4196 C CA . LEU A 1 533 ? 9.681 -8.488 -6.490 1.00 93.00 533 LEU A CA 1
ATOM 4197 C C . LEU A 1 533 ? 9.814 -9.972 -6.892 1.00 93.00 533 LEU A C 1
ATOM 4199 O O . LEU A 1 533 ? 9.618 -10.851 -6.058 1.00 93.00 533 LEU A O 1
ATOM 4203 N N . LEU A 1 534 ? 10.296 -10.250 -8.110 1.00 91.19 534 LEU A N 1
ATOM 4204 C CA . LEU A 1 534 ? 10.764 -11.573 -8.564 1.00 91.19 534 LEU A CA 1
ATOM 4205 C C . LEU A 1 534 ? 12.151 -11.976 -7.990 1.00 91.19 534 LEU A C 1
ATOM 4207 O O . LEU A 1 534 ? 12.912 -12.711 -8.622 1.00 91.19 534 LEU A O 1
ATOM 4211 N N . SER A 1 535 ? 12.539 -11.458 -6.819 1.00 80.31 535 SER A N 1
ATOM 4212 C CA . SER A 1 535 ? 13.754 -11.863 -6.102 1.00 80.31 535 SER A CA 1
ATOM 4213 C C . SER A 1 535 ? 13.553 -11.778 -4.579 1.00 80.31 535 SER A C 1
ATOM 4215 O O . SER A 1 535 ? 13.348 -10.671 -4.078 1.00 80.31 535 SER A O 1
ATOM 4217 N N . PRO A 1 536 ? 13.657 -12.885 -3.811 1.00 67.06 536 PRO A N 1
ATOM 4218 C CA . PRO A 1 536 ? 13.497 -12.857 -2.348 1.00 67.06 536 PRO A CA 1
ATOM 4219 C C . PRO A 1 536 ? 14.535 -11.961 -1.656 1.00 67.06 536 PRO A C 1
ATOM 4221 O O . PRO A 1 536 ? 14.228 -11.256 -0.698 1.00 67.06 536 PRO A O 1
ATOM 4224 N N . ALA A 1 537 ? 15.760 -11.923 -2.185 1.00 64.38 537 ALA A N 1
ATOM 4225 C CA . ALA A 1 537 ? 16.763 -10.925 -1.831 1.00 64.38 537 ALA A CA 1
ATOM 4226 C C . ALA A 1 537 ? 17.636 -10.587 -3.044 1.00 64.38 537 ALA A C 1
ATOM 4228 O O . ALA A 1 537 ? 17.918 -11.443 -3.882 1.00 64.38 537 ALA A O 1
ATOM 4229 N N . THR A 1 538 ? 18.122 -9.349 -3.115 1.00 63.28 538 THR A N 1
ATOM 4230 C CA . THR A 1 538 ? 19.081 -8.918 -4.146 1.00 63.28 538 THR A CA 1
ATOM 4231 C C . THR A 1 538 ? 20.081 -7.961 -3.522 1.00 63.28 538 THR A C 1
ATOM 4233 O O . THR A 1 538 ? 19.689 -7.031 -2.820 1.00 63.28 538 THR A O 1
ATOM 4236 N N . GLN A 1 539 ? 21.375 -8.137 -3.784 1.00 60.62 539 GLN A N 1
ATOM 4237 C CA . GLN A 1 539 ? 22.355 -7.107 -3.448 1.00 60.62 539 GLN A CA 1
ATOM 4238 C C . GLN A 1 539 ? 22.145 -5.910 -4.389 1.00 60.62 539 GLN A C 1
ATOM 4240 O O . GLN A 1 539 ? 22.228 -6.061 -5.606 1.00 60.62 539 GLN A O 1
ATOM 4245 N N . LEU A 1 540 ? 21.824 -4.737 -3.839 1.00 60.53 540 LEU A N 1
ATOM 4246 C CA . LEU A 1 540 ? 21.572 -3.526 -4.632 1.00 60.53 540 LEU A CA 1
ATOM 4247 C C . LEU A 1 540 ? 22.886 -2.808 -4.940 1.00 60.53 540 LEU A C 1
ATOM 4249 O O . LEU A 1 540 ? 23.171 -2.473 -6.091 1.00 60.53 540 LEU A O 1
ATOM 4253 N N . HIS A 1 541 ? 23.711 -2.641 -3.909 1.00 62.72 541 HIS A N 1
ATOM 4254 C CA . HIS A 1 541 ? 25.063 -2.107 -3.987 1.00 62.72 541 HIS A CA 1
ATOM 4255 C C . HIS A 1 541 ? 25.994 -2.912 -3.069 1.00 62.72 541 HIS A C 1
ATOM 4257 O O . HIS A 1 541 ? 25.547 -3.740 -2.279 1.00 62.72 541 HIS A O 1
ATOM 4263 N N . ALA A 1 542 ? 27.304 -2.655 -3.133 1.00 66.88 542 ALA A N 1
ATOM 4264 C CA . ALA A 1 542 ? 28.323 -3.426 -2.407 1.00 66.88 542 ALA A CA 1
ATOM 4265 C C . ALA A 1 542 ? 28.116 -3.528 -0.876 1.00 66.88 542 ALA A C 1
ATOM 4267 O O . ALA A 1 542 ? 28.713 -4.402 -0.258 1.00 66.88 542 ALA A O 1
ATOM 4268 N N . LYS A 1 543 ? 27.279 -2.660 -0.290 1.00 76.50 543 LYS A N 1
ATOM 4269 C CA . LYS A 1 543 ? 26.960 -2.571 1.147 1.00 76.50 543 LYS A CA 1
ATOM 4270 C C . LYS A 1 543 ? 25.458 -2.538 1.470 1.00 76.50 543 LYS A C 1
ATOM 4272 O O . LYS A 1 543 ? 25.072 -2.134 2.564 1.00 76.50 543 LYS A O 1
ATOM 4277 N N . THR A 1 544 ? 24.588 -2.848 0.503 1.00 82.94 544 THR A N 1
ATOM 4278 C CA . THR A 1 544 ? 23.132 -2.785 0.709 1.00 82.94 544 THR A CA 1
ATOM 4279 C C . THR A 1 544 ? 22.383 -3.928 0.033 1.00 82.94 544 THR A C 1
ATOM 4281 O O . THR A 1 544 ? 22.687 -4.348 -1.087 1.00 82.94 544 THR A O 1
ATOM 4284 N N . ARG A 1 545 ? 21.371 -4.440 0.736 1.00 88.06 545 ARG A N 1
ATOM 4285 C CA . ARG A 1 545 ? 20.509 -5.549 0.320 1.00 88.06 545 ARG A CA 1
ATOM 4286 C C . ARG A 1 545 ? 19.065 -5.080 0.207 1.00 88.06 545 ARG A C 1
ATOM 4288 O O . ARG A 1 545 ? 18.576 -4.340 1.055 1.00 88.06 545 ARG A O 1
ATOM 4295 N N . TYR A 1 546 ? 18.389 -5.544 -0.831 1.00 90.50 546 TYR A N 1
ATOM 4296 C CA . TYR A 1 546 ? 16.944 -5.462 -0.960 1.00 90.50 546 TYR A CA 1
ATOM 4297 C C . TYR A 1 546 ? 16.274 -6.436 0.014 1.00 90.50 546 TYR A C 1
ATOM 4299 O O . TYR A 1 546 ? 16.675 -7.599 0.087 1.00 90.50 546 TYR A O 1
ATOM 4307 N N . VAL A 1 547 ? 15.251 -5.955 0.715 1.00 91.44 547 VAL A N 1
ATOM 4308 C CA . VAL A 1 547 ? 14.261 -6.763 1.432 1.00 91.44 547 VAL A CA 1
ATOM 4309 C C . VAL A 1 547 ? 12.947 -6.651 0.666 1.00 91.44 547 VAL A C 1
ATOM 4311 O O . VAL A 1 547 ? 12.434 -5.543 0.457 1.00 91.44 547 VAL A O 1
ATOM 4314 N N . ARG A 1 548 ? 12.438 -7.801 0.219 1.00 93.00 548 ARG A N 1
ATOM 4315 C CA . ARG A 1 548 ? 11.124 -7.930 -0.413 1.00 93.00 548 ARG A CA 1
ATOM 4316 C C . ARG A 1 548 ? 10.017 -7.736 0.646 1.00 93.00 548 ARG A C 1
ATOM 4318 O O . ARG A 1 548 ? 10.259 -8.047 1.809 1.00 93.00 548 ARG A O 1
ATOM 4325 N N . PRO A 1 549 ? 8.834 -7.188 0.301 1.00 94.88 549 PRO A N 1
ATOM 4326 C CA . PRO A 1 549 ? 7.739 -7.085 1.261 1.00 94.88 549 PRO A CA 1
ATOM 4327 C C . PRO A 1 549 ? 7.190 -8.475 1.601 1.00 94.88 549 PRO A C 1
ATOM 4329 O O . PRO A 1 549 ? 6.933 -9.279 0.700 1.00 94.88 549 PRO A O 1
ATOM 4332 N N . GLY A 1 550 ? 6.927 -8.719 2.885 1.00 95.12 550 GLY A N 1
ATOM 4333 C CA . GLY A 1 550 ? 6.404 -9.991 3.386 1.00 95.12 550 GLY A CA 1
ATOM 4334 C C . GLY A 1 550 ? 5.078 -10.444 2.758 1.00 95.12 550 GLY A C 1
ATOM 4335 O O . GLY A 1 550 ? 4.859 -11.645 2.654 1.00 95.12 550 GLY A O 1
ATOM 4336 N N . VAL A 1 551 ? 4.223 -9.541 2.253 1.00 96.19 551 VAL A N 1
ATOM 4337 C CA . VAL A 1 551 ? 3.004 -9.935 1.501 1.00 96.19 551 VAL A CA 1
ATOM 4338 C C . VAL A 1 551 ? 3.308 -10.599 0.148 1.00 96.19 551 VAL A C 1
ATOM 4340 O O . VAL A 1 551 ? 2.457 -11.289 -0.414 1.00 96.19 551 VAL A O 1
ATOM 4343 N N . VAL A 1 552 ? 4.522 -10.415 -0.382 1.00 95.94 552 VAL A N 1
ATOM 4344 C CA . VAL A 1 552 ? 4.998 -11.054 -1.620 1.00 95.94 552 VAL A CA 1
ATOM 4345 C C . VAL A 1 552 ? 5.713 -12.368 -1.311 1.00 95.94 552 VAL A C 1
ATOM 4347 O O . VAL A 1 552 ? 5.502 -13.339 -2.031 1.00 95.94 552 VAL A O 1
ATOM 4350 N N . ASP A 1 553 ? 6.476 -12.436 -0.214 1.00 94.06 553 ASP A N 1
ATOM 4351 C CA . ASP A 1 553 ? 7.026 -13.701 0.302 1.00 94.06 553 ASP A CA 1
ATOM 4352 C C . ASP A 1 553 ? 5.905 -14.684 0.681 1.00 94.06 553 ASP A C 1
ATOM 4354 O O . ASP A 1 553 ? 5.952 -15.856 0.314 1.00 94.06 553 ASP A O 1
ATOM 4358 N N . HIS A 1 554 ? 4.855 -14.188 1.345 1.00 94.19 554 HIS A N 1
ATOM 4359 C CA . HIS A 1 554 ? 3.638 -14.939 1.668 1.00 94.19 554 HIS A CA 1
ATOM 4360 C C . HIS A 1 554 ? 2.960 -15.473 0.403 1.00 94.19 554 HIS A C 1
ATOM 4362 O O . HIS A 1 554 ? 2.693 -16.668 0.298 1.00 94.19 554 HIS A O 1
ATOM 4368 N N . ARG A 1 555 ? 2.762 -14.621 -0.615 1.00 93.06 555 ARG A N 1
ATOM 4369 C CA . ARG A 1 555 ? 2.165 -15.042 -1.892 1.00 93.06 555 ARG A CA 1
ATOM 4370 C C . ARG A 1 555 ? 3.022 -16.060 -2.650 1.00 93.06 555 ARG A C 1
ATOM 4372 O O . ARG A 1 555 ? 2.466 -16.959 -3.272 1.00 93.06 555 ARG A O 1
ATOM 4379 N N . GLU A 1 556 ? 4.348 -15.944 -2.603 1.00 93.81 556 GLU A N 1
ATOM 4380 C CA . GLU A 1 556 ? 5.264 -16.933 -3.184 1.00 93.81 556 GLU A CA 1
ATOM 4381 C C . GLU A 1 556 ? 5.172 -18.280 -2.452 1.00 93.81 556 GLU A C 1
ATOM 4383 O O . GLU A 1 556 ? 5.063 -19.320 -3.100 1.00 93.81 556 GLU A O 1
ATOM 4388 N N . ALA A 1 557 ? 5.136 -18.273 -1.114 1.00 92.81 557 ALA A N 1
ATOM 4389 C CA . ALA A 1 557 ? 4.962 -19.482 -0.311 1.00 92.81 557 ALA A CA 1
ATOM 4390 C C . ALA A 1 557 ? 3.624 -20.186 -0.600 1.00 92.81 557 ALA A C 1
ATOM 4392 O O . ALA A 1 557 ? 3.607 -21.410 -0.733 1.00 92.81 557 ALA A O 1
ATOM 4393 N N . LEU A 1 558 ? 2.535 -19.424 -0.770 1.00 92.69 558 LEU A N 1
ATOM 4394 C CA . LEU A 1 558 ? 1.238 -19.959 -1.189 1.00 92.69 558 LEU A CA 1
ATOM 4395 C C . LEU A 1 558 ? 1.307 -20.569 -2.601 1.00 92.69 558 LEU A C 1
ATOM 4397 O O . LEU A 1 558 ? 0.973 -21.741 -2.770 1.00 92.69 558 LEU A O 1
ATOM 4401 N N . ALA A 1 559 ? 1.821 -19.819 -3.585 1.00 91.38 559 ALA A N 1
ATOM 4402 C CA . ALA A 1 559 ? 1.935 -20.247 -4.987 1.00 91.38 559 ALA A CA 1
ATOM 4403 C C . ALA A 1 559 ? 2.788 -21.514 -5.189 1.00 91.38 559 ALA A C 1
ATOM 4405 O O . ALA A 1 559 ? 2.611 -22.233 -6.169 1.00 91.38 559 ALA A O 1
ATOM 4406 N N . LEU A 1 560 ? 3.728 -21.778 -4.277 1.00 91.31 560 LEU A N 1
ATOM 4407 C CA . LEU A 1 560 ? 4.610 -22.947 -4.298 1.00 91.31 560 LEU A CA 1
ATOM 4408 C C . LEU A 1 560 ? 3.995 -24.217 -3.689 1.00 91.31 560 LEU A C 1
ATOM 4410 O O . LEU A 1 560 ? 4.579 -25.291 -3.844 1.00 91.31 560 LEU A O 1
ATOM 4414 N N . ARG A 1 561 ? 2.900 -24.109 -2.923 1.00 92.38 561 ARG A N 1
ATOM 4415 C CA . ARG A 1 561 ? 2.456 -25.176 -2.000 1.00 92.38 561 ARG A CA 1
ATOM 4416 C C . ARG A 1 561 ? 0.971 -25.518 -2.074 1.00 92.38 561 ARG A C 1
ATOM 4418 O O . ARG A 1 561 ? 0.606 -26.621 -1.672 1.00 92.38 561 ARG A O 1
ATOM 4425 N N . TYR A 1 562 ? 0.135 -24.609 -2.570 1.00 92.06 562 TYR A N 1
ATOM 4426 C CA . TYR A 1 562 ? -1.320 -24.733 -2.537 1.00 92.06 562 TYR A CA 1
ATOM 4427 C C . TYR A 1 562 ? -1.942 -24.243 -3.852 1.00 92.06 562 TYR A C 1
ATOM 4429 O O . TYR A 1 562 ? -1.497 -23.249 -4.424 1.00 92.06 562 TYR A O 1
ATOM 4437 N N . ASP A 1 563 ? -2.992 -24.923 -4.317 1.00 90.44 563 ASP A N 1
ATOM 4438 C CA . ASP A 1 563 ? -3.732 -24.559 -5.534 1.00 90.44 563 ASP A CA 1
ATOM 4439 C C . ASP A 1 563 ? -4.750 -23.446 -5.228 1.00 90.44 563 ASP A C 1
ATOM 4441 O O . ASP A 1 563 ? -5.940 -23.683 -5.025 1.00 90.44 563 ASP A O 1
ATOM 4445 N N . ILE A 1 564 ? -4.240 -22.220 -5.081 1.00 89.62 564 ILE A N 1
ATOM 4446 C CA . ILE A 1 564 ? -5.006 -21.028 -4.694 1.00 89.62 564 ILE A CA 1
ATOM 4447 C C . ILE A 1 564 ? -5.083 -20.059 -5.885 1.00 89.62 564 ILE A C 1
ATOM 4449 O O . ILE A 1 564 ? -4.054 -19.789 -6.514 1.00 89.62 564 ILE A O 1
ATOM 4453 N N . PRO A 1 565 ? -6.252 -19.454 -6.179 1.00 90.94 565 PRO A N 1
ATOM 4454 C CA . PRO A 1 565 ? -6.347 -18.366 -7.147 1.00 90.94 565 PRO A CA 1
ATOM 4455 C C . PRO A 1 565 ? -5.652 -17.108 -6.598 1.00 90.94 565 PRO A C 1
ATOM 4457 O O . PRO A 1 565 ? -6.220 -16.338 -5.828 1.00 90.94 565 PRO A O 1
ATOM 4460 N N . LEU A 1 566 ? -4.393 -16.907 -6.989 1.00 93.94 566 LEU A N 1
ATOM 4461 C CA . LEU A 1 566 ? -3.573 -15.772 -6.562 1.00 93.94 566 LEU A CA 1
ATOM 4462 C C . LEU A 1 566 ? -3.564 -14.657 -7.626 1.00 93.94 566 LEU A C 1
ATOM 4464 O O . LEU A 1 566 ? -3.451 -14.952 -8.820 1.00 93.94 566 LEU A O 1
ATOM 4468 N N . PRO A 1 567 ? -3.633 -13.371 -7.230 1.00 94.62 567 PRO A N 1
ATOM 4469 C CA . PRO A 1 567 ? -3.675 -12.266 -8.181 1.00 94.62 567 PRO A CA 1
ATOM 4470 C C . PRO A 1 567 ? -2.369 -12.140 -8.974 1.00 94.62 567 PRO A C 1
ATOM 4472 O O . PRO A 1 567 ? -1.267 -12.220 -8.425 1.00 94.62 567 PRO A O 1
ATOM 4475 N N . ARG A 1 568 ? -2.509 -11.890 -10.282 1.00 94.06 568 ARG A N 1
ATOM 4476 C CA . ARG A 1 568 ? -1.396 -11.650 -11.218 1.00 94.06 568 ARG A CA 1
ATOM 4477 C C . ARG A 1 568 ? -0.569 -10.428 -10.810 1.00 94.06 568 ARG A C 1
ATOM 4479 O O . ARG A 1 568 ? 0.662 -10.459 -10.858 1.00 94.06 568 ARG A O 1
ATOM 4486 N N . ASP A 1 569 ? -1.246 -9.395 -10.321 1.00 95.94 569 ASP A N 1
ATOM 4487 C CA . ASP A 1 569 ? -0.659 -8.089 -10.048 1.00 95.94 569 ASP A CA 1
ATOM 4488 C C . ASP A 1 569 ? -0.603 -7.798 -8.538 1.00 95.94 569 ASP A C 1
ATOM 4490 O O . ASP A 1 569 ? -1.254 -8.451 -7.718 1.00 95.94 569 ASP A O 1
ATOM 4494 N N . LEU A 1 570 ? 0.233 -6.838 -8.156 1.00 96.75 570 LEU A N 1
ATOM 4495 C CA . LEU A 1 570 ? 0.255 -6.198 -6.842 1.00 96.75 570 LEU A CA 1
ATOM 4496 C C . LEU A 1 570 ? -0.255 -4.770 -6.990 1.00 96.75 570 LEU A C 1
ATOM 4498 O O . LEU A 1 570 ? 0.105 -4.081 -7.948 1.00 96.75 570 LEU A O 1
ATOM 4502 N N . LEU A 1 571 ? -1.042 -4.310 -6.023 1.00 97.19 571 LEU A N 1
ATOM 4503 C CA . LEU A 1 571 ? -1.486 -2.927 -5.969 1.00 97.19 571 LEU A CA 1
ATOM 4504 C C . LEU A 1 571 ? -0.457 -2.087 -5.205 1.00 97.19 571 LEU A C 1
ATOM 4506 O O . LEU A 1 571 ? -0.016 -2.465 -4.118 1.00 97.19 571 LEU A O 1
ATOM 4510 N N . ALA A 1 572 ? -0.053 -0.963 -5.795 1.00 96.81 572 ALA A N 1
ATOM 4511 C CA . ALA A 1 572 ? 1.017 -0.109 -5.301 1.00 96.81 572 ALA A CA 1
ATOM 4512 C C . ALA A 1 572 ? 0.518 1.311 -5.013 1.00 96.81 572 ALA A C 1
ATOM 4514 O O . ALA A 1 572 ? 0.071 2.022 -5.914 1.00 96.81 572 ALA A O 1
ATOM 4515 N N . VAL A 1 573 ? 0.660 1.756 -3.762 1.00 96.06 573 VAL A N 1
ATOM 4516 C CA . VAL A 1 573 ? 0.379 3.136 -3.341 1.00 96.06 573 VAL A CA 1
ATOM 4517 C C . VAL A 1 573 ? 1.678 3.813 -2.917 1.00 96.06 573 VAL A C 1
ATOM 4519 O O . VAL A 1 573 ? 2.314 3.411 -1.945 1.00 96.06 573 VAL A O 1
ATOM 4522 N N . SER A 1 574 ? 2.088 4.864 -3.630 1.00 92.81 574 SER A N 1
ATOM 4523 C CA . SER A 1 574 ? 3.334 5.602 -3.355 1.00 92.81 574 SER A CA 1
ATOM 4524 C C . SER A 1 574 ? 3.061 7.072 -3.045 1.00 92.81 574 SER A C 1
ATOM 4526 O O . SER A 1 574 ? 2.166 7.681 -3.634 1.00 92.81 574 SER A O 1
ATOM 4528 N N . THR A 1 575 ? 3.845 7.652 -2.130 1.00 89.00 575 THR A N 1
ATOM 4529 C CA . THR A 1 575 ? 3.667 9.028 -1.627 1.00 89.00 575 THR A CA 1
ATOM 4530 C C . THR A 1 575 ? 4.936 9.870 -1.742 1.00 89.00 575 THR A C 1
ATOM 4532 O O . THR A 1 575 ? 6.014 9.461 -1.307 1.00 89.00 575 THR A O 1
ATOM 4535 N N . GLY A 1 576 ? 4.804 11.082 -2.288 1.00 79.75 576 GLY A N 1
ATOM 4536 C CA . GLY A 1 576 ? 5.927 11.978 -2.557 1.00 79.75 576 GLY A CA 1
ATOM 4537 C C . GLY A 1 576 ? 5.909 13.269 -1.750 1.00 79.75 576 GLY A C 1
ATOM 4538 O O . GLY A 1 576 ? 5.010 14.096 -1.890 1.00 79.75 576 GLY A O 1
ATOM 4539 N N . THR A 1 577 ? 6.965 13.500 -0.971 1.00 67.81 577 THR A N 1
ATOM 4540 C CA . THR A 1 577 ? 7.278 14.832 -0.427 1.00 67.81 577 THR A CA 1
ATOM 4541 C C . THR A 1 577 ? 8.375 15.495 -1.263 1.00 67.81 577 THR A C 1
ATOM 4543 O O . THR A 1 577 ? 9.310 14.786 -1.647 1.00 67.81 577 THR A O 1
ATOM 4546 N N . PRO A 1 578 ? 8.379 16.826 -1.457 1.00 58.25 578 PRO A N 1
ATOM 4547 C CA . PRO A 1 578 ? 9.520 17.530 -2.034 1.00 58.25 578 PRO A CA 1
ATOM 4548 C C . PRO A 1 578 ? 10.740 17.485 -1.093 1.00 58.25 578 PRO A C 1
ATOM 4550 O O . PRO A 1 578 ? 10.728 16.854 -0.035 1.00 58.25 578 PRO A O 1
ATOM 4553 N N . GLN A 1 579 ? 11.790 18.234 -1.441 1.00 50.75 579 GLN A N 1
ATOM 4554 C CA . GLN A 1 579 ? 12.995 18.401 -0.610 1.00 50.75 579 GLN A CA 1
ATOM 4555 C C . GLN A 1 579 ? 12.694 18.918 0.818 1.00 50.75 579 GLN A C 1
ATOM 4557 O O . GLN A 1 579 ? 13.488 18.700 1.729 1.00 50.75 579 GLN A O 1
ATOM 4562 N N . ASN A 1 580 ? 11.542 19.567 1.032 1.00 52.44 580 ASN A N 1
ATOM 4563 C CA . ASN A 1 580 ? 11.027 19.913 2.356 1.00 52.44 580 ASN A CA 1
ATOM 4564 C C . ASN A 1 580 ? 10.113 18.782 2.887 1.00 52.44 580 ASN A C 1
ATOM 4566 O O . ASN A 1 580 ? 9.054 18.540 2.305 1.00 52.44 580 ASN A O 1
ATOM 4570 N N . PRO A 1 581 ? 10.457 18.104 4.002 1.00 52.97 581 PRO A N 1
ATOM 4571 C CA . PRO A 1 581 ? 9.730 16.926 4.479 1.00 52.97 581 PRO A CA 1
ATOM 4572 C C . PRO A 1 581 ? 8.351 17.210 5.110 1.00 52.97 581 PRO A C 1
ATOM 4574 O O . PRO A 1 581 ? 7.671 16.256 5.498 1.00 52.97 581 PRO A O 1
ATOM 4577 N N . GLY A 1 582 ? 7.944 18.480 5.231 1.00 58.72 582 GLY A N 1
ATOM 4578 C CA . GLY A 1 582 ? 6.675 18.887 5.845 1.00 58.72 582 GLY A CA 1
ATOM 4579 C C . GLY A 1 582 ? 5.425 18.753 4.963 1.00 58.72 582 GLY A C 1
ATOM 4580 O O . GLY A 1 582 ? 4.325 18.725 5.513 1.00 58.72 582 GLY A O 1
ATOM 4581 N N . SER A 1 583 ? 5.567 18.631 3.638 1.00 66.56 583 SER A N 1
ATOM 4582 C CA . SER A 1 583 ? 4.437 18.618 2.691 1.00 66.56 583 SER A CA 1
ATOM 4583 C C . SER A 1 583 ? 4.391 17.333 1.868 1.00 66.56 583 SER A C 1
ATOM 4585 O O . SER A 1 583 ? 5.406 16.926 1.304 1.00 66.56 583 SER A O 1
ATOM 4587 N N . LEU A 1 584 ? 3.207 16.729 1.763 1.00 77.88 584 LEU A N 1
ATOM 4588 C CA . LEU A 1 584 ? 2.871 15.712 0.765 1.00 77.88 584 LEU A CA 1
ATOM 4589 C C . LEU A 1 584 ? 2.419 16.457 -0.500 1.00 77.88 584 LEU A C 1
ATOM 4591 O O . LEU A 1 584 ? 1.633 17.392 -0.389 1.00 77.88 584 LEU A O 1
ATOM 4595 N N . TYR A 1 585 ? 2.980 16.114 -1.659 1.00 78.12 585 TYR A N 1
ATOM 4596 C CA . TYR A 1 585 ? 2.782 16.853 -2.920 1.00 78.12 585 TYR A CA 1
ATOM 4597 C C . TYR A 1 585 ? 2.041 16.032 -3.978 1.00 78.12 585 TYR A C 1
ATOM 4599 O O . TYR A 1 585 ? 1.415 16.591 -4.870 1.00 78.12 585 TYR A O 1
ATOM 4607 N N . TRP A 1 586 ? 2.134 14.705 -3.885 1.00 85.00 586 TRP A N 1
ATOM 4608 C CA . TRP A 1 586 ? 1.368 13.758 -4.685 1.00 85.00 586 TRP A CA 1
ATOM 4609 C C . TRP A 1 586 ? 1.289 12.407 -3.973 1.00 85.00 586 TRP A C 1
ATOM 4611 O O . TRP A 1 586 ? 2.182 12.021 -3.208 1.00 85.00 586 TRP A O 1
ATOM 4621 N N . TRP A 1 587 ? 0.238 11.667 -4.296 1.00 89.75 587 TRP A N 1
ATOM 4622 C CA . TRP A 1 587 ? 0.122 10.225 -4.126 1.00 89.75 587 TRP A CA 1
ATOM 4623 C C . TRP A 1 587 ? -0.283 9.616 -5.468 1.00 89.75 587 TRP A C 1
ATOM 4625 O O . TRP A 1 587 ? -0.841 10.304 -6.322 1.00 89.75 587 TRP A O 1
ATOM 4635 N N . ARG A 1 588 ? 0.007 8.331 -5.670 1.00 89.50 588 ARG A N 1
ATOM 4636 C CA . ARG A 1 588 ? -0.476 7.571 -6.831 1.00 89.50 588 ARG A CA 1
ATOM 4637 C C . ARG A 1 588 ? -0.833 6.146 -6.430 1.00 89.50 588 ARG A C 1
ATOM 4639 O O . ARG A 1 588 ? -0.146 5.574 -5.585 1.00 89.50 588 ARG A O 1
ATOM 4646 N N . LYS A 1 589 ? -1.873 5.614 -7.072 1.00 93.62 589 LYS A N 1
ATOM 4647 C CA . LYS A 1 589 ? -2.228 4.191 -7.142 1.00 93.62 589 LYS A CA 1
ATOM 4648 C C . LYS A 1 589 ? -1.748 3.676 -8.498 1.00 93.62 589 LYS A C 1
ATOM 4650 O O . LYS A 1 589 ? -1.918 4.378 -9.492 1.00 93.62 589 LYS A O 1
ATOM 4655 N N . ASP A 1 590 ? -1.113 2.515 -8.528 1.00 94.56 590 ASP A N 1
ATOM 4656 C CA . ASP A 1 590 ? -0.575 1.886 -9.740 1.00 94.56 590 ASP A CA 1
ATOM 4657 C C . ASP A 1 590 ? -0.530 0.360 -9.555 1.00 94.56 590 ASP A C 1
ATOM 4659 O O . ASP A 1 590 ? -0.614 -0.114 -8.421 1.00 94.56 590 ASP A O 1
ATOM 4663 N N . THR A 1 591 ? -0.384 -0.414 -10.628 1.00 94.88 591 THR A N 1
ATOM 4664 C CA . THR A 1 591 ? -0.260 -1.881 -10.563 1.00 94.88 591 THR A CA 1
ATOM 4665 C C . THR A 1 591 ? 1.137 -2.349 -10.962 1.00 94.88 591 THR A C 1
ATOM 4667 O O . THR A 1 591 ? 1.804 -1.770 -11.818 1.00 94.88 591 THR A O 1
ATOM 4670 N N . ILE A 1 592 ? 1.610 -3.414 -10.313 1.00 96.69 592 ILE A N 1
ATOM 4671 C CA . ILE A 1 592 ? 2.881 -4.066 -10.639 1.00 96.69 592 ILE A CA 1
ATOM 4672 C C . ILE A 1 592 ? 2.590 -5.537 -10.942 1.00 96.69 592 ILE A C 1
ATOM 4674 O O . ILE A 1 592 ? 2.288 -6.283 -10.007 1.00 96.69 592 ILE A O 1
ATOM 4678 N N . PRO A 1 593 ? 2.670 -5.985 -12.205 1.00 96.25 593 PRO A N 1
ATOM 4679 C CA . PRO A 1 593 ? 2.435 -7.381 -12.541 1.00 96.25 593 PRO A CA 1
ATOM 4680 C C . PRO A 1 593 ? 3.588 -8.239 -12.010 1.00 96.25 593 PRO A C 1
ATOM 4682 O O . PRO A 1 593 ? 4.761 -7.989 -12.303 1.00 96.25 593 PRO A O 1
ATOM 4685 N N . VAL A 1 594 ? 3.266 -9.243 -11.192 1.00 95.88 594 VAL A N 1
ATOM 4686 C CA . VAL A 1 594 ? 4.222 -10.197 -10.599 1.00 95.88 594 VAL A CA 1
ATOM 4687 C C . VAL A 1 594 ? 3.568 -11.592 -10.604 1.00 95.88 594 VAL A C 1
ATOM 4689 O O . VAL A 1 594 ? 3.235 -12.117 -9.538 1.00 95.88 594 VAL A O 1
ATOM 4692 N N . PRO A 1 595 ? 3.308 -12.187 -11.788 1.00 95.44 595 PRO A N 1
ATOM 4693 C CA . PRO A 1 595 ? 2.410 -13.336 -11.903 1.00 95.44 595 PRO A CA 1
ATOM 4694 C C . PRO A 1 595 ? 2.861 -14.517 -11.027 1.00 95.44 595 PRO A C 1
ATOM 4696 O O . PRO A 1 595 ? 4.054 -14.842 -11.039 1.00 95.44 595 PRO A O 1
ATOM 4699 N N . PRO A 1 596 ? 1.962 -15.191 -10.281 1.00 93.62 596 PRO A N 1
ATOM 4700 C CA . PRO A 1 596 ? 2.342 -16.285 -9.380 1.00 93.62 596 PRO A CA 1
ATOM 4701 C C . PRO A 1 596 ? 3.057 -17.433 -10.114 1.00 93.62 596 PRO A C 1
ATOM 4703 O O . PRO A 1 596 ? 4.011 -18.000 -9.585 1.00 93.62 596 PRO A O 1
ATOM 4706 N N . GLN A 1 597 ? 2.687 -17.686 -11.376 1.00 93.19 597 GLN A N 1
ATOM 4707 C CA . GLN A 1 597 ? 3.296 -18.680 -12.272 1.00 93.19 597 GLN A CA 1
ATOM 4708 C C . GLN A 1 597 ? 4.748 -18.352 -12.678 1.00 93.19 597 GLN A C 1
ATOM 4710 O O . GLN A 1 597 ? 5.430 -19.204 -13.251 1.00 93.19 597 GLN A O 1
ATOM 4715 N N . ILE A 1 598 ? 5.207 -17.122 -12.424 1.00 94.69 598 ILE A N 1
ATOM 4716 C CA . ILE A 1 598 ? 6.583 -16.650 -12.640 1.00 94.69 598 ILE A CA 1
ATOM 4717 C C . ILE A 1 598 ? 7.297 -16.517 -11.290 1.00 94.69 598 ILE A C 1
ATOM 4719 O O . ILE A 1 598 ? 8.423 -16.994 -11.150 1.00 94.69 598 ILE A O 1
ATOM 4723 N N . LEU A 1 599 ? 6.634 -15.912 -10.296 1.00 91.62 599 LEU A N 1
ATOM 4724 C CA . LEU A 1 599 ? 7.138 -15.691 -8.936 1.00 91.62 599 LEU A CA 1
ATOM 4725 C C . LEU A 1 599 ? 7.616 -17.000 -8.288 1.00 91.62 599 LEU A C 1
ATOM 4727 O O . LEU A 1 599 ? 8.767 -17.092 -7.879 1.00 91.62 599 LEU A O 1
ATOM 4731 N N . GLY A 1 600 ? 6.782 -18.045 -8.299 1.00 84.62 600 GLY A N 1
ATOM 4732 C CA . GLY A 1 600 ? 7.137 -19.361 -7.756 1.00 84.62 600 GLY A CA 1
ATOM 4733 C C . GLY A 1 600 ? 8.112 -20.186 -8.610 1.00 84.62 600 GLY A C 1
ATOM 4734 O O . GLY A 1 600 ? 8.433 -21.308 -8.233 1.00 84.62 600 GLY A O 1
ATOM 4735 N N . HIS A 1 601 ? 8.583 -19.694 -9.764 1.00 90.25 601 HIS A N 1
ATOM 4736 C CA . HIS A 1 601 ? 9.358 -20.502 -10.713 1.00 90.25 601 HIS A CA 1
ATOM 4737 C C . HIS A 1 601 ? 10.713 -19.848 -11.059 1.00 90.25 601 HIS A C 1
ATOM 4739 O O . HIS A 1 601 ? 10.766 -18.939 -11.895 1.00 90.25 601 HIS A O 1
ATOM 4745 N N . PRO A 1 602 ? 11.844 -20.317 -10.484 1.00 89.19 602 PRO A N 1
ATOM 4746 C CA . PRO A 1 602 ? 13.142 -19.635 -10.575 1.00 89.19 602 PRO A CA 1
ATOM 4747 C C . PRO A 1 602 ? 13.619 -19.320 -12.000 1.00 89.19 602 PRO A C 1
ATOM 4749 O O . PRO A 1 602 ? 14.146 -18.237 -12.249 1.00 89.19 602 PRO A O 1
ATOM 4752 N N . GLN A 1 603 ? 13.407 -20.233 -12.951 1.00 90.94 603 GLN A N 1
ATOM 4753 C CA . GLN A 1 603 ? 13.773 -20.069 -14.361 1.00 90.94 603 GLN A CA 1
ATOM 4754 C C . GLN A 1 603 ? 12.973 -18.935 -15.018 1.00 90.94 603 GLN A C 1
ATOM 4756 O O . GLN A 1 603 ? 13.571 -17.992 -15.529 1.00 90.94 603 GLN A O 1
ATOM 4761 N N . ARG A 1 604 ? 11.636 -18.967 -14.925 1.00 94.44 604 ARG A N 1
ATOM 4762 C CA . ARG A 1 604 ? 10.747 -17.917 -15.455 1.00 94.44 604 ARG A CA 1
ATOM 4763 C C . ARG A 1 604 ? 11.033 -16.554 -14.813 1.00 94.44 604 ARG A C 1
ATOM 4765 O O . ARG A 1 604 ? 11.185 -15.560 -15.523 1.00 94.44 604 ARG A O 1
ATOM 4772 N N . SER A 1 605 ? 11.201 -16.517 -13.486 1.00 92.94 605 SER A N 1
ATOM 4773 C CA . SER A 1 605 ? 11.641 -15.316 -12.758 1.00 92.94 605 SER A CA 1
ATOM 4774 C C . SER A 1 605 ? 12.988 -14.788 -13.260 1.00 92.94 605 SER A C 1
ATOM 4776 O O . SER A 1 605 ? 13.145 -13.580 -13.433 1.00 92.94 605 SER A O 1
ATOM 4778 N N . THR A 1 606 ? 13.949 -15.670 -13.554 1.00 91.88 606 THR A N 1
ATOM 4779 C CA . THR A 1 606 ? 15.252 -15.283 -14.118 1.00 91.88 606 THR A CA 1
ATOM 4780 C C . THR A 1 606 ? 15.101 -14.681 -15.515 1.00 91.88 606 THR A C 1
ATOM 4782 O O . THR A 1 606 ? 15.669 -13.620 -15.766 1.00 91.88 606 THR A O 1
ATOM 4785 N N . THR A 1 607 ? 14.293 -15.278 -16.397 1.00 94.25 607 THR A N 1
ATOM 4786 C CA . THR A 1 607 ? 14.040 -14.760 -17.753 1.00 94.25 607 THR A CA 1
ATOM 4787 C C . THR A 1 607 ? 13.473 -13.338 -17.725 1.00 94.25 607 THR A C 1
ATOM 4789 O O . THR A 1 607 ? 14.049 -12.433 -18.334 1.00 94.25 607 THR A O 1
ATOM 4792 N N . VAL A 1 608 ? 12.402 -13.099 -16.955 1.00 95.75 608 VAL A N 1
ATOM 4793 C CA . VAL A 1 608 ? 11.791 -11.760 -16.825 1.00 95.75 608 VAL A CA 1
ATOM 4794 C C . VAL A 1 608 ? 12.762 -10.762 -16.189 1.00 95.75 608 VAL A C 1
ATOM 4796 O O . VAL A 1 608 ? 12.856 -9.614 -16.628 1.00 95.75 608 VAL A O 1
ATOM 4799 N N . ARG A 1 609 ? 13.540 -11.184 -15.186 1.00 92.94 609 ARG A N 1
ATOM 4800 C CA . ARG A 1 609 ? 14.556 -10.325 -14.568 1.00 92.94 609 ARG A CA 1
ATOM 4801 C C . ARG A 1 609 ? 15.664 -9.926 -15.534 1.00 92.94 609 ARG A C 1
ATOM 4803 O O . ARG A 1 609 ? 15.965 -8.740 -15.610 1.00 92.94 609 ARG A O 1
ATOM 4810 N N . VAL A 1 610 ? 16.236 -10.862 -16.291 1.00 92.06 610 VAL A N 1
ATOM 4811 C CA . VAL A 1 610 ? 17.292 -10.569 -17.277 1.00 92.06 610 VAL A CA 1
ATOM 4812 C C . VAL A 1 610 ? 16.764 -9.644 -18.377 1.00 92.06 610 VAL A C 1
ATOM 4814 O O . VAL A 1 610 ? 17.444 -8.685 -18.747 1.00 92.06 610 VAL A O 1
ATOM 4817 N N . ALA A 1 611 ? 15.530 -9.854 -18.840 1.00 94.56 611 ALA A N 1
ATOM 4818 C CA . ALA A 1 611 ? 14.856 -8.960 -19.780 1.00 94.56 611 ALA A CA 1
ATOM 4819 C C . ALA A 1 611 ? 14.713 -7.523 -19.231 1.00 94.56 611 ALA A C 1
ATOM 4821 O O . ALA A 1 611 ? 15.045 -6.552 -19.920 1.00 94.56 611 ALA A O 1
ATOM 4822 N N . LEU A 1 612 ? 14.301 -7.363 -17.969 1.00 94.44 612 LEU A N 1
ATOM 4823 C CA . LEU A 1 612 ? 14.189 -6.058 -17.304 1.00 94.44 612 LEU A CA 1
ATOM 4824 C C . LEU A 1 612 ? 15.552 -5.421 -16.973 1.00 94.44 612 LEU A C 1
ATOM 4826 O O . LEU A 1 612 ? 15.709 -4.204 -17.073 1.00 94.44 612 LEU A O 1
ATOM 4830 N N . GLU A 1 613 ? 16.566 -6.213 -16.626 1.00 91.69 613 GLU A N 1
ATOM 4831 C CA . GLU A 1 613 ? 17.932 -5.738 -16.378 1.00 91.69 613 GLU A CA 1
ATOM 4832 C C . GLU A 1 613 ? 18.604 -5.249 -17.677 1.00 91.69 613 GLU A C 1
ATOM 4834 O O . GLU A 1 613 ? 19.218 -4.176 -17.677 1.00 91.69 613 GLU A O 1
ATOM 4839 N N . ARG A 1 614 ? 18.397 -5.950 -18.806 1.00 92.44 614 ARG A N 1
ATOM 4840 C CA . ARG A 1 614 ? 18.761 -5.476 -20.157 1.00 92.44 614 ARG A CA 1
ATOM 4841 C C . ARG A 1 614 ? 18.009 -4.195 -20.533 1.00 92.44 614 ARG A C 1
ATOM 4843 O O . ARG A 1 614 ? 18.621 -3.277 -21.072 1.00 92.44 614 ARG A O 1
ATOM 4850 N N . THR A 1 615 ? 16.726 -4.085 -20.183 1.00 95.00 615 THR A N 1
ATOM 4851 C CA . THR A 1 615 ? 15.907 -2.877 -20.421 1.00 95.00 615 THR A CA 1
ATOM 4852 C C . THR A 1 615 ? 16.458 -1.654 -19.680 1.00 95.00 615 THR A C 1
ATOM 4854 O O . THR A 1 615 ? 16.620 -0.585 -20.267 1.00 95.00 615 THR A O 1
ATOM 4857 N N . GLU A 1 616 ? 16.835 -1.807 -18.408 1.00 92.19 616 GLU A N 1
ATOM 4858 C CA . GLU A 1 616 ? 17.461 -0.734 -17.624 1.00 92.19 616 GLU A CA 1
ATOM 4859 C C . GLU A 1 616 ? 18.885 -0.385 -18.127 1.00 92.19 616 GLU A C 1
ATOM 4861 O O . GLU A 1 616 ? 19.334 0.743 -17.919 1.00 92.19 616 GLU A O 1
ATOM 4866 N N . ASP A 1 617 ? 19.621 -1.299 -18.783 1.00 92.25 617 ASP A N 1
ATOM 4867 C CA . ASP A 1 617 ? 20.928 -1.006 -19.419 1.00 92.25 617 ASP A CA 1
ATOM 4868 C C . ASP A 1 617 ? 20.784 -0.295 -20.771 1.00 92.25 617 ASP A C 1
ATOM 4870 O O . ASP A 1 617 ? 21.483 0.694 -21.019 1.00 92.25 617 ASP A O 1
ATOM 4874 N N . ALA A 1 618 ? 19.806 -0.712 -21.581 1.00 94.12 618 ALA A N 1
ATOM 4875 C CA . ALA A 1 618 ? 19.400 -0.030 -22.805 1.00 94.12 618 ALA A CA 1
ATOM 4876 C C . ALA A 1 618 ? 18.958 1.412 -22.511 1.00 94.12 618 ALA A C 1
ATOM 4878 O O . ALA A 1 618 ? 19.496 2.343 -23.111 1.00 94.12 618 ALA A O 1
ATOM 4879 N N . TYR A 1 619 ? 18.082 1.619 -21.519 1.00 94.00 619 TYR A N 1
ATOM 4880 C CA . TYR A 1 619 ? 17.656 2.953 -21.083 1.00 94.00 619 TYR A CA 1
ATOM 4881 C C . TYR A 1 619 ? 18.834 3.810 -20.597 1.00 94.00 619 TYR A C 1
ATOM 4883 O O . TYR A 1 619 ? 19.026 4.929 -21.072 1.00 94.00 619 TYR A O 1
ATOM 4891 N N . ARG A 1 620 ? 19.699 3.288 -19.712 1.00 92.62 620 ARG A N 1
ATOM 4892 C CA . ARG A 1 620 ? 20.903 4.019 -19.264 1.00 92.62 620 ARG A CA 1
ATOM 4893 C C . ARG A 1 620 ? 21.850 4.351 -20.423 1.00 92.62 620 ARG A C 1
ATOM 4895 O O . ARG A 1 620 ? 22.498 5.399 -20.405 1.00 92.62 620 ARG A O 1
ATOM 4902 N N . THR A 1 621 ? 21.921 3.503 -21.448 1.00 93.06 621 THR A N 1
ATOM 4903 C CA . THR A 1 621 ? 22.694 3.777 -22.664 1.00 93.06 621 THR A CA 1
ATOM 4904 C C . THR A 1 621 ? 22.023 4.826 -23.554 1.00 93.06 621 THR A C 1
ATOM 4906 O O . THR A 1 621 ? 22.726 5.711 -24.041 1.00 93.06 621 THR A O 1
ATOM 4909 N N . LEU A 1 622 ? 20.700 4.799 -23.715 1.00 94.25 622 LEU A N 1
ATOM 4910 C CA . LEU A 1 622 ? 19.914 5.808 -24.431 1.00 94.25 622 LEU A CA 1
ATOM 4911 C C . LEU A 1 622 ? 20.077 7.199 -23.796 1.00 94.25 622 LEU A C 1
ATOM 4913 O O . LEU A 1 622 ? 20.533 8.125 -24.469 1.00 94.25 622 LEU A O 1
ATOM 4917 N N . VAL A 1 623 ? 19.819 7.321 -22.487 1.00 92.62 623 VAL A N 1
ATOM 4918 C CA . VAL A 1 623 ? 19.967 8.570 -21.714 1.00 92.62 623 VAL A CA 1
ATOM 4919 C C . VAL A 1 623 ? 21.377 9.148 -21.862 1.00 92.62 623 VAL A C 1
ATOM 4921 O O . VAL A 1 623 ? 21.533 10.334 -22.139 1.00 92.62 623 VAL A O 1
ATOM 4924 N N . ARG A 1 624 ? 22.415 8.307 -21.753 1.00 90.69 624 ARG A N 1
ATOM 4925 C CA . ARG A 1 624 ? 23.817 8.716 -21.942 1.00 90.69 624 ARG A CA 1
ATOM 4926 C C . ARG A 1 624 ? 24.094 9.258 -23.348 1.00 90.69 624 ARG A C 1
ATOM 4928 O O . ARG A 1 624 ? 24.777 10.268 -23.470 1.00 90.69 624 ARG A O 1
ATOM 4935 N N . ASN A 1 625 ? 23.596 8.607 -24.401 1.00 90.56 625 ASN A N 1
ATOM 4936 C CA . ASN A 1 625 ? 23.819 9.067 -25.779 1.00 90.56 625 ASN A CA 1
ATOM 4937 C C . ASN A 1 625 ? 23.069 10.376 -26.072 1.00 90.56 625 ASN A C 1
ATOM 4939 O O . ASN A 1 625 ? 23.621 11.252 -26.732 1.00 90.56 625 ASN A O 1
ATOM 4943 N N . LEU A 1 626 ? 21.858 10.551 -25.534 1.00 91.06 626 LEU A N 1
ATOM 4944 C CA . LEU A 1 626 ? 21.137 11.826 -25.589 1.00 91.06 626 LEU A CA 1
ATOM 4945 C C . LEU A 1 626 ? 21.868 12.929 -24.800 1.00 91.06 626 LEU A C 1
ATOM 4947 O O . LEU A 1 626 ? 22.009 14.043 -25.296 1.00 91.06 626 LEU A O 1
ATOM 4951 N N . GLY A 1 627 ? 22.420 12.616 -23.624 1.00 88.62 627 GLY A N 1
ATOM 4952 C CA . GLY A 1 627 ? 23.241 13.546 -22.839 1.00 88.62 627 GLY A CA 1
ATOM 4953 C C . GLY A 1 627 ? 24.461 14.079 -23.602 1.00 88.62 627 GLY A C 1
ATOM 4954 O O . GLY A 1 627 ? 24.721 15.277 -23.571 1.00 88.62 627 GLY A O 1
ATOM 4955 N N . GLN A 1 628 ? 25.160 13.229 -24.362 1.00 87.06 628 GLN A N 1
ATOM 4956 C CA . GLN A 1 628 ? 26.280 13.674 -25.206 1.00 87.06 628 GLN A CA 1
ATOM 4957 C C . GLN A 1 628 ? 25.827 14.612 -26.338 1.00 87.06 628 GLN A C 1
ATOM 4959 O O . GLN A 1 628 ? 26.479 15.625 -26.577 1.00 87.06 628 GLN A O 1
ATOM 4964 N N . VAL A 1 629 ? 24.666 14.365 -26.958 1.00 86.12 629 VAL A N 1
ATOM 4965 C CA . VAL A 1 629 ? 24.085 15.298 -27.945 1.00 86.12 629 VAL A CA 1
ATOM 4966 C C . VAL A 1 629 ? 23.739 16.656 -27.307 1.00 86.12 629 VAL A C 1
ATOM 4968 O O . VAL A 1 629 ? 23.992 17.693 -27.921 1.00 86.12 629 VAL A O 1
ATOM 4971 N N . LEU A 1 630 ? 23.235 16.694 -26.062 1.00 85.38 630 LEU A N 1
ATOM 4972 C CA . LEU A 1 630 ? 23.020 17.959 -25.330 1.00 85.38 630 LEU A CA 1
ATOM 4973 C C . LEU A 1 630 ? 24.324 18.727 -25.073 1.00 85.38 630 LEU A C 1
ATOM 4975 O O . LEU A 1 630 ? 24.309 19.961 -25.033 1.00 85.38 630 LEU A O 1
ATOM 4979 N N . ASP A 1 631 ? 25.436 18.022 -24.867 1.00 83.62 631 ASP A N 1
ATOM 4980 C CA . ASP A 1 631 ? 26.749 18.624 -24.631 1.00 83.62 631 ASP A CA 1
ATOM 4981 C C . ASP A 1 631 ? 27.339 19.214 -25.926 1.00 83.62 631 ASP A C 1
ATOM 4983 O O . ASP A 1 631 ? 27.766 20.370 -25.909 1.00 83.62 631 ASP A O 1
ATOM 4987 N N . THR A 1 632 ? 27.227 18.528 -27.072 1.00 81.69 632 THR A N 1
ATOM 4988 C CA . THR A 1 632 ? 27.570 19.095 -28.396 1.00 81.69 632 THR A CA 1
ATOM 4989 C C . THR A 1 632 ? 26.740 20.345 -28.726 1.00 81.69 632 THR A C 1
ATOM 4991 O O . THR A 1 632 ? 27.268 21.333 -29.241 1.00 81.69 632 THR A O 1
ATOM 4994 N N . LEU A 1 633 ? 25.447 20.367 -28.376 1.00 76.75 633 LEU A N 1
ATOM 4995 C CA . LEU A 1 633 ? 24.577 21.535 -28.589 1.00 76.75 633 LEU A CA 1
ATOM 4996 C C . LEU A 1 633 ? 24.952 22.764 -27.731 1.00 76.75 633 LEU A C 1
ATOM 4998 O O . LEU A 1 633 ? 24.509 23.873 -28.041 1.00 76.75 633 LEU A O 1
ATOM 5002 N N . ALA A 1 634 ? 25.763 22.597 -26.680 1.00 68.94 634 ALA A N 1
ATOM 5003 C CA . ALA A 1 634 ? 26.065 23.636 -25.691 1.00 68.94 634 ALA A CA 1
ATOM 5004 C C . ALA A 1 634 ? 27.364 24.430 -25.940 1.00 68.94 634 ALA A C 1
ATOM 5006 O O . ALA A 1 634 ? 27.646 25.363 -25.191 1.00 68.94 634 ALA A O 1
ATOM 5007 N N . VAL A 1 635 ? 28.154 24.079 -26.963 1.00 62.50 635 VAL A N 1
ATOM 5008 C CA . VAL A 1 635 ? 29.526 24.601 -27.155 1.00 62.50 635 VAL A CA 1
ATOM 5009 C C . VAL A 1 635 ? 29.583 26.115 -27.433 1.00 62.50 635 VAL A C 1
ATOM 5011 O O . VAL A 1 635 ? 30.533 26.772 -27.014 1.00 62.50 635 VAL A O 1
ATOM 5014 N N . ASP A 1 636 ? 28.557 26.695 -28.068 1.00 54.91 636 ASP A N 1
ATOM 5015 C CA . ASP A 1 636 ? 28.482 28.139 -28.338 1.00 54.91 636 ASP A CA 1
ATOM 5016 C C . ASP A 1 636 ? 27.552 28.851 -27.342 1.00 54.91 636 ASP A C 1
ATOM 5018 O O . ASP A 1 636 ? 26.355 28.560 -27.276 1.00 54.91 636 ASP A O 1
ATOM 5022 N N . GLY A 1 637 ? 28.071 29.849 -26.617 1.00 49.59 637 GLY A N 1
ATOM 5023 C CA . GLY A 1 637 ? 27.395 30.500 -25.478 1.00 49.59 637 GLY A CA 1
ATOM 5024 C C . GLY A 1 637 ? 26.043 31.180 -25.760 1.00 49.59 637 GLY A C 1
ATOM 5025 O O . GLY A 1 637 ? 25.306 31.482 -24.825 1.00 49.59 637 GLY A O 1
ATOM 5026 N N . GLY A 1 638 ? 25.667 31.377 -27.028 1.00 54.81 638 GLY A N 1
ATOM 5027 C CA . GLY A 1 638 ? 24.319 31.820 -27.413 1.00 54.81 638 GLY A CA 1
ATOM 5028 C C . GLY A 1 638 ? 23.243 30.722 -27.352 1.00 54.81 638 GLY A C 1
ATOM 5029 O O . GLY A 1 638 ? 22.054 31.029 -27.414 1.00 54.81 638 GLY A O 1
ATOM 5030 N N . ARG A 1 639 ? 23.621 29.440 -27.228 1.00 65.06 639 ARG A N 1
ATOM 5031 C CA . ARG A 1 639 ? 22.711 28.284 -27.367 1.00 65.06 639 ARG A CA 1
ATOM 5032 C C . ARG A 1 639 ? 22.137 27.737 -26.058 1.00 65.06 639 ARG A C 1
ATOM 5034 O O . ARG A 1 639 ? 21.459 26.714 -26.087 1.00 65.06 639 ARG A O 1
ATOM 5041 N N . GLN A 1 640 ? 22.311 28.424 -24.925 1.00 70.88 640 GLN A N 1
ATOM 5042 C CA . GLN A 1 640 ? 21.798 27.966 -23.622 1.00 70.88 640 GLN A CA 1
ATOM 5043 C C . GLN A 1 640 ? 20.286 27.654 -23.641 1.00 70.88 640 GLN A C 1
ATOM 5045 O O . GLN A 1 640 ? 19.845 26.695 -23.008 1.00 70.88 640 GLN A O 1
ATOM 5050 N N . ARG A 1 641 ? 19.501 28.422 -24.413 1.00 75.00 641 ARG A N 1
ATOM 5051 C CA . ARG A 1 641 ? 18.075 28.150 -24.655 1.00 75.00 641 ARG A CA 1
ATOM 5052 C C . ARG A 1 641 ? 17.857 26.872 -25.471 1.00 75.00 641 ARG A C 1
ATOM 5054 O O . ARG A 1 641 ? 17.070 26.037 -25.056 1.00 75.00 641 ARG A O 1
ATOM 5061 N N . ILE A 1 642 ? 18.596 26.680 -26.566 1.00 75.62 642 ILE A N 1
ATOM 5062 C CA . ILE A 1 642 ? 18.500 25.478 -27.415 1.00 75.62 642 ILE A CA 1
ATOM 5063 C C . ILE A 1 642 ? 18.836 24.217 -26.606 1.00 75.62 642 ILE A C 1
ATOM 5065 O O . ILE A 1 642 ? 18.141 23.214 -26.747 1.00 75.62 642 ILE A O 1
ATOM 5069 N N . ARG A 1 643 ? 19.833 24.269 -25.705 1.00 80.69 643 ARG A N 1
ATOM 5070 C CA . ARG A 1 643 ? 20.103 23.157 -24.776 1.00 80.69 643 ARG A CA 1
ATOM 5071 C C . ARG A 1 643 ? 18.922 22.907 -23.834 1.00 80.69 643 ARG A C 1
ATOM 5073 O O . ARG A 1 643 ? 18.571 21.753 -23.635 1.00 80.69 643 ARG A O 1
ATOM 5080 N N . ALA A 1 644 ? 18.315 23.944 -23.256 1.00 82.19 644 ALA A N 1
ATOM 5081 C CA . ALA A 1 644 ? 17.173 23.784 -22.352 1.00 82.19 644 ALA A CA 1
ATOM 5082 C C . ALA A 1 644 ? 15.934 23.210 -23.069 1.00 82.19 644 ALA A C 1
ATOM 5084 O O . ALA A 1 644 ? 15.307 22.283 -22.558 1.00 82.19 644 ALA A O 1
ATOM 5085 N N . ASP A 1 645 ? 15.637 23.704 -24.273 1.00 82.81 645 ASP A N 1
ATOM 5086 C CA . ASP A 1 645 ? 14.544 23.223 -25.123 1.00 82.81 645 ASP A CA 1
ATOM 5087 C C . ASP A 1 645 ? 14.780 21.747 -25.538 1.00 82.81 645 ASP A C 1
ATOM 5089 O O . ASP A 1 645 ? 13.860 20.924 -25.492 1.00 82.81 645 ASP A O 1
ATOM 5093 N N . ALA A 1 646 ? 16.032 21.376 -25.849 1.00 84.44 646 ALA A N 1
ATOM 5094 C CA . ALA A 1 646 ? 16.439 19.993 -26.117 1.00 84.44 646 ALA A CA 1
ATOM 5095 C C . ALA A 1 646 ? 16.404 19.091 -24.871 1.00 84.44 646 ALA A C 1
ATOM 5097 O O . ALA A 1 646 ? 15.923 17.966 -24.954 1.00 84.44 646 ALA A O 1
ATOM 5098 N N . GLU A 1 647 ? 16.845 19.568 -23.701 1.00 87.19 647 GLU A N 1
ATOM 5099 C CA . GLU A 1 647 ? 16.772 18.818 -22.439 1.00 87.19 647 GLU A CA 1
ATOM 5100 C C . GLU A 1 647 ? 15.308 18.528 -22.066 1.00 87.19 647 GLU A C 1
ATOM 5102 O O . GLU A 1 647 ? 14.995 17.422 -21.627 1.00 87.19 647 GLU A O 1
ATOM 5107 N N . ALA A 1 648 ? 14.397 19.479 -22.304 1.00 86.62 648 ALA A N 1
ATOM 5108 C CA . ALA A 1 648 ? 12.958 19.277 -22.145 1.00 86.62 648 ALA A CA 1
ATOM 5109 C C . ALA A 1 648 ? 12.398 18.258 -23.156 1.00 86.62 648 ALA A C 1
ATOM 5111 O O . ALA A 1 648 ? 11.719 17.315 -22.756 1.00 86.62 648 ALA A O 1
ATOM 5112 N N . THR A 1 649 ? 12.736 18.390 -24.443 1.00 88.00 649 THR A N 1
ATOM 5113 C CA . THR A 1 649 ? 12.304 17.446 -25.494 1.00 88.00 649 THR A CA 1
ATOM 5114 C C . THR A 1 649 ? 12.788 16.022 -25.215 1.00 88.00 649 THR A C 1
ATOM 5116 O O . THR A 1 649 ? 12.010 15.073 -25.302 1.00 88.00 649 THR A O 1
ATOM 5119 N N . PHE A 1 650 ? 14.051 15.856 -24.817 1.00 91.31 650 PHE A N 1
ATOM 5120 C CA . PHE A 1 650 ? 14.632 14.543 -24.541 1.00 91.31 650 PHE A CA 1
ATOM 5121 C C . PHE A 1 650 ? 13.984 13.879 -23.318 1.00 91.31 650 PHE A C 1
ATOM 5123 O O . PHE A 1 650 ? 13.750 12.675 -23.356 1.00 91.31 650 PHE A O 1
ATOM 5130 N N . ARG A 1 651 ? 13.624 14.632 -22.266 1.00 86.69 651 ARG A N 1
ATOM 5131 C CA . ARG A 1 651 ? 12.866 14.094 -21.116 1.00 86.69 651 ARG A CA 1
ATOM 5132 C C . ARG A 1 651 ? 11.508 13.529 -21.536 1.00 86.69 651 ARG A C 1
ATOM 5134 O O . ARG A 1 651 ? 11.186 12.415 -21.137 1.00 86.69 651 ARG A O 1
ATOM 5141 N N . SER A 1 652 ? 10.748 14.243 -22.370 1.00 88.62 652 SER A N 1
ATOM 5142 C CA . SER A 1 652 ? 9.447 13.762 -22.862 1.00 88.62 652 SER A CA 1
ATOM 5143 C C . SER A 1 652 ? 9.574 12.446 -23.634 1.00 88.62 652 SER A C 1
ATOM 5145 O O . SER A 1 652 ? 8.825 11.506 -23.381 1.00 88.62 652 SER A O 1
ATOM 5147 N N . TYR A 1 653 ? 10.574 12.333 -24.511 1.00 92.19 653 TYR A N 1
ATOM 5148 C CA . TYR A 1 653 ? 10.846 11.093 -25.246 1.00 92.19 653 TYR A CA 1
ATOM 5149 C C . TYR A 1 653 ? 11.381 9.953 -24.356 1.00 92.19 653 TYR A C 1
ATOM 5151 O O . TYR A 1 653 ? 11.113 8.780 -24.607 1.00 92.19 653 TYR A O 1
ATOM 5159 N N . LEU A 1 654 ? 12.092 10.272 -23.274 1.00 91.25 654 LEU A N 1
ATOM 5160 C CA . LEU A 1 654 ? 12.540 9.286 -22.285 1.00 91.25 654 LEU A CA 1
ATOM 5161 C C . LEU A 1 654 ? 11.411 8.791 -21.358 1.00 91.25 654 LEU A C 1
ATOM 5163 O O . LEU A 1 654 ? 11.572 7.740 -20.742 1.00 91.25 654 LEU A O 1
ATOM 5167 N N . LEU A 1 655 ? 10.275 9.496 -21.285 1.00 87.81 655 LEU A N 1
ATOM 5168 C CA . LEU A 1 655 ? 9.026 8.982 -20.705 1.00 87.81 655 LEU A CA 1
ATOM 5169 C C . LEU A 1 655 ? 8.288 8.073 -21.704 1.00 87.81 655 LEU A C 1
ATOM 5171 O O . LEU A 1 655 ? 7.947 6.945 -21.357 1.00 87.81 655 LEU A O 1
ATOM 5175 N N . ASP A 1 656 ? 8.133 8.526 -22.953 1.00 90.19 656 ASP A N 1
ATOM 5176 C CA . ASP A 1 656 ? 7.549 7.779 -24.088 1.00 90.19 656 ASP A CA 1
ATOM 5177 C C . ASP A 1 656 ? 8.211 6.395 -24.287 1.00 90.19 656 ASP A C 1
ATOM 5179 O O . ASP A 1 656 ? 7.530 5.398 -24.514 1.00 90.19 656 ASP A O 1
ATOM 5183 N N . PHE A 1 657 ? 9.529 6.287 -24.072 1.00 94.12 657 PHE A N 1
ATOM 5184 C CA . PHE A 1 657 ? 10.251 5.006 -24.015 1.00 94.12 657 PHE A CA 1
ATOM 5185 C C . PHE A 1 657 ? 9.612 3.964 -23.078 1.00 94.12 657 PHE A C 1
ATOM 5187 O O . PHE A 1 657 ? 9.481 2.797 -23.447 1.00 94.12 657 PHE A O 1
ATOM 5194 N N . TRP A 1 658 ? 9.234 4.368 -21.863 1.00 92.50 658 TRP A N 1
ATOM 5195 C CA . TRP A 1 658 ? 8.681 3.461 -20.855 1.00 92.50 658 TRP A CA 1
ATOM 5196 C C . TRP A 1 658 ? 7.198 3.165 -21.083 1.00 92.50 658 TRP A C 1
ATOM 5198 O O . TRP A 1 658 ? 6.752 2.061 -20.776 1.00 92.50 658 TRP A O 1
ATOM 5208 N N . ASP A 1 659 ? 6.455 4.116 -21.648 1.00 89.94 659 ASP A N 1
ATOM 5209 C CA . ASP A 1 659 ? 5.051 3.934 -22.023 1.00 89.94 659 ASP A CA 1
ATOM 5210 C C . ASP A 1 659 ? 4.914 2.914 -23.168 1.00 89.94 659 ASP A C 1
ATOM 5212 O O . ASP A 1 659 ? 4.241 1.891 -23.028 1.00 89.94 659 ASP A O 1
ATOM 5216 N N . ARG A 1 660 ? 5.694 3.093 -24.247 1.00 93.00 660 ARG A N 1
ATOM 5217 C CA . ARG A 1 660 ? 5.751 2.167 -25.397 1.00 93.00 660 ARG A CA 1
ATOM 5218 C C . ARG A 1 660 ? 6.103 0.731 -25.025 1.00 93.00 660 ARG A C 1
ATOM 5220 O O . ARG A 1 660 ? 5.695 -0.184 -25.742 1.00 93.00 660 ARG A O 1
ATOM 5227 N N . LEU A 1 661 ? 6.891 0.530 -23.968 1.00 95.00 661 LEU A N 1
ATOM 5228 C CA . LEU A 1 661 ? 7.282 -0.794 -23.481 1.00 95.00 661 LEU A CA 1
ATOM 5229 C C . LEU A 1 661 ? 6.253 -1.425 -22.531 1.00 95.00 661 LEU A C 1
ATOM 5231 O O . LEU A 1 661 ? 6.282 -2.641 -22.373 1.00 95.00 661 LEU A O 1
ATOM 5235 N N . GLY A 1 662 ? 5.331 -0.654 -21.944 1.00 89.69 662 GLY A N 1
ATOM 5236 C CA . GLY A 1 662 ? 4.354 -1.165 -20.976 1.00 89.69 662 GLY A CA 1
ATOM 5237 C C . GLY A 1 662 ? 3.438 -2.244 -21.558 1.00 89.69 662 GLY A C 1
ATOM 5238 O O . GLY A 1 662 ? 3.411 -3.365 -21.064 1.00 89.69 662 GLY A O 1
ATOM 5239 N N . SER A 1 663 ? 2.757 -1.958 -22.671 1.00 80.75 663 SER A N 1
ATOM 5240 C CA . SER A 1 663 ? 1.876 -2.936 -23.336 1.00 80.75 663 SER A CA 1
ATOM 5241 C C . SER A 1 663 ? 2.624 -4.145 -23.914 1.00 80.75 663 SER A C 1
ATOM 5243 O O . SER A 1 663 ? 2.069 -5.238 -24.001 1.00 80.75 663 SER A O 1
ATOM 5245 N N . ARG A 1 664 ? 3.900 -3.969 -24.279 1.00 93.31 664 ARG A N 1
ATOM 5246 C CA . ARG A 1 664 ? 4.790 -5.047 -24.740 1.00 93.31 664 ARG A CA 1
ATOM 5247 C C . ARG A 1 664 ? 5.231 -5.965 -23.600 1.00 93.31 664 ARG A C 1
ATOM 5249 O O . ARG A 1 664 ? 5.491 -7.142 -23.836 1.00 93.31 664 ARG A O 1
ATOM 5256 N N . PHE A 1 665 ? 5.338 -5.434 -22.381 1.00 95.81 665 PHE A N 1
ATOM 5257 C CA . PHE A 1 665 ? 5.823 -6.177 -21.220 1.00 95.81 665 PHE A CA 1
ATOM 5258 C C . PHE A 1 665 ? 4.842 -7.283 -20.820 1.00 95.81 665 PHE A C 1
ATOM 5260 O O . PHE A 1 665 ? 5.269 -8.388 -20.497 1.00 95.81 665 PHE A O 1
ATOM 5267 N N . GLU A 1 666 ? 3.541 -7.041 -20.977 1.00 93.19 666 GLU A N 1
ATOM 5268 C CA . GLU A 1 666 ? 2.506 -8.067 -20.815 1.00 93.19 666 GLU A CA 1
ATOM 5269 C C . GLU A 1 666 ? 2.723 -9.261 -21.760 1.00 93.19 666 GLU A C 1
ATOM 5271 O O . GLU A 1 666 ? 2.684 -10.407 -21.323 1.00 93.19 666 GLU A O 1
ATOM 5276 N N . GLY A 1 667 ? 3.081 -9.009 -23.026 1.00 94.62 667 GLY A N 1
ATOM 5277 C CA . GLY A 1 667 ? 3.406 -10.063 -23.995 1.00 94.62 667 GLY A CA 1
ATOM 5278 C C . GLY A 1 667 ? 4.671 -10.868 -23.659 1.00 94.62 667 GLY A C 1
ATOM 5279 O O . GLY A 1 667 ? 4.752 -12.047 -24.005 1.00 94.62 667 GLY A O 1
ATOM 5280 N N . LEU A 1 668 ? 5.641 -10.271 -22.952 1.00 97.06 668 LEU A N 1
ATOM 5281 C CA . LEU A 1 668 ? 6.776 -11.006 -22.380 1.00 97.06 668 LEU A CA 1
ATOM 5282 C C . LEU A 1 668 ? 6.322 -11.887 -21.208 1.00 97.06 668 LEU A C 1
ATOM 5284 O O . LEU A 1 668 ? 6.714 -13.051 -21.143 1.00 97.06 668 LEU A O 1
ATOM 5288 N N . LEU A 1 669 ? 5.517 -11.349 -20.286 1.00 97.19 669 LEU A N 1
ATOM 5289 C CA . LEU A 1 669 ? 5.020 -12.098 -19.128 1.00 97.19 669 LEU A CA 1
ATOM 5290 C C . LEU A 1 669 ? 4.186 -13.304 -19.570 1.00 97.19 669 LEU A C 1
ATOM 5292 O O . LEU A 1 669 ? 4.465 -14.422 -19.144 1.00 97.19 669 LEU A O 1
ATOM 5296 N N . ASP A 1 670 ? 3.219 -13.096 -20.460 1.00 96.25 670 ASP A N 1
ATOM 5297 C CA . ASP A 1 670 ? 2.316 -14.148 -20.924 1.00 96.25 670 ASP A CA 1
ATOM 5298 C C . ASP A 1 670 ? 3.063 -15.206 -21.759 1.00 96.25 670 ASP A C 1
ATOM 5300 O O . ASP A 1 670 ? 2.825 -16.402 -21.590 1.00 96.25 670 ASP A O 1
ATOM 5304 N N . GLY A 1 671 ? 4.047 -14.798 -22.575 1.00 97.00 671 GLY A N 1
ATOM 5305 C CA . GLY A 1 671 ? 4.946 -15.725 -23.273 1.00 97.00 671 GLY A CA 1
ATOM 5306 C C . GLY A 1 671 ? 5.787 -16.581 -22.316 1.00 97.00 671 GLY A C 1
ATOM 5307 O O . GLY A 1 671 ? 5.891 -17.791 -22.499 1.00 97.00 671 GLY A O 1
ATOM 5308 N N . VAL A 1 672 ? 6.323 -15.988 -21.243 1.00 97.00 672 VAL A N 1
ATOM 5309 C CA . VAL A 1 672 ? 7.076 -16.719 -20.206 1.00 97.00 672 VAL A CA 1
ATOM 5310 C C . VAL A 1 672 ? 6.173 -17.629 -19.356 1.00 97.00 672 VAL A C 1
ATOM 5312 O O . VAL A 1 672 ? 6.638 -18.656 -18.868 1.00 97.00 672 VAL A O 1
ATOM 5315 N N . ILE A 1 673 ? 4.886 -17.307 -19.189 1.00 96.19 673 ILE A N 1
ATOM 5316 C CA . ILE A 1 673 ? 3.901 -18.191 -18.533 1.00 96.19 673 ILE A CA 1
ATOM 5317 C C . ILE A 1 673 ? 3.558 -19.396 -19.422 1.00 96.19 673 ILE A C 1
ATOM 5319 O O . ILE A 1 673 ? 3.349 -20.493 -18.901 1.00 96.19 673 ILE A O 1
ATOM 5323 N N . ALA A 1 674 ? 3.532 -19.198 -20.742 1.00 96.75 674 ALA A N 1
ATOM 5324 C CA . ALA A 1 674 ? 3.293 -20.232 -21.750 1.00 96.75 674 ALA A CA 1
ATOM 5325 C C . ALA A 1 674 ? 4.540 -21.070 -22.115 1.00 96.75 674 ALA A C 1
ATOM 5327 O O . ALA A 1 674 ? 4.449 -21.923 -22.995 1.00 96.75 674 ALA A O 1
ATOM 5328 N N . ASP A 1 675 ? 5.687 -20.823 -21.465 1.00 95.19 675 ASP A N 1
ATOM 5329 C CA . ASP A 1 675 ? 7.005 -21.407 -21.777 1.00 95.19 675 ASP A CA 1
ATOM 5330 C C . ASP A 1 675 ? 7.433 -21.250 -23.255 1.00 95.19 675 ASP A C 1
ATOM 5332 O O . ASP A 1 675 ? 8.137 -22.091 -23.816 1.00 95.19 675 ASP A O 1
ATOM 5336 N N . ASP A 1 676 ? 7.026 -20.146 -23.888 1.00 96.00 676 ASP A N 1
ATOM 5337 C CA . ASP A 1 676 ? 7.407 -19.784 -25.255 1.00 96.00 676 ASP A CA 1
ATOM 5338 C C . ASP A 1 676 ? 8.913 -19.434 -25.311 1.00 96.00 676 ASP A C 1
ATOM 5340 O O . ASP A 1 676 ? 9.337 -18.461 -24.671 1.00 96.00 676 ASP A O 1
ATOM 5344 N N . PRO A 1 677 ? 9.740 -20.195 -26.059 1.00 91.06 677 PRO A N 1
ATOM 5345 C CA . PRO A 1 677 ? 11.190 -20.007 -26.076 1.00 91.06 677 PRO A CA 1
ATOM 5346 C C . PRO A 1 677 ? 11.608 -18.669 -26.697 1.00 91.06 677 PRO A C 1
ATOM 5348 O O . PRO A 1 677 ? 12.630 -18.109 -26.302 1.00 91.06 677 PRO A O 1
ATOM 5351 N N . ASP A 1 678 ? 10.806 -18.125 -27.615 1.00 94.69 678 ASP A N 1
ATOM 5352 C CA . ASP A 1 678 ? 11.132 -16.910 -28.359 1.00 94.69 678 ASP A CA 1
ATOM 5353 C C . ASP A 1 678 ? 10.721 -15.640 -27.588 1.00 94.69 678 ASP A C 1
ATOM 5355 O O . ASP A 1 678 ? 11.095 -14.529 -27.968 1.00 94.69 678 ASP A O 1
ATOM 5359 N N . ALA A 1 679 ? 9.960 -15.759 -26.489 1.00 94.31 679 ALA A N 1
ATOM 5360 C CA . ALA A 1 679 ? 9.404 -14.616 -25.754 1.00 94.31 679 ALA A CA 1
ATOM 5361 C C . ALA A 1 679 ? 10.469 -13.607 -25.280 1.00 94.31 679 ALA A C 1
ATOM 5363 O O . ALA A 1 679 ? 10.247 -12.393 -25.334 1.00 94.31 679 ALA A O 1
ATOM 5364 N N . ALA A 1 680 ? 11.638 -14.093 -24.852 1.00 92.31 680 ALA A N 1
ATOM 5365 C CA . ALA A 1 680 ? 12.745 -13.250 -24.399 1.00 92.31 680 ALA A CA 1
ATOM 5366 C C . ALA A 1 680 ? 13.456 -12.514 -25.550 1.00 92.31 680 ALA A C 1
ATOM 5368 O O . ALA A 1 680 ? 13.884 -11.370 -25.372 1.00 92.31 680 ALA A O 1
ATOM 5369 N N . ASP A 1 681 ? 13.550 -13.141 -26.726 1.00 92.81 681 ASP A N 1
ATOM 5370 C CA . ASP A 1 681 ? 14.199 -12.555 -27.900 1.00 92.81 681 ASP A CA 1
ATOM 5371 C C . ASP A 1 681 ? 13.260 -11.585 -28.631 1.00 92.81 681 ASP A C 1
ATOM 5373 O O . ASP A 1 681 ? 13.682 -10.474 -28.950 1.00 92.81 681 ASP A O 1
ATOM 5377 N N . ARG A 1 682 ? 11.958 -11.893 -28.748 1.00 94.88 682 ARG A N 1
ATOM 5378 C CA . ARG A 1 682 ? 10.946 -10.928 -29.230 1.00 94.88 682 ARG A CA 1
ATOM 5379 C C . ARG A 1 682 ? 10.911 -9.661 -28.367 1.00 94.88 682 ARG A C 1
ATOM 5381 O O . ARG A 1 682 ? 10.824 -8.553 -28.894 1.00 94.88 682 ARG A O 1
ATOM 5388 N N . TRP A 1 683 ? 11.048 -9.793 -27.042 1.00 95.75 683 TRP A N 1
ATOM 5389 C CA . TRP A 1 683 ? 11.204 -8.634 -26.155 1.00 95.75 683 TRP A CA 1
ATOM 5390 C C . TRP A 1 683 ? 12.493 -7.844 -26.433 1.00 95.75 683 TRP A C 1
ATOM 5392 O O . TRP A 1 683 ? 12.476 -6.616 -26.382 1.00 95.75 683 TRP A O 1
ATOM 5402 N N . LEU A 1 684 ? 13.607 -8.513 -26.749 1.00 94.19 684 LEU A N 1
ATOM 5403 C CA . LEU A 1 684 ? 14.869 -7.847 -27.086 1.00 94.19 684 LEU A CA 1
ATOM 5404 C C . LEU A 1 684 ? 14.789 -7.088 -28.424 1.00 94.19 684 LEU A C 1
ATOM 5406 O O . LEU A 1 684 ? 15.330 -5.985 -28.526 1.00 94.19 684 LEU A O 1
ATOM 5410 N N . GLU A 1 685 ? 14.100 -7.642 -29.423 1.00 94.31 685 GLU A N 1
ATOM 5411 C CA . GLU A 1 685 ? 13.843 -6.990 -30.714 1.00 94.31 685 GLU A CA 1
ATOM 5412 C C . GLU A 1 685 ? 12.956 -5.746 -30.564 1.00 94.31 685 GLU A C 1
ATOM 5414 O O . GLU A 1 685 ? 13.284 -4.676 -31.089 1.00 94.31 685 GLU A O 1
ATOM 5419 N N . GLU A 1 686 ? 11.877 -5.845 -29.787 1.00 95.38 686 GLU A N 1
ATOM 5420 C CA . GLU A 1 686 ? 11.006 -4.711 -29.468 1.00 95.38 686 GLU A CA 1
ATOM 5421 C C . GLU A 1 686 ? 11.729 -3.648 -28.624 1.00 95.38 686 GLU A C 1
ATOM 5423 O O . GLU A 1 686 ? 11.638 -2.454 -28.915 1.00 95.38 686 GLU A O 1
ATOM 5428 N N . LEU A 1 687 ? 12.533 -4.060 -27.637 1.00 96.25 687 LEU A N 1
ATOM 5429 C CA . LEU A 1 687 ? 13.385 -3.163 -26.853 1.00 96.25 687 LEU A CA 1
ATOM 5430 C C . LEU A 1 687 ? 14.385 -2.415 -27.743 1.00 96.25 687 LEU A C 1
ATOM 5432 O O . LEU A 1 687 ? 14.542 -1.201 -27.592 1.00 96.25 687 LEU A O 1
ATOM 5436 N N . GLN A 1 688 ? 15.050 -3.104 -28.677 1.00 95.69 688 GLN A N 1
ATOM 5437 C CA . GLN A 1 688 ? 15.945 -2.468 -29.645 1.00 95.69 688 GLN A CA 1
ATOM 5438 C C . GLN A 1 688 ? 15.179 -1.458 -30.509 1.00 95.69 688 GLN A C 1
ATOM 5440 O O . GLN A 1 688 ? 15.641 -0.329 -30.679 1.00 95.69 688 GLN A O 1
ATOM 5445 N N . THR A 1 689 ? 14.010 -1.845 -31.020 1.00 95.88 689 THR A N 1
ATOM 5446 C CA . THR A 1 689 ? 13.175 -1.015 -31.899 1.00 95.88 689 THR A CA 1
ATOM 5447 C C . THR A 1 689 ? 12.732 0.265 -31.192 1.00 95.88 689 THR A C 1
ATOM 5449 O O . THR A 1 689 ? 13.065 1.358 -31.649 1.00 95.88 689 THR A O 1
ATOM 5452 N N . VAL A 1 690 ? 12.111 0.155 -30.011 1.00 96.44 690 VAL A N 1
ATOM 5453 C CA . VAL A 1 690 ? 11.695 1.314 -29.201 1.00 96.44 690 VAL A CA 1
ATOM 5454 C C . VAL A 1 690 ? 12.893 2.185 -28.803 1.00 96.44 690 VAL A C 1
ATOM 5456 O O . VAL A 1 690 ? 12.807 3.410 -28.875 1.00 96.44 690 VAL A O 1
ATOM 5459 N N . THR A 1 691 ? 14.038 1.591 -28.445 1.00 96.31 691 THR A N 1
ATOM 5460 C CA . THR A 1 691 ? 15.256 2.351 -28.100 1.00 96.31 691 THR A CA 1
ATOM 5461 C C . THR A 1 691 ? 15.753 3.212 -29.266 1.00 96.31 691 THR A C 1
ATOM 5463 O O . THR A 1 691 ? 16.157 4.359 -29.058 1.00 96.31 691 THR A O 1
ATOM 5466 N N . MET A 1 692 ? 15.734 2.676 -30.490 1.00 96.06 692 MET A N 1
ATOM 5467 C CA . MET A 1 692 ? 16.178 3.394 -31.686 1.00 96.06 692 MET A CA 1
ATOM 5468 C C . MET A 1 692 ? 15.156 4.444 -32.139 1.00 96.06 692 MET A C 1
ATOM 5470 O O . MET A 1 692 ? 15.550 5.575 -32.422 1.00 96.06 692 MET A O 1
ATOM 5474 N N . ASP A 1 693 ? 13.863 4.112 -32.138 1.00 96.00 693 ASP A N 1
ATOM 5475 C CA . ASP A 1 693 ? 12.775 5.034 -32.490 1.00 96.00 693 ASP A CA 1
ATOM 5476 C C . ASP A 1 693 ? 12.752 6.267 -31.583 1.00 96.00 693 ASP A C 1
ATOM 5478 O O . ASP A 1 693 ? 12.630 7.394 -32.063 1.00 96.00 693 ASP A O 1
ATOM 5482 N N . VAL A 1 694 ? 12.899 6.064 -30.270 1.00 95.62 694 VAL A N 1
ATOM 5483 C CA . VAL A 1 694 ? 12.934 7.150 -29.282 1.00 95.62 694 VAL A CA 1
ATOM 5484 C C . VAL A 1 694 ? 14.163 8.037 -29.487 1.00 95.62 694 VAL A C 1
ATOM 5486 O O . VAL A 1 694 ? 14.042 9.261 -29.448 1.00 95.62 694 VAL A O 1
ATOM 5489 N N . TYR A 1 695 ? 15.338 7.453 -29.752 1.00 95.25 695 TYR A N 1
ATOM 5490 C CA . TYR A 1 695 ? 16.544 8.232 -30.049 1.00 95.25 695 TYR A CA 1
ATOM 5491 C C . TYR A 1 695 ? 16.382 9.080 -31.319 1.00 95.25 695 TYR A C 1
ATOM 5493 O O . TYR A 1 695 ? 16.701 10.273 -31.323 1.00 95.25 695 TYR A O 1
ATOM 5501 N N . ASP A 1 696 ? 15.858 8.485 -32.389 1.00 94.31 696 ASP A N 1
ATOM 5502 C CA . ASP A 1 696 ? 15.680 9.157 -33.674 1.00 94.31 696 ASP A CA 1
ATOM 5503 C C . ASP A 1 696 ? 14.587 10.230 -33.613 1.00 94.31 696 ASP A C 1
ATOM 5505 O O . ASP A 1 696 ? 14.757 11.304 -34.186 1.00 94.31 696 ASP A O 1
ATOM 5509 N N . ALA A 1 697 ? 13.486 9.988 -32.897 1.00 93.69 697 ALA A N 1
ATOM 5510 C CA . ALA A 1 697 ? 12.425 10.975 -32.699 1.00 93.69 697 ALA A CA 1
ATOM 5511 C C . ALA A 1 697 ? 12.893 12.158 -31.835 1.00 93.69 697 ALA A C 1
ATOM 5513 O O . ALA A 1 697 ? 12.633 13.311 -32.188 1.00 93.69 697 ALA A O 1
ATOM 5514 N N . ALA A 1 698 ? 13.649 11.889 -30.763 1.00 92.06 698 ALA A N 1
ATOM 5515 C CA . ALA A 1 698 ? 14.230 12.919 -29.907 1.00 92.06 698 ALA A CA 1
ATOM 5516 C C . ALA A 1 698 ? 15.258 13.786 -30.647 1.00 92.06 698 ALA A C 1
ATOM 5518 O O . ALA A 1 698 ? 15.237 15.009 -30.520 1.00 92.06 698 ALA A O 1
ATOM 5519 N N . THR A 1 699 ? 16.148 13.177 -31.437 1.00 90.88 699 THR A N 1
ATOM 5520 C CA . THR A 1 699 ? 17.242 13.899 -32.111 1.00 90.88 699 THR A CA 1
ATOM 5521 C C . THR A 1 699 ? 16.840 14.557 -33.435 1.00 90.88 699 THR A C 1
ATOM 5523 O O . THR A 1 699 ? 17.500 15.515 -33.845 1.00 90.88 699 THR A O 1
ATOM 5526 N N . ARG A 1 700 ? 15.736 14.133 -34.076 1.00 89.50 700 ARG A N 1
ATOM 5527 C CA . ARG A 1 700 ? 15.246 14.659 -35.370 1.00 89.50 700 ARG A CA 1
ATOM 5528 C C . ARG A 1 700 ? 15.246 16.192 -35.510 1.00 89.50 700 ARG A C 1
ATOM 5530 O O . ARG A 1 700 ? 15.699 16.649 -36.560 1.00 89.50 700 ARG A O 1
ATOM 5537 N N . PRO A 1 701 ? 14.801 17.007 -34.528 1.00 86.19 701 PRO A N 1
ATOM 5538 C CA . PRO A 1 701 ? 14.783 18.468 -34.675 1.00 86.19 701 PRO A CA 1
ATOM 5539 C C . PRO A 1 701 ? 16.178 19.091 -34.864 1.00 86.19 701 PRO A C 1
ATOM 5541 O O . PRO A 1 701 ? 16.309 20.154 -35.471 1.00 86.19 701 PRO A O 1
ATOM 5544 N N . TYR A 1 702 ? 17.224 18.419 -34.374 1.00 81.19 702 TYR A N 1
ATOM 5545 C CA . TYR A 1 702 ? 18.593 18.937 -34.294 1.00 81.19 702 TYR A CA 1
ATOM 5546 C C . TYR A 1 702 ? 19.476 18.520 -35.480 1.00 81.19 702 TYR A C 1
ATOM 5548 O O . TYR A 1 702 ? 20.572 19.053 -35.641 1.00 81.19 702 TYR A O 1
ATOM 5556 N N . LEU A 1 703 ? 18.976 17.647 -36.367 1.00 77.75 703 LEU A N 1
ATOM 5557 C CA . LEU A 1 703 ? 19.645 17.234 -37.614 1.00 77.75 703 LEU A CA 1
ATOM 5558 C C . LEU A 1 703 ? 19.887 18.398 -38.598 1.00 77.75 703 LEU A C 1
ATOM 5560 O O . LEU A 1 703 ? 20.675 18.271 -39.529 1.00 77.75 703 LEU A O 1
ATOM 5564 N N . THR A 1 704 ? 19.219 19.535 -38.397 1.00 69.75 704 THR A N 1
ATOM 5565 C CA . THR A 1 704 ? 19.389 20.763 -39.193 1.00 69.75 704 THR A CA 1
ATOM 5566 C C . THR A 1 704 ? 20.686 21.518 -38.877 1.00 69.75 704 THR A C 1
ATOM 5568 O O . THR A 1 704 ? 21.141 22.320 -39.692 1.00 69.75 704 THR A O 1
ATOM 5571 N N . ALA A 1 705 ? 21.314 21.262 -37.724 1.00 66.12 705 ALA A N 1
ATOM 5572 C CA . ALA A 1 705 ? 22.582 21.871 -37.342 1.00 66.12 705 ALA A CA 1
ATOM 5573 C C . ALA A 1 705 ? 23.755 20.956 -37.730 1.00 66.12 705 ALA A C 1
ATOM 5575 O O . ALA A 1 705 ? 23.958 19.909 -37.119 1.00 66.12 705 ALA A O 1
ATOM 5576 N N . ALA A 1 706 ? 24.578 21.380 -38.696 1.00 64.00 706 ALA A N 1
ATOM 5577 C CA . ALA A 1 706 ? 25.699 20.582 -39.214 1.00 64.00 706 ALA A CA 1
ATOM 5578 C C . ALA A 1 706 ? 26.673 20.074 -38.126 1.00 64.00 706 ALA A C 1
ATOM 5580 O O . ALA A 1 706 ? 27.188 18.967 -38.237 1.00 64.00 706 ALA A O 1
ATOM 5581 N N . ILE A 1 707 ? 26.872 20.849 -37.050 1.00 62.44 707 ILE A N 1
ATOM 5582 C CA . ILE A 1 707 ? 27.707 20.477 -35.892 1.00 62.44 707 ILE A CA 1
ATOM 5583 C C . ILE A 1 707 ? 27.095 19.304 -35.102 1.00 62.44 707 ILE A C 1
ATOM 5585 O O . ILE A 1 707 ? 27.818 18.426 -34.647 1.00 62.44 707 ILE A O 1
ATOM 5589 N N . ALA A 1 708 ? 25.767 19.258 -34.956 1.00 69.44 708 ALA A N 1
ATOM 5590 C CA . ALA A 1 708 ? 25.079 18.175 -34.253 1.00 69.44 708 ALA A CA 1
ATOM 5591 C C . ALA A 1 708 ? 24.903 16.921 -35.128 1.00 69.44 708 ALA A C 1
ATOM 5593 O O . ALA A 1 708 ? 24.805 15.816 -34.599 1.00 69.44 708 ALA A O 1
ATOM 5594 N N . LEU A 1 709 ? 24.874 17.077 -36.457 1.00 81.06 709 LEU A N 1
ATOM 5595 C CA . LEU A 1 709 ? 24.587 15.997 -37.402 1.00 81.06 709 LEU A CA 1
ATOM 5596 C C . LEU A 1 709 ? 25.579 14.825 -37.299 1.00 81.06 709 LEU A C 1
ATOM 5598 O O . LEU A 1 709 ? 25.155 13.669 -37.274 1.00 81.06 709 LEU A O 1
ATOM 5602 N N . GLU A 1 710 ? 26.886 15.104 -37.208 1.00 83.81 710 GLU A N 1
ATOM 5603 C CA . GLU A 1 710 ? 27.891 14.039 -37.086 1.00 83.81 710 GLU A CA 1
ATOM 5604 C C . GLU A 1 710 ? 27.761 13.298 -35.748 1.00 83.81 710 GLU A C 1
ATOM 5606 O O . GLU A 1 710 ? 27.723 12.067 -35.733 1.00 83.81 710 GLU A O 1
ATOM 5611 N N . ASP A 1 711 ? 27.629 14.027 -34.635 1.00 84.38 711 ASP A N 1
ATOM 5612 C CA . ASP A 1 711 ? 27.502 13.427 -33.303 1.00 84.38 711 ASP A CA 1
ATOM 5613 C C . ASP A 1 711 ? 26.204 12.631 -33.138 1.00 84.38 711 ASP A C 1
ATOM 5615 O O . ASP A 1 711 ? 26.237 11.534 -32.580 1.00 84.38 711 ASP A O 1
ATOM 5619 N N . VAL A 1 712 ? 25.077 13.095 -33.687 1.00 88.44 712 VAL A N 1
ATOM 5620 C CA . VAL A 1 712 ? 23.826 12.321 -33.686 1.00 88.44 712 VAL A CA 1
ATOM 5621 C C . VAL A 1 712 ? 24.009 10.999 -34.439 1.00 88.44 712 VAL A C 1
ATOM 5623 O O . VAL A 1 712 ? 23.672 9.943 -33.904 1.00 88.44 712 VAL A O 1
ATOM 5626 N N . PHE A 1 713 ? 24.622 10.989 -35.629 1.00 89.94 713 PHE A N 1
ATOM 5627 C CA . PHE A 1 713 ? 24.895 9.726 -36.330 1.00 89.94 713 PHE A CA 1
ATOM 5628 C C . PHE A 1 713 ? 25.938 8.847 -35.619 1.00 89.94 713 PHE A C 1
ATOM 5630 O O . PHE A 1 713 ? 25.803 7.618 -35.607 1.00 89.94 713 PHE A O 1
ATOM 5637 N N . ARG A 1 714 ? 26.959 9.445 -34.996 1.00 89.94 714 ARG A N 1
ATOM 5638 C CA . ARG A 1 714 ? 27.992 8.763 -34.198 1.00 89.94 714 ARG A CA 1
ATOM 5639 C C . ARG A 1 714 ? 27.370 8.044 -32.994 1.00 89.94 714 ARG A C 1
ATOM 5641 O O . ARG A 1 714 ? 27.600 6.847 -32.805 1.00 89.94 714 ARG A O 1
ATOM 5648 N N . HIS A 1 715 ? 26.520 8.735 -32.240 1.00 90.69 715 HIS A N 1
ATOM 5649 C CA . HIS A 1 715 ? 25.822 8.198 -31.073 1.00 90.69 715 HIS A CA 1
ATOM 5650 C C . HIS A 1 715 ? 24.700 7.218 -31.450 1.00 90.69 715 HIS A C 1
ATOM 5652 O O . HIS A 1 715 ? 24.602 6.161 -30.825 1.00 90.69 715 HIS A O 1
ATOM 5658 N N . ARG A 1 716 ? 23.959 7.452 -32.544 1.00 92.75 716 ARG A N 1
ATOM 5659 C CA . ARG A 1 716 ? 23.027 6.465 -33.127 1.00 92.75 716 ARG A CA 1
ATOM 5660 C C . ARG A 1 716 ? 23.724 5.142 -33.459 1.00 92.75 716 ARG A C 1
ATOM 5662 O O . ARG A 1 716 ? 23.213 4.068 -33.148 1.00 92.75 716 ARG A O 1
ATOM 5669 N N . ARG A 1 717 ? 24.915 5.200 -34.072 1.00 90.88 717 ARG A N 1
ATOM 5670 C CA . ARG A 1 717 ? 25.722 4.006 -34.389 1.00 90.88 717 ARG A CA 1
ATOM 5671 C C . ARG A 1 717 ? 26.237 3.302 -33.135 1.00 90.88 717 ARG A C 1
ATOM 5673 O O . ARG A 1 717 ? 26.250 2.075 -33.113 1.00 90.88 717 ARG A O 1
ATOM 5680 N N . PHE A 1 718 ? 26.628 4.043 -32.097 1.00 89.75 718 PHE A N 1
ATOM 5681 C CA . PHE A 1 718 ? 27.015 3.460 -30.808 1.00 89.75 718 PHE A CA 1
ATOM 5682 C C . PHE A 1 718 ? 25.833 2.753 -30.122 1.00 89.75 718 PHE A C 1
ATOM 5684 O O . PHE A 1 718 ? 25.999 1.641 -29.623 1.00 89.75 718 PHE A O 1
ATOM 5691 N N . LEU A 1 719 ? 24.642 3.362 -30.147 1.00 90.06 719 LEU A N 1
ATOM 5692 C CA . LEU A 1 719 ? 23.406 2.800 -29.597 1.00 90.06 719 LEU A CA 1
ATOM 5693 C C . LEU A 1 719 ? 22.995 1.513 -30.333 1.00 90.06 719 LEU A C 1
ATOM 5695 O O . LEU A 1 719 ? 22.808 0.482 -29.697 1.00 90.06 719 LEU A O 1
ATOM 5699 N N . ALA A 1 720 ? 22.989 1.511 -31.669 1.00 89.88 720 ALA A N 1
ATOM 5700 C CA . ALA A 1 720 ? 22.740 0.298 -32.457 1.00 89.88 720 ALA A CA 1
ATOM 5701 C C . ALA A 1 720 ? 23.810 -0.799 -32.239 1.00 89.88 720 ALA A C 1
ATOM 5703 O O . ALA A 1 720 ? 23.520 -1.991 -32.319 1.00 89.88 720 ALA A O 1
ATOM 5704 N N . ALA A 1 721 ? 25.055 -0.418 -31.933 1.00 88.81 721 ALA A N 1
ATOM 5705 C CA . ALA A 1 721 ? 26.135 -1.346 -31.593 1.00 88.81 721 ALA A CA 1
ATOM 5706 C C . ALA A 1 721 ? 26.104 -1.843 -30.131 1.00 88.81 721 ALA A C 1
ATOM 5708 O O . ALA A 1 721 ? 26.952 -2.654 -29.756 1.00 88.81 721 ALA A O 1
ATOM 5709 N N . HIS A 1 722 ? 25.166 -1.375 -29.299 1.00 87.81 722 HIS A N 1
ATOM 5710 C CA . HIS A 1 722 ? 24.944 -1.886 -27.944 1.00 87.81 722 HIS A CA 1
ATOM 5711 C C . HIS A 1 722 ? 24.274 -3.264 -27.991 1.00 87.81 722 HIS A C 1
ATOM 5713 O O . HIS A 1 722 ? 24.823 -4.218 -27.445 1.00 87.81 722 HIS A O 1
ATOM 5719 N N . PHE A 1 723 ? 23.161 -3.368 -28.724 1.00 86.12 723 PHE A N 1
ATOM 5720 C CA . PHE A 1 723 ? 22.357 -4.586 -28.888 1.00 86.12 723 PHE A CA 1
ATOM 5721 C C . PHE A 1 723 ? 23.074 -5.701 -29.662 1.00 86.12 723 PHE A C 1
ATOM 5723 O O . PHE A 1 723 ? 22.831 -6.877 -29.429 1.00 86.12 723 PHE A O 1
ATOM 5730 N N . ARG A 1 724 ? 24.028 -5.350 -30.535 1.00 79.38 724 ARG A N 1
ATOM 5731 C CA . ARG A 1 724 ? 24.839 -6.316 -31.305 1.00 79.38 724 ARG A CA 1
ATOM 5732 C C . ARG A 1 724 ? 25.993 -6.955 -30.521 1.00 79.38 724 ARG A C 1
ATOM 5734 O O . ARG A 1 724 ? 26.817 -7.648 -31.116 1.00 79.38 724 ARG A O 1
ATOM 5741 N N . ARG A 1 725 ? 26.134 -6.682 -29.220 1.00 63.44 725 ARG A N 1
ATOM 5742 C CA . ARG A 1 725 ? 27.194 -7.286 -28.400 1.00 63.44 725 ARG A CA 1
ATOM 5743 C C . ARG A 1 725 ? 26.709 -8.637 -27.869 1.00 63.44 725 ARG A C 1
ATOM 5745 O O . ARG A 1 725 ? 25.753 -8.628 -27.099 1.00 63.44 725 ARG A O 1
ATOM 5752 N N . PRO A 1 726 ? 27.366 -9.767 -28.202 1.00 52.62 726 PRO A N 1
ATOM 5753 C CA . PRO A 1 726 ? 27.096 -11.020 -27.507 1.00 52.62 726 PRO A CA 1
ATOM 5754 C C . PRO A 1 726 ? 27.393 -10.841 -26.015 1.00 52.62 726 PRO A C 1
ATOM 5756 O O . PRO A 1 726 ? 28.292 -10.076 -25.640 1.00 52.62 726 PRO A O 1
ATOM 5759 N N . ASP A 1 727 ? 26.605 -11.508 -25.175 1.00 50.91 727 ASP A N 1
ATOM 5760 C CA . ASP A 1 727 ? 26.547 -11.191 -23.753 1.00 50.91 727 ASP A CA 1
ATOM 5761 C C . ASP A 1 727 ? 27.876 -11.505 -23.047 1.00 50.91 727 ASP A C 1
ATOM 5763 O O . ASP A 1 727 ? 28.324 -12.647 -22.980 1.00 50.91 727 ASP A O 1
ATOM 5767 N N . ARG A 1 728 ? 28.535 -10.464 -22.525 1.00 43.38 728 ARG A N 1
ATOM 5768 C CA . ARG A 1 728 ? 29.821 -10.578 -21.812 1.00 43.38 728 ARG A CA 1
ATOM 5769 C C . ARG A 1 728 ? 29.646 -10.796 -20.304 1.00 43.38 728 ARG A C 1
ATOM 5771 O O . ARG A 1 728 ? 30.580 -10.539 -19.549 1.00 43.38 728 ARG A O 1
ATOM 5778 N N . ARG A 1 729 ? 28.453 -11.204 -19.859 1.00 38.78 729 ARG A N 1
ATOM 5779 C CA . ARG A 1 729 ? 28.129 -11.506 -18.453 1.00 38.78 729 ARG A CA 1
ATOM 5780 C C . ARG A 1 729 ? 27.463 -12.880 -18.285 1.00 38.78 729 ARG A C 1
ATOM 5782 O O . ARG A 1 729 ? 26.606 -13.049 -17.427 1.00 38.78 729 ARG A O 1
ATOM 5789 N N . GLY A 1 730 ? 27.879 -13.848 -19.103 1.00 36.72 730 GLY A N 1
ATOM 5790 C CA . GLY A 1 730 ? 27.463 -15.253 -19.039 1.00 36.72 730 GLY A CA 1
ATOM 5791 C C . GLY A 1 730 ? 28.658 -16.205 -18.930 1.00 36.72 730 GLY A C 1
ATOM 5792 O O . GLY A 1 730 ? 28.898 -16.982 -19.851 1.00 36.72 730 GLY A O 1
ATOM 5793 N N . SER A 1 731 ? 29.425 -16.096 -17.840 1.00 28.77 731 SER A N 1
ATOM 5794 C CA . SER A 1 731 ? 30.532 -16.996 -17.465 1.00 28.77 731 SER A CA 1
ATOM 5795 C C . SER A 1 731 ? 30.779 -16.941 -15.960 1.00 28.77 731 SER A C 1
ATOM 5797 O O . SER A 1 731 ? 31.052 -15.805 -15.502 1.00 28.77 731 SER A O 1
#

Foldseek 3Di:
DDDDDDDDDDDDDDDDDDDDDDDDDDDDDDDDDDDDDDDDDDDDDDDDYDDDDDDDDDDDDDDDDDDDDDDDDDDYDDDDDDDDDDDDDDDDDDDDDDDDDDDDDDDDDDDDDDDDDDDDDDPPPFDDPLLVLLDDDDDPDDDDDDDDDDDDDDDDDDDDDDDDDDDDDDDDDDDDDDDDDDDDDDDDDDDDDDDDDDDDDDDDDDDDDDDDDDPPPPPPPPPPDWDQLQAHFQFWFAFPVRDITGGGLLCCAQVFLGTQAGDDDDLLLRLLVLLVNLLLVCVLQVWPQDVVSLVVLVVVSHDDSVSSCVSVVVLVVQLRICRDPFRHDLADDDPFDKDFPQVLAQVDDDDPDDDDPDPDCCVVCVLPDKAFPSVSVSSSSSSQQAAFCPPNFDGHLCHQAWFKAFHDSTRSCRSSLQNFTDDLVVCPLHRANVADAPSVDDQFDFAAEEAHNHSNCSSRPGQKHKAFDWDDDPNGTITRMMGIGGGYHYDPVCVQAVLLSALRFKWKAFPVRGIDTDFADPLHAQQLCLLVLLDCKDAPDPGIIIHHRNSSVSLLVCLQPHPDPGDQKMWIKGWDDGVDRNHTDDIDIHIHGNGSLQSNDNVLSVLLNVLSVVLVVLLSLLSNLLSVLLVLQPPDPVRPVVSVVLSVLLVVLSSVLVVQCPVLSVQLNVCSSVVPPCSSVVSLVSSLVSSLVSLCVSCVVVCVPPSSVVSSVVSSVVSNVVSVDDDPPDD

Sequence (731 aa):
MDLRPLGAAAKPPRPPPARLSPRPPCRHRGVDRVRLRRRHGGVEPRRRRPERLDRSPRDIPGEDDGRVAGSQDAVGSAPDRRDDAPGDHRTGHGPRRSRRVGGPHPPRAPFDRGGPGVCHRRGAAVGFPDWGLLRPGGTGGYPRRDHGSPRRVDPGIDPDRVPGLGNAADAGGMEEVGVAVRPSHRRLSSCGRDMGGRRRRAPIRVRPRSGTVFGSGHRRALVTASFDVRFEPWIPVRDSDGVLRKVGLRDALVQAPTIAALAVSDPIDEPALLRLLLAMVHHIIDGPRTERDWVALWEQGSLDAELVDHYLDDRSDGRFDLFDDVHPFLQAPVEGAVRPAVEIHKRFVSGTAELFFEHTDTYRDVDAVAFPADEMALYLVTAHAYQTIYRGVQPGTLLKGMVLFNVGANLFETLLLNLVRYDPAGEFPMPGSDDRPAWDREAPVAGRVRPPEGYLDYLTWQPRRVQLIPAQVDGRIVVSRIRVERGEQFDDAFKARYPRWDPMLPAEVDDDGNAKKIWLPFERVAWRETRRLLSPATQLHAKTRYVRPGVVDHREALALRYDIPLPRDLLAVSTGTPQNPGSLYWWRKDTIPVPPQILGHPQRSTTVRVALERTEDAYRTLVRNLGQVLDTLAVDGGRQRIRADAEATFRSYLLDFWDRLGSRFEGLLDGVIADDPDAADRWLEELQTVTMDVYDAATRPYLTAAIALEDVFRHRRFLAAHFRRPDRRGS

Radius of gyration: 38.96 Å; chains: 1; bounding box: 104×118×124 Å

pLDDT: mean 70.92, std 28.74, range [20.73, 98.69]